Protein 2IW1 (pdb70)

GO terms:
  GO:0008919 lipopolysaccharide glucosyltransferase I activity (F, IDA)
  GO:0008919 lipopolysaccharide glucosyltransferase I activity (F, EXP)
  GO:0008919 lipopolysaccharide glucosyltransferase I activity (F, IMP)
  GO:0009244 lipopolysaccharide core region biosynthetic process (P, IMP)

Organism: Escherichia coli (strain K12) (NCBI:txid83333)

B-factor: mean 14.18, std 9.03, range [2.0, 113.69]

CATH classification: 3.40.50.2000 (+1 more: 3.40.50.2000)

Foldseek 3Di:
DEEEEDAEADDAAPLNVLVQLLQVVLVVVPDQYEYEYCYHYDDDPPSYNYDHQDADDPDPLRRVVSSLVRVVVVCVVVPDPAYEYAAQAADHQEYEPQDADLVVVCVPPHDDVVCVDPSNVRNNVSNCNQFAPPDNYQYEAAFPNRVVSSCVVHVGDPVSYDYFFAAADLCLAQVNDDPPLQVVLCVVVVHDPQAAEEEEGHAPCQQQPVLLVLLLLLLAPDVNSVRYAYEYEEQYDCVVVCVSNVVSVNNVRYHYYYHDPVVSSVLLHHLAYEGAGPAASACSVCLSNLSSLHAYEYEPRHRNLVVNVVLVQYDYAYPPGDSVVSNVRVNCSSVCVVSNNVSSVSSNVCNVPDPNRCRSVVSSCVRPPD

Radius of gyration: 21.14 Å; Cα contacts (8 Å, |Δi|>4): 705; chains: 1; bounding box: 58×55×54 Å

Solvent-accessible surface area: 16350 Å² total; per-residue (Å²): 72,8,0,0,1,0,24,89,15,34,35,47,14,31,30,18,60,8,0,29,36,0,0,43,21,0,20,92,95,71,71,79,1,13,0,0,0,24,34,45,81,50,136,45,45,215,63,16,63,70,27,76,3,87,46,177,30,173,58,81,35,16,62,9,39,58,0,60,51,82,3,58,96,36,20,160,118,91,95,27,116,48,14,0,0,0,20,27,4,32,48,10,53,0,0,0,0,24,61,35,2,25,22,17,45,2,57,121,104,74,38,148,134,51,88,92,60,63,116,45,127,21,56,4,44,23,0,105,15,1,0,58,109,70,76,94,8,79,0,0,0,15,12,104,126,5,28,52,13,0,65,120,52,21,104,2,45,91,136,18,20,76,89,8,30,4,8,2,52,83,64,17,42,73,65,114,31,82,111,107,19,117,126,69,24,8,145,122,27,60,10,123,164,120,29,17,0,0,0,3,14,13,26,49,1,31,76,22,0,1,34,22,0,0,60,0,0,19,53,3,69,136,97,31,65,159,32,0,22,0,5,0,2,3,75,49,161,44,113,132,11,52,57,32,0,114,169,55,60,0,80,98,17,3,68,32,65,83,20,42,130,25,8,15,38,0,3,16,0,10,15,0,0,0,0,1,0,107,42,17,13,5,8,40,17,0,0,6,0,0,0,13,10,3,7,0,0,0,0,49,56,4,17,6,2,94,36,0,67,78,5,88,0,13,33,42,0,57,96,125,43,42,41,128,72,0,30,83,26,0,81,28,0,9,74,82,50,109,67,30,132,48,22,10,108,42,0,79,116,28,3,84,81,83,70,2,51,26,4,17,92,87,0,0,79,22,2,37,34,122

Nearest PDB structures (foldseek):
  2iw1-assembly1_A  TM=1.003E+00  e=9.186E-72  Escherichia coli str. K-12 substr. W3110
  8b62-assembly2_B  TM=9.787E-01  e=4.728E-47  Pseudomonas aeruginosa
  8b5s-assembly1_A  TM=9.704E-01  e=6.557E-47  Pseudomonas aeruginosa
  8b63-assembly1_A  TM=9.755E-01  e=1.314E-45  Pseudomonas aeruginosa
  3c48-assembly1_B  TM=5.109E-01  e=2.906E-19  Corynebacterium glutamicum

Secondary structure (DSSP, 8-state):
-EEEE-SEE-TT-HHHHHHHHHHHHHHHTTPPEEEEESEE-S---TT-EEEEPP---SSHHHHHHHHHHHHHHHHHHS--SEEEESS--TT-SEEE--S--HHHHHHHH--HHHHTSHHHHHHHHHHHHHHSTT---EEEES-HHHHHHHHHHH---GGGEEEPPP---GGGSGGGSPTTHHHHHHHHTT--TT-EEEEEE-S-TTTTTHHHHHHHHHTS-HHHHHTEEEEEESSS--HHHHHHHHHHT-GGGEEEES--S-HHHHHHH-SEEEE--S--SS-HHHHHHHHHT--EEEETTSTTTHHHHHHT-EEEEPSSP-HHHHHHHHHHHHH-HHHHHHHHHHHHHHHHHS--S-HHHHHHHHHH--

Sequence (370 aa):
IVAFCLYKYFPFGGLQRDFMRIASTVAARGHHVRVYTQSWEGDCPKAFELIQVPVKSHTNHGRNAEYYAWVQNHLKEHPADRVVGFNKMPGLDVYFAADVCYAEKVAQEKGFLYRLTSRYRHYAAFERATFEQGKSTKLMMLTDKQIADFQKHYQTEPERFQILPPGIYPDRKYSEQIPNSREIYRQKNGIKEQQNLLLQVGSDFGRKGVDRSIEALASLPESLRHNTLLFVVGQDKPRKFEALAEKLGVRSNVHFFSGRNDVSELMAAADLLLHPAYQEAAGIVLLEAITAGLPVLTTAVCGYAHYIADANCGTVIAEPFSQEQLNEVLRKALTQSPLRMAWAENARHYADTQDLYSLPEKAADIITGG

InterPro domains:
  IPR001296 Glycosyl transferase, family 1 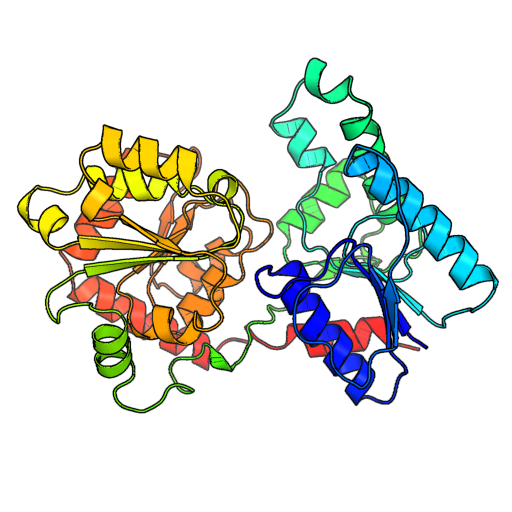[PF00534] (183-350)
  IPR028098 Glycosyltransferase subfamily 4-like, N-terminal domain [PF13439] (13-173)

Structure (mmCIF, N/CA/C/O backbone):
data_2IW1
#
_entry.id   2IW1
#
_cell.length_a   50.718
_cell.length_b   88.352
_cell.length_c   89.342
_cell.angle_alpha   90.00
_cell.angle_beta   90.00
_cell.angle_gamma   90.00
#
_symmetry.space_group_name_H-M   'P 21 21 21'
#
loop_
_entity.id
_entity.type
_entity.pdbx_description
1 polymer 'LIPOPOLYSACCHARIDE CORE BIOSYNTHESIS PROTEIN RFAG'
2 non-polymer "URIDINE-5'-DIPHOSPHATE-2-DEOXY-2-FLUORO-ALPHA-D-GLUCOSE"
3 water water
#
loop_
_atom_site.group_PDB
_atom_site.id
_atom_site.type_symbol
_atom_site.label_atom_id
_atom_site.label_alt_id
_atom_site.label_comp_id
_atom_site.label_asym_id
_atom_site.label_entity_id
_atom_site.label_seq_id
_atom_site.pdbx_PDB_ins_code
_atom_site.Cartn_x
_atom_site.Cartn_y
_atom_site.Cartn_z
_atom_site.occupancy
_atom_site.B_iso_or_equiv
_atom_site.auth_seq_id
_atom_site.auth_comp_id
_atom_site.auth_asym_id
_atom_site.auth_atom_id
_atom_site.pdbx_PDB_model_num
ATOM 1 N N . ILE A 1 2 ? 14.343 9.684 -39.326 1.00 11.41 2 ILE A N 1
ATOM 2 C CA . ILE A 1 2 ? 14.415 9.923 -37.857 1.00 11.59 2 ILE A CA 1
ATOM 3 C C . ILE A 1 2 ? 13.319 10.892 -37.438 1.00 10.78 2 ILE A C 1
ATOM 4 O O . ILE A 1 2 ? 13.265 12.039 -37.906 1.00 10.57 2 ILE A O 1
ATOM 9 N N . VAL A 1 3 ? 12.429 10.412 -36.572 1.00 10.37 3 VAL A N 1
ATOM 10 C CA . VAL A 1 3 ? 11.362 11.236 -36.032 1.00 10.06 3 VAL A CA 1
ATOM 11 C C . VAL A 1 3 ? 11.625 11.453 -34.549 1.00 9.48 3 VAL A C 1
ATOM 12 O O . VAL A 1 3 ? 11.645 10.505 -33.772 1.00 9.40 3 VAL A O 1
ATOM 16 N N . ALA A 1 4 ? 11.832 12.711 -34.177 1.00 9.04 4 ALA A N 1
ATOM 17 C CA . ALA A 1 4 ? 12.096 13.068 -32.791 1.00 8.86 4 ALA A CA 1
ATOM 18 C C . ALA A 1 4 ? 10.811 13.519 -32.144 1.00 8.69 4 ALA A C 1
ATOM 19 O O . ALA A 1 4 ? 10.064 14.299 -32.723 1.00 9.80 4 ALA A O 1
ATOM 21 N N . PHE A 1 5 ? 10.569 13.008 -30.942 1.00 7.94 5 PHE A N 1
ATOM 22 C CA . PHE A 1 5 ? 9.408 13.362 -30.150 1.00 7.49 5 PHE A CA 1
ATOM 23 C C . PHE A 1 5 ? 9.861 14.143 -28.928 1.00 7.36 5 PHE A C 1
ATOM 24 O O . PHE A 1 5 ? 10.828 13.750 -28.269 1.00 7.96 5 PHE A O 1
ATOM 32 N N . CYS A 1 6 ? 9.160 15.237 -28.630 1.00 7.07 6 CYS A N 1
ATOM 33 C CA . CYS A 1 6 ? 9.471 16.033 -27.456 1.00 7.14 6 CYS A CA 1
ATOM 34 C C . CYS A 1 6 ? 8.277 16.090 -26.531 1.00 7.37 6 CYS A C 1
ATOM 35 O O . CYS A 1 6 ? 7.213 16.540 -26.924 1.00 7.05 6 CYS A O 1
ATOM 38 N N . LEU A 1 7 ? 8.467 15.635 -25.298 1.00 7.32 7 LEU A N 1
ATOM 39 C CA . LEU A 1 7 ? 7.491 15.838 -24.231 1.00 7.16 7 LEU A CA 1
ATOM 40 C C . LEU A 1 7 ? 8.289 16.022 -22.961 1.00 6.95 7 LEU A C 1
ATOM 41 O O . LEU A 1 7 ? 9.312 15.369 -22.777 1.00 7.56 7 LEU A O 1
ATOM 46 N N . TYR A 1 8 ? 7.833 16.909 -22.089 1.00 6.46 8 TYR A N 1
ATOM 47 C CA . TYR A 1 8 ? 8.614 17.228 -20.898 1.00 7.00 8 TYR A CA 1
ATOM 48 C C . TYR A 1 8 ? 8.779 16.049 -19.965 1.00 7.62 8 TYR A C 1
ATOM 49 O O . TYR A 1 8 ? 9.859 15.838 -19.429 1.00 7.87 8 TYR A O 1
ATOM 58 N N . LYS A 1 9 ? 7.696 15.302 -19.757 1.00 7.62 9 LYS A N 1
ATOM 59 C CA . LYS A 1 9 ? 7.708 14.185 -18.809 1.00 9.05 9 LYS A CA 1
ATOM 60 C C . LYS A 1 9 ? 6.922 12.997 -19.324 1.00 8.10 9 LYS A C 1
ATOM 61 O O . LYS A 1 9 ? 5.765 13.132 -19.735 1.00 8.53 9 LYS A O 1
ATOM 67 N N . TYR A 1 10 ? 7.553 11.823 -19.295 1.00 7.63 10 TYR A N 1
ATOM 68 C CA . TYR A 1 10 ? 6.817 10.594 -19.551 1.00 7.64 10 TYR A CA 1
ATOM 69 C C . TYR A 1 10 ? 6.544 9.861 -18.252 1.00 7.49 10 TYR A C 1
ATOM 70 O O . TYR A 1 10 ? 7.440 9.685 -17.433 1.00 7.67 10 TYR A O 1
ATOM 79 N N . PHE A 1 11 ? 5.291 9.444 -18.082 1.00 7.56 11 PHE A N 1
ATOM 80 C CA . PHE A 1 11 ? 4.898 8.504 -17.027 1.00 7.55 11 PHE A CA 1
ATOM 81 C C . PHE A 1 11 ? 3.621 7.816 -17.521 1.00 7.11 11 PHE A C 1
ATOM 82 O O . PHE A 1 11 ? 2.972 8.318 -18.443 1.00 7.09 11 PHE A O 1
ATOM 90 N N . PRO A 1 12 ? 3.278 6.637 -16.965 1.00 7.80 12 PRO A N 1
ATOM 91 C CA . PRO A 1 12 ? 2.165 5.890 -17.557 1.00 7.91 12 PRO A CA 1
ATOM 92 C C . PRO A 1 12 ? 0.743 6.387 -17.319 1.00 7.94 12 PRO A C 1
ATOM 93 O O . PRO A 1 12 ? -0.191 5.857 -17.932 1.00 9.59 12 PRO A O 1
ATOM 97 N N . PHE A 1 13 ? 0.564 7.382 -16.456 1.00 7.77 13 PHE A N 1
ATOM 98 C CA . PHE A 1 13 ? -0.782 7.675 -15.931 1.00 7.26 13 PHE A CA 1
ATOM 99 C C . PHE A 1 13 ? -1.330 9.036 -16.346 1.00 7.50 13 PHE A C 1
ATOM 100 O O . PHE A 1 13 ? -2.081 9.681 -15.604 1.00 7.89 13 PHE A O 1
ATOM 108 N N . GLY A 1 14 ? -0.955 9.452 -17.552 1.00 7.22 14 GLY A N 1
ATOM 109 C CA . GLY A 1 14 ? -1.434 10.705 -18.146 1.00 6.91 14 GLY A CA 1
ATOM 110 C C . GLY A 1 14 ? -1.861 10.463 -19.575 1.00 6.34 14 GLY A C 1
ATOM 111 O O . GLY A 1 14 ? -1.253 9.630 -20.272 1.00 6.59 14 GLY A O 1
ATOM 112 N N . GLY A 1 15 ? -2.897 11.183 -20.013 1.00 6.27 15 GLY A N 1
ATOM 113 C CA . GLY A 1 15 ? -3.379 11.077 -21.393 1.00 6.41 15 GLY A CA 1
ATOM 114 C C . GLY A 1 15 ? -2.348 11.540 -22.411 1.00 6.73 15 GLY A C 1
ATOM 115 O O . GLY A 1 15 ? -2.131 10.887 -23.438 1.00 6.26 15 GLY A O 1
ATOM 116 N N . LEU A 1 16 ? -1.708 12.671 -22.134 1.00 6.46 16 LEU A N 1
ATOM 117 C CA . LEU A 1 16 ? -0.688 13.207 -23.051 1.00 6.42 16 LEU A CA 1
ATOM 118 C C . LEU A 1 16 ? 0.382 12.143 -23.322 1.00 6.85 16 LEU A C 1
ATOM 119 O O . LEU A 1 16 ? 0.788 11.900 -24.470 1.00 7.02 16 LEU A O 1
ATOM 124 N N . GLN A 1 17 ? 0.810 11.496 -22.241 1.00 7.04 17 GLN A N 1
ATOM 125 C CA . GLN A 1 17 ? 1.845 10.478 -22.275 1.00 7.09 17 GLN A CA 1
ATOM 126 C C . GLN A 1 17 ? 1.368 9.209 -22.980 1.00 6.86 17 GLN A C 1
ATOM 127 O O . GLN A 1 17 ? 2.129 8.597 -23.739 1.00 7.70 17 GLN A O 1
ATOM 133 N N . ARG A 1 18 ? 0.122 8.808 -22.723 1.00 6.90 18 ARG A N 1
ATOM 134 C CA . ARG A 1 18 ? -0.427 7.612 -23.371 1.00 7.10 18 ARG A CA 1
ATOM 135 C C . ARG A 1 18 ? -0.695 7.812 -24.860 1.00 7.50 18 ARG A C 1
ATOM 136 O O . ARG A 1 18 ? -0.515 6.891 -25.672 1.00 8.55 18 ARG A O 1
ATOM 143 N N . ASP A 1 19 ? -1.135 9.017 -25.208 1.00 7.09 19 ASP A N 1
ATOM 144 C CA . ASP A 1 19 ? -1.285 9.364 -26.621 1.00 6.93 19 ASP A CA 1
ATOM 145 C C . ASP A 1 19 ? 0.074 9.389 -27.312 1.00 6.92 19 ASP A C 1
ATOM 146 O O . ASP A 1 19 ? 0.227 8.816 -28.393 1.00 6.98 19 ASP A O 1
ATOM 151 N N . PHE A 1 20 ? 1.062 10.050 -26.706 1.00 6.36 20 PHE A N 1
ATOM 152 C CA . PHE A 1 20 ? 2.430 9.984 -27.222 1.00 6.67 20 PHE A CA 1
ATOM 153 C C . PHE A 1 20 ? 2.897 8.539 -27.421 1.00 6.48 20 PHE A C 1
ATOM 154 O O . PHE A 1 20 ? 3.426 8.201 -28.480 1.00 7.01 20 PHE A O 1
ATOM 162 N N . MET A 1 21 ? 2.700 7.680 -26.422 1.00 7.18 21 MET A N 1
ATOM 163 C CA . MET A 1 21 ? 3.225 6.322 -26.531 1.00 7.67 21 MET A CA 1
ATOM 164 C C . MET A 1 21 ? 2.602 5.608 -27.732 1.00 7.53 21 MET A C 1
ATOM 165 O O . MET A 1 21 ? 3.300 4.948 -28.515 1.00 7.23 21 MET A O 1
ATOM 170 N N . ARG A 1 22 ? 1.296 5.757 -27.889 1.00 7.67 22 ARG A N 1
ATOM 171 C CA . ARG A 1 22 ? 0.611 5.070 -28.981 1.00 7.55 22 ARG A CA 1
ATOM 172 C C . ARG A 1 22 ? 0.991 5.650 -30.342 1.00 7.44 22 ARG A C 1
ATOM 173 O O . ARG A 1 22 ? 1.205 4.908 -31.306 1.00 8.03 22 ARG A O 1
ATOM 176 N N . ILE A 1 23 ? 1.104 6.974 -30.420 1.00 6.89 23 ILE A N 1
ATOM 177 C CA . ILE A 1 23 ? 1.491 7.604 -31.685 1.00 6.58 23 ILE A CA 1
ATOM 178 C C . ILE A 1 23 ? 2.941 7.273 -32.072 1.00 6.67 23 ILE A C 1
ATOM 179 O O . ILE A 1 23 ? 3.218 6.902 -33.217 1.00 7.82 23 ILE A O 1
ATOM 184 N N . ALA A 1 24 ? 3.865 7.407 -31.124 1.00 6.89 24 ALA A N 1
ATOM 185 C CA . ALA A 1 24 ? 5.256 7.087 -31.391 1.00 7.11 24 ALA A CA 1
ATOM 186 C C . ALA A 1 24 ? 5.448 5.605 -31.721 1.00 6.99 24 ALA A C 1
ATOM 187 O O . ALA A 1 24 ? 6.257 5.263 -32.587 1.00 7.96 24 ALA A O 1
ATOM 189 N N . SER A 1 25 ? 4.715 4.728 -31.042 1.00 7.30 25 SER A N 1
ATOM 190 C CA . SER A 1 25 ? 4.804 3.296 -31.359 1.00 7.67 25 SER A CA 1
ATOM 191 C C . SER A 1 25 ? 4.293 3.002 -32.762 1.00 7.51 25 SER A C 1
ATOM 192 O O . SER A 1 25 ? 4.846 2.147 -33.468 1.00 7.74 25 SER A O 1
ATOM 195 N N . THR A 1 26 ? 3.240 3.701 -33.170 1.00 7.21 26 THR A N 1
ATOM 196 C CA . THR A 1 26 ? 2.698 3.548 -34.526 1.00 7.85 26 THR A CA 1
ATOM 197 C C . THR A 1 26 ? 3.731 3.994 -35.563 1.00 8.32 26 THR A C 1
ATOM 198 O O . THR A 1 26 ? 3.952 3.307 -36.561 1.00 9.73 26 THR A O 1
ATOM 202 N N . VAL A 1 27 ? 4.369 5.142 -35.319 1.00 8.00 27 VAL A N 1
ATOM 203 C CA . VAL A 1 27 ? 5.417 5.662 -36.197 1.00 8.54 27 VAL A CA 1
ATOM 204 C C . VAL A 1 27 ? 6.602 4.699 -36.294 1.00 9.32 27 VAL A C 1
ATOM 205 O O . VAL A 1 27 ? 7.047 4.374 -37.396 1.00 9.83 27 VAL A O 1
ATOM 209 N N . ALA A 1 28 ? 7.090 4.219 -35.154 1.00 9.38 28 ALA A N 1
ATOM 210 C CA . ALA A 1 28 ? 8.189 3.253 -35.147 1.00 9.93 28 ALA A CA 1
ATOM 211 C C . ALA A 1 28 ? 7.835 1.989 -35.930 1.00 10.90 28 ALA A C 1
ATOM 212 O O . ALA A 1 28 ? 8.671 1.465 -36.671 1.00 11.57 28 ALA A O 1
ATOM 214 N N . ALA A 1 29 ? 6.593 1.526 -35.777 1.00 11.25 29 ALA A N 1
ATOM 215 C CA . ALA A 1 29 ? 6.147 0.272 -36.405 1.00 11.72 29 ALA A CA 1
ATOM 216 C C . ALA A 1 29 ? 6.052 0.390 -37.928 1.00 12.23 29 ALA A C 1
ATOM 217 O O . ALA A 1 29 ? 5.997 -0.632 -38.632 1.00 13.51 29 ALA A O 1
ATOM 219 N N . ARG A 1 30 ? 6.036 1.628 -38.429 1.00 12.08 30 ARG A N 1
ATOM 220 C CA . ARG A 1 30 ? 6.064 1.902 -39.865 1.00 12.67 30 ARG A CA 1
ATOM 221 C C . ARG A 1 30 ? 7.487 1.920 -40.412 1.00 13.39 30 ARG A C 1
ATOM 222 O O . ARG A 1 30 ? 7.690 2.152 -41.607 1.00 14.19 30 ARG A O 1
ATOM 230 N N . GLY A 1 31 ? 8.466 1.708 -39.535 1.00 13.71 31 GLY A N 1
ATOM 231 C CA . GLY A 1 31 ? 9.864 1.571 -39.952 1.00 14.26 31 GLY A CA 1
ATOM 232 C C . GLY A 1 31 ? 10.751 2.779 -39.712 1.00 14.26 31 GLY A C 1
ATOM 233 O O . GLY A 1 31 ? 11.923 2.777 -40.098 1.00 15.63 31 GLY A O 1
ATOM 234 N N . HIS A 1 32 ? 10.202 3.815 -39.083 1.00 13.75 32 HIS A N 1
ATOM 235 C CA . HIS A 1 32 ? 10.976 5.016 -38.786 1.00 13.23 32 HIS A CA 1
ATOM 236 C C . HIS A 1 32 ? 11.698 4.881 -37.462 1.00 12.81 32 HIS A C 1
ATOM 237 O O . HIS A 1 32 ? 11.255 4.150 -36.576 1.00 12.92 32 HIS A O 1
ATOM 244 N N . HIS A 1 33 ? 12.817 5.590 -37.328 1.00 12.41 33 HIS A N 1
ATOM 245 C CA . HIS A 1 33 ? 13.556 5.574 -36.080 1.00 12.28 33 HIS A CA 1
ATOM 246 C C . HIS A 1 33 ? 13.001 6.649 -35.162 1.00 11.24 33 HIS A C 1
ATOM 247 O O . HIS A 1 33 ? 13.014 7.829 -35.501 1.00 11.63 33 HIS A O 1
ATOM 254 N N . VAL A 1 34 ? 12.519 6.223 -33.999 1.00 9.83 34 VAL A N 1
ATOM 255 C CA . VAL A 1 34 ? 11.906 7.130 -33.044 1.00 9.20 34 VAL A CA 1
ATOM 256 C C . VAL A 1 34 ? 12.913 7.519 -31.970 1.00 8.54 34 VAL A C 1
ATOM 257 O O . VAL A 1 34 ? 13.481 6.655 -31.309 1.00 8.77 34 VAL A O 1
ATOM 261 N N . ARG A 1 35 ? 13.117 8.828 -31.831 1.00 8.07 35 ARG A N 1
ATOM 262 C CA . ARG A 1 35 ? 13.962 9.404 -30.793 1.00 8.11 35 ARG A CA 1
ATOM 263 C C . ARG A 1 35 ? 13.058 10.201 -29.866 1.00 7.73 35 ARG A C 1
ATOM 264 O O . ARG A 1 35 ? 12.201 10.944 -30.342 1.00 8.54 35 ARG A O 1
ATOM 272 N N . VAL A 1 36 ? 13.240 10.035 -28.557 1.00 7.47 36 VAL A N 1
ATOM 273 C CA . VAL A 1 36 ? 12.431 10.748 -27.566 1.00 7.28 36 VAL A CA 1
ATOM 274 C C . VAL A 1 36 ? 13.330 11.584 -26.666 1.00 6.77 36 VAL A C 1
ATOM 275 O O . VAL A 1 36 ? 14.283 11.068 -26.101 1.00 7.58 36 VAL A O 1
ATOM 279 N N . TYR A 1 37 ? 13.031 12.874 -26.555 1.00 6.80 37 TYR A N 1
ATOM 280 C CA . TYR A 1 37 ? 13.684 13.739 -25.572 1.00 7.15 37 TYR A CA 1
ATOM 281 C C . TYR A 1 37 ? 12.709 14.027 -24.446 1.00 6.78 37 TYR A C 1
ATOM 282 O O . TYR A 1 37 ? 11.602 14.508 -24.692 1.00 7.78 37 TYR A O 1
ATOM 291 N N . THR A 1 38 ? 13.114 13.723 -23.216 1.00 7.30 38 THR A N 1
ATOM 292 C CA . THR A 1 38 ? 12.267 14.057 -22.076 1.00 8.35 38 THR A CA 1
ATOM 293 C C . THR A 1 38 ? 13.110 14.504 -20.886 1.00 7.58 38 THR A C 1
ATOM 294 O O . THR A 1 38 ? 14.296 14.160 -20.789 1.00 7.61 38 THR A O 1
ATOM 298 N N . GLN A 1 39 ? 12.500 15.262 -19.975 1.00 7.49 39 GLN A N 1
ATOM 299 C CA . GLN A 1 39 ? 13.203 15.607 -18.735 1.00 8.00 39 GLN A CA 1
ATOM 300 C C . GLN A 1 39 ? 13.250 14.408 -17.786 1.00 8.45 39 GLN A C 1
ATOM 301 O O . GLN A 1 39 ? 14.222 14.236 -17.026 1.00 9.22 39 GLN A O 1
ATOM 307 N N . SER A 1 40 ? 12.210 13.578 -17.841 1.00 9.27 40 SER A N 1
ATOM 308 C CA . SER A 1 40 ? 12.143 12.403 -16.984 1.00 9.65 40 SER A CA 1
ATOM 309 C C . SER A 1 40 ? 11.232 11.360 -17.610 1.00 9.84 40 SER A C 1
ATOM 310 O O . SER A 1 40 ? 10.284 11.704 -18.320 1.00 9.77 40 SER A O 1
ATOM 313 N N . TRP A 1 41 ? 11.543 10.095 -17.336 1.00 9.75 41 TRP A N 1
ATOM 314 C CA . TRP A 1 41 ? 10.799 8.959 -17.864 1.00 10.28 41 TRP A CA 1
ATOM 315 C C . TRP A 1 41 ? 10.555 7.935 -16.755 1.00 11.14 41 TRP A C 1
ATOM 316 O O . TRP A 1 41 ? 11.505 7.354 -16.224 1.00 11.50 41 TRP A O 1
ATOM 327 N N . GLU A 1 42 ? 9.283 7.727 -16.419 1.00 12.14 42 GLU A N 1
ATOM 328 C CA . GLU A 1 42 ? 8.878 6.721 -15.437 1.00 14.18 42 GLU A CA 1
ATOM 329 C C . GLU A 1 42 ? 8.149 5.597 -16.153 1.00 14.47 42 GLU A C 1
ATOM 330 O O . GLU A 1 42 ? 7.282 5.842 -16.989 1.00 13.76 42 GLU A O 1
ATOM 336 N N . GLY A 1 43 ? 8.513 4.358 -15.832 1.00 15.95 43 GLY A N 1
ATOM 337 C CA . GLY A 1 43 ? 7.876 3.194 -16.431 1.00 17.39 43 GLY A CA 1
ATOM 338 C C . GLY A 1 43 ? 8.633 2.587 -17.591 1.00 18.62 43 GLY A C 1
ATOM 339 O O . GLY A 1 43 ? 9.715 3.058 -17.961 1.00 18.62 43 GLY A O 1
ATOM 340 N N . ASP A 1 44 ? 8.049 1.540 -18.171 1.00 19.91 44 ASP A N 1
ATOM 341 C CA . ASP A 1 44 ? 8.665 0.808 -19.272 1.00 21.00 44 ASP A CA 1
ATOM 342 C C . ASP A 1 44 ? 8.857 1.703 -20.494 1.00 21.39 44 ASP A C 1
ATOM 343 O O . ASP A 1 44 ? 8.111 2.662 -20.692 1.00 21.25 44 ASP A O 1
ATOM 348 N N . CYS A 1 45 ? 9.875 1.392 -21.291 1.00 22.19 45 CYS A N 1
ATOM 349 C CA . CYS A 1 45 ? 10.107 2.072 -22.565 1.00 22.62 45 CYS A CA 1
ATOM 350 C C . CYS A 1 45 ? 10.307 1.022 -23.648 1.00 22.61 45 CYS A C 1
ATOM 351 O O . CYS A 1 45 ? 11.104 0.096 -23.460 1.00 22.95 45 CYS A O 1
ATOM 354 N N . PRO A 1 46 ? 9.570 1.145 -24.772 1.00 22.56 46 PRO A N 1
ATOM 355 C CA . PRO A 1 46 ? 9.745 0.252 -25.917 1.00 22.39 46 PRO A CA 1
ATOM 356 C C . PRO A 1 46 ? 11.206 0.180 -26.340 1.00 22.14 46 PRO A C 1
ATOM 357 O O . PRO A 1 46 ? 11.897 1.205 -26.375 1.00 21.85 46 PRO A O 1
ATOM 361 N N . LYS A 1 47 ? 11.678 -1.028 -26.636 1.00 22.23 47 LYS A N 1
ATOM 362 C CA . LYS A 1 47 ? 13.087 -1.214 -26.964 1.00 22.29 47 LYS A CA 1
ATOM 363 C C . LYS A 1 47 ? 13.467 -0.514 -28.268 1.00 21.37 47 LYS A C 1
ATOM 364 O O . LYS A 1 47 ? 14.632 -0.193 -28.482 1.00 21.65 47 LYS A O 1
ATOM 370 N N . ALA A 1 48 ? 12.465 -0.256 -29.106 1.00 20.31 48 ALA A N 1
ATOM 371 C CA . ALA A 1 48 ? 12.647 0.438 -30.379 1.00 18.98 48 ALA A CA 1
ATOM 372 C C . ALA A 1 48 ? 13.092 1.892 -30.211 1.00 17.77 48 ALA A C 1
ATOM 373 O O . ALA A 1 48 ? 13.791 2.426 -31.071 1.00 18.29 48 ALA A O 1
ATOM 375 N N . PHE A 1 49 ? 12.695 2.523 -29.108 1.00 15.55 49 PHE A N 1
ATOM 376 C CA . PHE A 1 49 ? 12.911 3.966 -28.923 1.00 13.86 49 PHE A CA 1
ATOM 377 C C . PHE A 1 49 ? 14.335 4.311 -28.504 1.00 13.01 49 PHE A C 1
ATOM 378 O O . PHE A 1 49 ? 14.911 3.645 -27.644 1.00 13.04 49 PHE A O 1
ATOM 386 N N . GLU A 1 50 ? 14.887 5.359 -29.113 1.00 11.76 50 GLU A N 1
ATOM 387 C CA . GLU A 1 50 ? 16.107 5.994 -28.628 1.00 11.65 50 GLU A CA 1
ATOM 388 C C . GLU A 1 50 ? 15.673 7.047 -27.609 1.00 11.14 50 GLU A C 1
ATOM 389 O O . GLU A 1 50 ? 15.131 8.084 -27.989 1.00 11.69 50 GLU A O 1
ATOM 395 N N . LEU A 1 51 ? 15.927 6.784 -26.330 1.00 10.49 51 LEU A N 1
ATOM 396 C CA . LEU A 1 51 ? 15.462 7.635 -25.233 1.00 10.37 51 LEU A CA 1
ATOM 397 C C . LEU A 1 51 ? 16.612 8.476 -24.700 1.00 9.42 51 LEU A C 1
ATOM 398 O O . LEU A 1 51 ? 17.636 7.938 -24.261 1.00 8.95 51 LEU A O 1
ATOM 403 N N . ILE A 1 52 ? 16.439 9.800 -24.777 1.00 9.08 52 ILE A N 1
ATOM 404 C CA . ILE A 1 52 ? 17.438 10.757 -24.335 1.00 9.10 52 ILE A CA 1
ATOM 405 C C . ILE A 1 52 ? 16.873 11.583 -23.187 1.00 9.12 52 ILE A C 1
ATOM 406 O O . ILE A 1 52 ? 15.854 12.268 -23.355 1.00 8.36 52 ILE A O 1
ATOM 411 N N . GLN A 1 53 ? 17.521 11.477 -22.027 1.00 9.76 53 GLN A N 1
ATOM 412 C CA . GLN A 1 53 ? 17.164 12.250 -20.845 1.00 10.85 53 GLN A CA 1
ATOM 413 C C . GLN A 1 53 ? 17.839 13.607 -20.938 1.00 10.61 53 GLN A C 1
ATOM 414 O O . GLN A 1 53 ? 19.055 13.700 -21.124 1.00 12.04 53 GLN A O 1
ATOM 416 N N . VAL A 1 54 ? 17.048 14.669 -20.824 1.00 9.17 54 VAL A N 1
ATOM 417 C CA . VAL A 1 54 ? 17.563 16.019 -20.974 1.00 8.92 54 VAL A CA 1
ATOM 418 C C . VAL A 1 54 ? 17.840 16.618 -19.587 1.00 9.11 54 VAL A C 1
ATOM 419 O O . VAL A 1 54 ? 16.908 16.774 -18.793 1.00 9.47 54 VAL A O 1
ATOM 423 N N . PRO A 1 55 ? 19.114 16.963 -19.300 1.00 9.87 55 PRO A N 1
ATOM 424 C CA . PRO A 1 55 ? 19.457 17.503 -17.981 1.00 10.04 55 PRO A CA 1
ATOM 425 C C . PRO A 1 55 ? 18.976 18.939 -17.831 1.00 10.20 55 PRO A C 1
ATOM 426 O O . PRO A 1 55 ? 19.141 19.756 -18.734 1.00 11.18 55 PRO A O 1
ATOM 430 N N . VAL A 1 56 ? 18.348 19.215 -16.694 1.00 10.08 56 VAL A N 1
ATOM 431 C CA . VAL A 1 56 ? 17.893 20.553 -16.350 1.00 10.09 56 VAL A CA 1
ATOM 432 C C . VAL A 1 56 ? 18.243 20.813 -14.885 1.00 10.75 56 VAL A C 1
ATOM 433 O O . VAL A 1 56 ? 18.449 19.863 -14.104 1.00 12.52 56 VAL A O 1
ATOM 437 N N . LYS A 1 57 ? 18.305 22.088 -14.508 1.00 11.32 57 LYS A N 1
ATOM 438 C CA . LYS A 1 57 ? 18.657 22.429 -13.135 1.00 11.94 57 LYS A CA 1
ATOM 439 C C . LYS A 1 57 ? 17.862 23.586 -12.534 1.00 11.80 57 LYS A C 1
ATOM 440 O O . LYS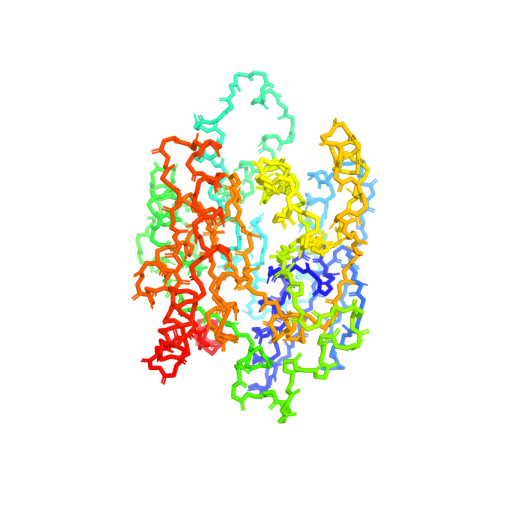 A 1 57 ? 18.042 23.894 -11.357 1.00 11.42 57 LYS A O 1
ATOM 446 N N . SER A 1 58 ? 16.994 24.217 -13.326 1.00 11.29 58 SER A N 1
ATOM 447 C CA . SER A 1 58 ? 16.153 25.307 -12.819 1.00 11.19 58 SER A CA 1
ATOM 448 C C . SER A 1 58 ? 15.236 24.820 -11.691 1.00 10.82 58 SER A C 1
ATOM 449 O O . SER A 1 58 ? 14.908 23.634 -11.601 1.00 10.02 58 SER A O 1
ATOM 452 N N . HIS A 1 59 ? 14.809 25.757 -10.850 1.00 11.67 59 HIS A N 1
ATOM 453 C CA . HIS A 1 59 ? 13.976 25.435 -9.701 1.00 12.55 59 HIS A CA 1
ATOM 454 C C . HIS A 1 59 ? 12.470 25.536 -9.963 1.00 12.76 59 HIS A C 1
ATOM 455 O O . HIS A 1 59 ? 11.670 25.249 -9.077 1.00 12.52 59 HIS A O 1
ATOM 462 N N . THR A 1 60 ? 12.090 25.935 -11.180 1.00 12.47 60 THR A N 1
ATOM 463 C CA . THR A 1 60 ? 10.680 26.030 -11.562 1.00 11.96 60 THR A CA 1
ATOM 464 C C . THR A 1 60 ? 10.401 25.135 -12.767 1.00 11.32 60 THR A C 1
ATOM 465 O O . THR A 1 60 ? 11.323 24.824 -13.521 1.00 11.10 60 THR A O 1
ATOM 469 N N . ASN A 1 61 ? 9.151 24.710 -12.933 1.00 11.15 61 ASN A N 1
ATOM 470 C CA . ASN A 1 61 ? 8.745 24.009 -14.152 1.00 11.32 61 ASN A CA 1
ATOM 471 C C . ASN A 1 61 ? 9.061 24.865 -15.373 1.00 10.68 61 ASN A C 1
ATOM 472 O O . ASN A 1 61 ? 9.673 24.384 -16.323 1.00 9.83 61 ASN A O 1
ATOM 477 N N . HIS A 1 62 ? 8.673 26.141 -15.343 1.00 9.62 62 HIS A N 1
ATOM 478 C CA . HIS A 1 62 ? 8.845 26.991 -16.528 1.00 9.30 62 HIS A CA 1
ATOM 479 C C . HIS A 1 62 ? 10.327 27.159 -16.881 1.00 9.10 62 HIS A C 1
ATOM 480 O O . HIS A 1 62 ? 10.700 27.136 -18.057 1.00 9.48 62 HIS A O 1
ATOM 487 N N . GLY A 1 63 ? 11.169 27.308 -15.863 1.00 8.13 63 GLY A N 1
ATOM 488 C CA . GLY A 1 63 ? 12.602 27.451 -16.078 1.00 8.08 63 GLY A CA 1
ATOM 489 C C . GLY A 1 63 ? 13.202 26.185 -16.676 1.00 7.73 63 GLY A C 1
ATOM 490 O O . GLY A 1 63 ? 14.032 26.247 -17.586 1.00 8.50 63 GLY A O 1
ATOM 491 N N . ARG A 1 64 ? 12.774 25.034 -16.155 1.00 7.92 64 ARG A N 1
ATOM 492 C CA . ARG A 1 64 ? 13.265 23.742 -16.641 1.00 7.47 64 ARG A CA 1
ATOM 493 C C . ARG A 1 64 ? 12.831 23.501 -18.083 1.00 7.20 64 ARG A C 1
ATOM 494 O O . ARG A 1 64 ? 13.582 22.940 -18.894 1.00 6.93 64 ARG A O 1
ATOM 502 N N . ASN A 1 65 ? 11.608 23.916 -18.395 1.00 6.51 65 ASN A N 1
ATOM 503 C CA . ASN A 1 65 ? 11.078 23.772 -19.751 1.00 6.07 65 ASN A CA 1
ATOM 504 C C . ASN A 1 65 ? 11.911 24.577 -20.744 1.00 6.78 65 ASN A C 1
ATOM 505 O O . ASN A 1 65 ? 12.231 24.109 -21.833 1.00 7.18 65 ASN A O 1
ATOM 510 N N . ALA A 1 66 ? 12.270 25.798 -20.356 1.00 6.88 66 ALA A N 1
ATOM 511 C CA . ALA A 1 66 ? 13.135 26.610 -21.198 1.00 7.57 66 ALA A CA 1
ATOM 512 C C . ALA A 1 66 ? 14.500 25.955 -21.400 1.00 7.78 66 ALA A C 1
ATOM 513 O O . ALA A 1 66 ? 15.023 25.938 -22.507 1.00 7.95 66 ALA A O 1
ATOM 515 N N . GLU A 1 67 ? 15.087 25.427 -20.326 1.00 7.99 67 GLU A N 1
ATOM 516 C CA . GLU A 1 67 ? 16.373 24.737 -20.424 1.00 8.66 67 GLU A CA 1
ATOM 517 C C . GLU A 1 67 ? 16.283 23.510 -21.330 1.00 7.82 67 GLU A C 1
ATOM 518 O O . GLU A 1 67 ? 17.198 23.218 -22.110 1.00 7.88 67 GLU A O 1
ATOM 524 N N . TYR A 1 68 ? 15.173 22.796 -21.201 1.00 7.23 68 TYR A N 1
ATOM 525 C CA . TYR A 1 68 ? 14.932 21.604 -21.999 1.00 6.75 68 TYR A CA 1
ATOM 526 C C . TYR A 1 68 ? 14.912 21.962 -23.477 1.00 7.02 68 TYR A C 1
ATOM 527 O O . TYR A 1 68 ? 15.583 21.305 -24.289 1.00 7.12 68 TYR A O 1
ATOM 536 N N . TYR A 1 69 ? 14.156 23.007 -23.818 1.00 7.57 69 TYR A N 1
ATOM 537 C CA . TYR A 1 69 ? 14.043 23.430 -25.202 1.00 8.02 69 TYR A CA 1
ATOM 538 C C . TYR A 1 69 ? 15.432 23.781 -25.769 1.00 8.21 69 TYR A C 1
ATOM 539 O O . TYR A 1 69 ? 15.779 23.379 -26.883 1.00 8.11 69 TYR A O 1
ATOM 548 N N . ALA A 1 70 ? 16.227 24.525 -24.994 1.00 8.01 70 ALA A N 1
ATOM 549 C CA . ALA A 1 70 ? 17.554 24.935 -25.451 1.00 8.12 70 ALA A CA 1
ATOM 550 C C . ALA A 1 70 ? 18.482 23.742 -25.639 1.00 8.26 70 ALA A C 1
ATOM 551 O O . ALA A 1 70 ? 19.246 23.686 -26.613 1.00 9.12 70 ALA A O 1
ATOM 553 N N . TRP A 1 71 ? 18.404 22.780 -24.716 1.00 8.33 71 TRP A N 1
ATOM 554 C CA . TRP A 1 71 ? 19.279 21.615 -24.769 1.00 8.01 71 TRP A CA 1
ATOM 555 C C . TRP A 1 71 ? 18.922 20.753 -25.970 1.00 8.24 71 TRP A C 1
ATOM 556 O O . TRP A 1 71 ? 19.808 20.275 -26.686 1.00 7.97 71 TRP A O 1
ATOM 567 N N . VAL A 1 72 ? 17.619 20.545 -26.164 1.00 8.00 72 VAL A N 1
ATOM 568 C CA . VAL A 1 72 ? 17.135 19.757 -27.301 1.00 8.35 72 VAL A CA 1
ATOM 569 C C . VAL A 1 72 ? 17.531 20.398 -28.631 1.00 9.12 72 VAL A C 1
ATOM 570 O O . VAL A 1 72 ? 17.992 19.707 -29.544 1.00 9.04 72 VAL A O 1
ATOM 574 N N . GLN A 1 73 ? 17.395 21.720 -28.722 1.00 9.43 73 GLN A N 1
ATOM 575 C CA . GLN A 1 73 ? 17.793 22.414 -29.949 1.00 10.89 73 GLN A CA 1
ATOM 576 C C . GLN A 1 73 ? 19.255 22.208 -30.277 1.00 11.00 73 GLN A C 1
ATOM 577 O O . GLN A 1 73 ? 19.618 21.992 -31.439 1.00 11.59 73 GLN A O 1
ATOM 583 N N . ASN A 1 74 ? 20.108 22.297 -29.262 1.00 10.93 74 ASN A N 1
ATOM 584 C CA . ASN A 1 74 ? 21.540 22.076 -29.465 1.00 12.01 74 ASN A CA 1
ATOM 585 C C . ASN A 1 74 ? 21.834 20.631 -29.866 1.00 11.45 74 ASN A C 1
ATOM 586 O O . ASN A 1 74 ? 22.668 20.372 -30.739 1.00 11.67 74 ASN A O 1
ATOM 591 N N . HIS A 1 75 ? 21.129 19.687 -29.247 1.00 10.75 75 HIS A N 1
ATOM 592 C CA . HIS A 1 75 ? 21.318 18.283 -29.589 1.00 10.43 75 HIS A CA 1
ATOM 593 C C . HIS A 1 75 ? 20.899 18.035 -31.034 1.00 10.75 75 HIS A C 1
ATOM 594 O O . HIS A 1 75 ? 21.613 17.370 -31.775 1.00 10.29 75 HIS A O 1
ATOM 601 N N . LEU A 1 76 ? 19.758 18.590 -31.430 1.00 10.84 76 LEU A N 1
ATOM 602 C CA . LEU A 1 76 ? 19.288 18.482 -32.820 1.00 11.50 76 LEU A CA 1
ATOM 603 C C . LEU A 1 76 ? 20.244 19.114 -33.822 1.00 12.48 76 LEU A C 1
ATOM 604 O O . LEU A 1 76 ? 20.362 18.631 -34.943 1.00 12.62 76 LEU A O 1
ATOM 609 N N . LYS A 1 77 ? 20.922 20.187 -33.419 1.00 13.69 77 LYS A N 1
ATOM 610 C CA . LYS A 1 77 ? 21.918 20.821 -34.293 1.00 15.58 77 LYS A CA 1
ATOM 611 C C . LYS A 1 77 ? 23.029 19.828 -34.663 1.00 15.33 77 LYS A C 1
ATOM 612 O O . LYS A 1 77 ? 23.472 19.777 -35.821 1.00 15.60 77 LYS A O 1
ATOM 618 N N . GLU A 1 78 ? 23.466 19.036 -33.682 1.00 15.58 78 GLU A N 1
ATOM 619 C CA . GLU A 1 78 ? 24.543 18.066 -33.884 1.00 15.85 78 GLU A CA 1
ATOM 620 C C . GLU A 1 78 ? 24.044 16.722 -34.400 1.00 15.33 78 GLU A C 1
ATOM 621 O O . GLU A 1 78 ? 24.803 15.961 -34.997 1.00 15.57 78 GLU A O 1
ATOM 627 N N . HIS A 1 79 ? 22.774 16.425 -34.132 1.00 14.34 79 HIS A N 1
ATOM 628 C CA . HIS A 1 79 ? 22.182 15.142 -34.495 1.00 13.38 79 HIS A CA 1
ATOM 629 C C . HIS A 1 79 ? 20.818 15.378 -35.130 1.00 13.22 79 HIS A C 1
ATOM 630 O O . HIS A 1 79 ? 19.789 15.178 -34.492 1.00 12.00 79 HIS A O 1
ATOM 637 N N . PRO A 1 80 ? 20.803 15.810 -36.401 1.00 13.13 80 PRO A N 1
ATOM 638 C CA . PRO A 1 80 ? 19.539 16.222 -37.017 1.00 13.30 80 PRO A CA 1
ATOM 639 C C . PRO A 1 80 ? 18.468 15.130 -37.097 1.00 13.08 80 PRO A C 1
ATOM 640 O O . PRO A 1 80 ? 18.783 13.939 -37.211 1.00 12.86 80 PRO A O 1
ATOM 644 N N . ALA A 1 81 ? 17.213 15.560 -37.015 1.00 13.22 81 ALA A N 1
ATOM 645 C CA . ALA A 1 81 ? 16.071 14.680 -37.190 1.00 13.47 81 ALA A CA 1
ATOM 646 C C . ALA A 1 81 ? 15.334 15.137 -38.437 1.00 13.75 81 ALA A C 1
ATOM 647 O O . ALA A 1 81 ? 15.444 16.296 -38.842 1.00 14.51 81 ALA A O 1
ATOM 649 N N . ASP A 1 82 ? 14.585 14.223 -39.042 1.00 13.46 82 ASP A N 1
ATOM 650 C CA . ASP A 1 82 ? 13.794 14.555 -40.209 1.00 13.54 82 ASP A CA 1
ATOM 651 C C . ASP A 1 82 ? 12.508 15.295 -39.855 1.00 13.31 82 ASP A C 1
ATOM 652 O O . ASP A 1 82 ? 12.038 16.132 -40.623 1.00 13.82 82 ASP A O 1
ATOM 657 N N . ARG A 1 83 ? 11.941 14.976 -38.694 1.00 12.38 83 ARG A N 1
ATOM 658 C CA . ARG A 1 83 ? 10.763 15.673 -38.198 1.00 12.24 83 ARG A CA 1
ATOM 659 C C . ARG A 1 83 ? 10.839 15.774 -36.686 1.00 10.76 83 ARG A C 1
ATOM 660 O O . ARG A 1 83 ? 11.343 14.860 -36.030 1.00 10.90 83 ARG A O 1
ATOM 668 N N . VAL A 1 84 ? 10.346 16.893 -36.154 1.00 9.56 84 VAL A N 1
ATOM 669 C CA . VAL A 1 84 ? 10.276 17.101 -34.710 1.00 8.80 84 VAL A CA 1
ATOM 670 C C . VAL A 1 84 ? 8.810 17.273 -34.299 1.00 8.46 84 VAL A C 1
ATOM 671 O O . VAL A 1 84 ? 8.117 18.166 -34.782 1.00 8.41 84 VAL A O 1
ATOM 675 N N . VAL A 1 85 ? 8.349 16.383 -33.424 1.00 8.51 85 VAL A N 1
ATOM 676 C CA . VAL A 1 85 ? 6.954 16.320 -33.009 1.00 7.80 85 VAL A CA 1
ATOM 677 C C . VAL A 1 85 ? 6.894 16.596 -31.521 1.00 7.60 85 VAL A C 1
ATOM 678 O O . VAL A 1 85 ? 7.542 15.904 -30.742 1.00 8.31 85 VAL A O 1
ATOM 682 N N . GLY A 1 86 ? 6.130 17.612 -31.141 1.00 6.59 86 GLY A N 1
ATOM 683 C CA . GLY A 1 86 ? 6.003 17.961 -29.738 1.00 6.25 86 GLY A CA 1
ATOM 684 C C . GLY A 1 86 ? 4.646 17.691 -29.144 1.00 6.59 86 GLY A C 1
ATOM 685 O O . GLY A 1 86 ? 3.620 17.857 -29.799 1.00 5.53 86 GLY A O 1
ATOM 686 N N . PHE A 1 87 ? 4.658 17.270 -27.882 1.00 6.45 87 PHE A N 1
ATOM 687 C CA . PHE A 1 87 ? 3.436 17.055 -27.114 1.00 6.67 87 PHE A CA 1
ATOM 688 C C . PHE A 1 87 ? 3.262 18.108 -26.046 1.00 6.66 87 PHE A C 1
ATOM 689 O O . PHE A 1 87 ? 2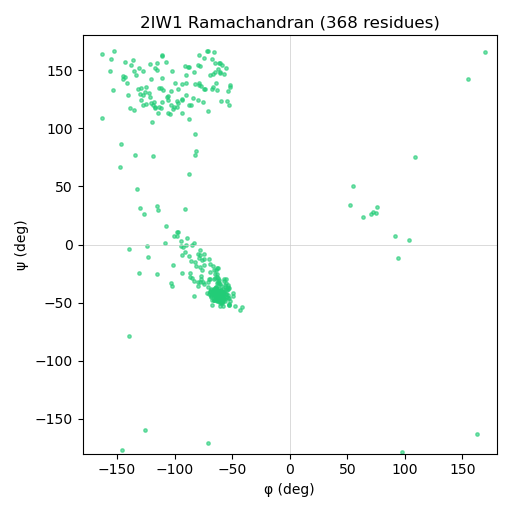.279 18.094 -25.304 1.00 6.79 87 PHE A O 1
ATOM 697 N N . ASN A 1 88 ? 4.219 19.035 -26.017 1.00 6.57 88 ASN A N 1
ATOM 698 C CA . ASN A 1 88 ? 4.104 20.252 -25.231 1.00 7.02 88 ASN A CA 1
ATOM 699 C C . ASN A 1 88 ? 4.451 21.407 -26.140 1.00 6.82 88 ASN A C 1
ATOM 700 O O . ASN A 1 88 ? 5.232 21.248 -27.089 1.00 6.39 88 ASN A O 1
ATOM 705 N N . LYS A 1 89 ? 3.882 22.566 -25.837 1.00 7.24 89 LYS A N 1
ATOM 706 C CA . LYS A 1 89 ? 4.082 23.758 -26.644 1.00 7.53 89 LYS A CA 1
ATOM 707 C C . LYS A 1 89 ? 5.458 24.365 -26.404 1.00 8.02 89 LYS A C 1
ATOM 708 O O . LYS A 1 89 ? 5.832 24.688 -25.276 1.00 8.08 89 LYS A O 1
ATOM 714 N N . MET A 1 90 ? 6.211 24.489 -27.486 1.00 8.08 90 MET A N 1
ATOM 715 C CA . MET A 1 90 ? 7.555 25.061 -27.437 1.00 8.45 90 MET A CA 1
ATOM 716 C C . MET A 1 90 ? 7.958 25.453 -28.860 1.00 8.81 90 MET A C 1
ATOM 717 O O . MET A 1 90 ? 7.319 25.009 -29.826 1.00 8.91 90 MET A O 1
ATOM 722 N N . PRO A 1 91 ? 8.996 26.291 -29.008 1.00 8.93 91 PRO A N 1
ATOM 723 C CA . PRO A 1 91 ? 9.481 26.566 -30.367 1.00 8.82 91 PRO A CA 1
ATOM 724 C C . PRO A 1 91 ? 10.113 25.340 -31.024 1.00 9.21 91 PRO A C 1
ATOM 725 O O . PRO A 1 91 ? 10.521 24.397 -30.330 1.00 8.81 91 PRO A O 1
ATOM 729 N N . GLY A 1 92 ? 10.200 25.367 -32.354 1.00 9.60 92 GLY A N 1
ATOM 730 C CA . GLY A 1 92 ? 11.011 24.400 -33.091 1.00 9.98 92 GLY A CA 1
ATOM 731 C C . GLY A 1 92 ? 10.316 23.131 -33.546 1.00 9.56 92 GLY A C 1
ATOM 732 O O . GLY A 1 92 ? 10.966 22.213 -34.067 1.00 10.74 92 GLY A O 1
ATOM 733 N N . LEU A 1 93 ? 9.000 23.079 -33.373 1.00 8.80 93 LEU A N 1
ATOM 734 C CA . LEU A 1 93 ? 8.249 21.878 -33.730 1.00 8.33 93 LEU A CA 1
ATOM 735 C C . LEU A 1 93 ? 7.770 21.909 -35.168 1.00 8.40 93 LEU A C 1
ATOM 736 O O . LEU A 1 93 ? 7.291 22.932 -35.649 1.00 9.27 93 LEU A O 1
ATOM 741 N N . ASP A 1 94 ? 7.873 20.765 -35.833 1.00 8.24 94 ASP A N 1
ATOM 742 C CA . ASP A 1 94 ? 7.237 20.583 -37.130 1.00 8.45 94 ASP A CA 1
ATOM 743 C C . ASP A 1 94 ? 5.767 20.200 -36.970 1.00 8.45 94 ASP A C 1
ATOM 744 O O . ASP A 1 94 ? 4.935 20.530 -37.813 1.00 8.52 94 ASP A O 1
ATOM 749 N N . VAL A 1 95 ? 5.456 19.485 -35.887 1.00 7.93 95 VAL A N 1
ATOM 750 C CA . VAL A 1 95 ? 4.104 19.014 -35.608 1.00 7.50 95 VAL A CA 1
ATOM 751 C C . VAL A 1 95 ? 3.892 19.143 -34.104 1.00 7.00 95 VAL A C 1
ATOM 752 O O . VAL A 1 95 ? 4.813 18.836 -33.338 1.00 7.05 95 VAL A O 1
ATOM 756 N N . TYR A 1 96 ? 2.704 19.601 -33.697 1.00 6.42 96 TYR A N 1
ATOM 757 C CA . TYR A 1 96 ? 2.353 19.700 -32.281 1.00 6.09 96 TYR A CA 1
ATOM 758 C C . TYR A 1 96 ? 1.043 18.919 -32.060 1.00 6.38 96 TYR A C 1
ATOM 759 O O . TYR A 1 96 ? 0.121 19.022 -32.860 1.00 7.72 96 TYR A O 1
ATOM 768 N N . PHE A 1 97 ? 0.980 18.122 -30.985 1.00 6.16 97 PHE A N 1
ATOM 769 C CA . PHE A 1 97 ? -0.254 17.447 -30.554 1.00 6.52 97 PHE A CA 1
ATOM 770 C C . PHE A 1 97 ? -0.875 18.217 -29.387 1.00 6.49 97 PHE A C 1
ATOM 771 O O . PHE A 1 97 ? -0.248 18.344 -28.335 1.00 6.17 97 PHE A O 1
ATOM 779 N N . ALA A 1 98 ? -2.096 18.716 -29.579 1.00 6.46 98 ALA A N 1
ATOM 780 C CA . ALA A 1 98 ? -2.747 19.576 -28.593 1.00 6.69 98 ALA A CA 1
ATOM 781 C C . ALA A 1 98 ? -3.417 18.830 -27.438 1.00 6.74 98 ALA A C 1
ATOM 782 O O . ALA A 1 98 ? -4.651 18.675 -27.398 1.00 7.23 98 ALA A O 1
ATOM 784 N N . ALA A 1 99 ? -2.589 18.429 -26.473 1.00 7.41 99 ALA A N 1
ATOM 785 C CA . ALA A 1 99 ? -3.102 17.761 -25.284 1.00 8.16 99 ALA A CA 1
ATOM 786 C C . ALA A 1 99 ? -3.628 18.746 -24.254 1.00 9.15 99 ALA A C 1
ATOM 787 O O . ALA A 1 99 ? -4.315 18.357 -23.318 1.00 10.52 99 ALA A O 1
ATOM 789 N N . ASP A 1 100 ? -3.283 20.017 -24.409 1.00 8.60 100 ASP A N 1
ATOM 790 C CA . ASP A 1 100 ? -3.598 21.043 -23.416 1.00 9.38 100 ASP A CA 1
ATOM 791 C C . ASP A 1 100 ? -4.644 22.000 -23.947 1.00 8.90 100 ASP A C 1
ATOM 792 O O . ASP A 1 100 ? -4.848 22.077 -25.159 1.00 8.53 100 ASP A O 1
ATOM 797 N N . VAL A 1 101 ? -5.288 22.742 -23.048 1.00 8.72 101 VAL A N 1
ATOM 798 C CA . VAL A 1 101 ? -6.171 23.842 -23.450 1.00 8.49 101 VAL A CA 1
ATOM 799 C C . VAL A 1 101 ? -5.356 25.020 -23.970 1.00 8.95 101 VAL A C 1
ATOM 800 O O . VAL A 1 101 ? -4.135 25.081 -23.781 1.00 9.19 101 VAL A O 1
ATOM 804 N N . CYS A 1 102 ? -6.040 25.963 -24.612 1.00 8.98 102 CYS A N 1
ATOM 805 C CA . CYS A 1 102 ? -5.417 27.230 -24.984 1.00 9.69 102 CYS A CA 1
ATOM 806 C C . CYS A 1 102 ? -5.167 28.076 -23.737 1.00 9.64 102 CYS A C 1
ATOM 807 O O . CYS A 1 102 ? -6.108 28.499 -23.052 1.00 9.83 102 CYS A O 1
ATOM 810 N N . TYR A 1 103 ? -3.883 28.293 -23.455 1.00 10.19 103 TYR A N 1
ATOM 811 C CA . TYR A 1 103 ? -3.433 28.996 -22.254 1.00 10.97 103 TYR A CA 1
ATOM 812 C C . TYR A 1 103 ? -3.863 30.460 -22.272 1.00 11.19 103 TYR A C 1
ATOM 813 O O . TYR A 1 103 ? -4.307 30.983 -21.254 1.00 12.01 103 TYR A O 1
ATOM 822 N N . ALA A 1 104 ? -3.743 31.108 -23.427 1.00 11.31 104 ALA A N 1
ATOM 823 C CA . ALA A 1 104 ? -4.133 32.516 -23.530 1.00 11.60 104 ALA A CA 1
ATOM 824 C C . ALA A 1 104 ? -5.614 32.692 -23.180 1.00 12.18 104 ALA A C 1
ATOM 825 O O . ALA A 1 104 ? -5.986 33.639 -22.487 1.00 11.93 104 ALA A O 1
ATOM 827 N N . GLU A 1 105 ? -6.456 31.769 -23.643 1.00 12.22 105 GLU A N 1
ATOM 828 C CA . GLU A 1 105 ? -7.887 31.813 -23.327 1.00 12.62 105 GLU A CA 1
ATOM 829 C C . GLU A 1 105 ? -8.156 31.534 -21.846 1.00 13.30 105 GLU A C 1
ATOM 830 O O . GLU A 1 105 ? -8.939 32.246 -21.213 1.00 13.58 105 GLU A O 1
ATOM 836 N N . LYS A 1 106 ? -7.501 30.516 -21.289 1.00 13.30 106 LYS A N 1
ATOM 837 C CA . LYS A 1 106 ? -7.616 30.225 -19.860 1.00 14.07 106 LYS A CA 1
ATOM 838 C C . LYS A 1 106 ? -7.320 31.475 -19.025 1.00 13.98 106 LYS A C 1
ATOM 839 O O . LYS A 1 106 ? -8.105 31.843 -18.154 1.00 14.17 106 LYS A O 1
ATOM 845 N N . VAL A 1 107 ? -6.183 32.109 -19.308 1.00 14.03 107 VAL A N 1
ATOM 846 C CA . VAL A 1 107 ? -5.760 33.317 -18.590 1.00 14.33 107 VAL A CA 1
ATOM 847 C C . VAL A 1 107 ? -6.748 34.473 -18.793 1.00 14.98 107 VAL A C 1
ATOM 848 O O . VAL A 1 107 ? -7.141 35.139 -17.820 1.00 14.55 107 VAL A O 1
ATOM 852 N N . ALA A 1 108 ? -7.167 34.688 -20.040 1.00 15.69 108 ALA A N 1
ATOM 853 C CA . ALA A 1 108 ? -8.136 35.745 -20.361 1.00 17.08 108 ALA A CA 1
ATOM 854 C C . ALA A 1 108 ? -9.446 35.561 -19.593 1.00 18.11 108 ALA A C 1
ATOM 855 O O . ALA A 1 108 ? -10.029 36.533 -19.099 1.00 18.51 108 ALA A O 1
ATOM 857 N N . GLN A 1 109 ? -9.897 34.315 -19.483 1.00 19.01 109 GLN A N 1
ATOM 858 C CA . GLN A 1 109 ? -11.177 34.017 -18.844 1.00 20.16 109 GLN A CA 1
ATOM 859 C C . GLN A 1 109 ? -11.133 34.009 -17.325 1.00 20.43 109 GLN A C 1
ATOM 860 O O . GLN A 1 109 ? -12.095 34.430 -16.679 1.00 20.96 109 GLN A O 1
ATOM 866 N N . GLU A 1 110 ? -10.025 33.539 -16.756 1.00 20.31 110 GLU A N 1
ATOM 867 C CA . GLU A 1 110 ? -9.999 33.187 -15.335 1.00 20.52 110 GLU A CA 1
ATOM 868 C C . GLU A 1 110 ? -9.072 34.044 -14.496 1.00 20.16 110 GLU A C 1
ATOM 869 O O . GLU A 1 110 ? -9.275 34.183 -13.289 1.00 20.36 110 GLU A O 1
ATOM 875 N N . LYS A 1 111 ? -8.053 34.606 -15.133 1.00 19.72 111 LYS A N 1
ATOM 876 C CA . LYS A 1 111 ? -6.970 35.245 -14.396 1.00 19.29 111 LYS A CA 1
ATOM 877 C C . LYS A 1 111 ? -6.954 36.756 -14.573 1.00 18.84 111 LYS A C 1
ATOM 878 O O . LYS A 1 111 ? -7.578 37.306 -15.491 1.00 18.79 111 LYS A O 1
ATOM 884 N N . GLY A 1 112 ? -6.239 37.428 -13.677 1.00 18.36 112 GLY A N 1
ATOM 885 C CA . GLY A 1 112 ? -6.178 38.875 -13.693 1.00 17.58 112 GLY A CA 1
ATOM 886 C C . GLY A 1 112 ? -4.758 39.387 -13.731 1.00 17.27 112 GLY A C 1
ATOM 887 O O . GLY A 1 112 ? -3.823 38.670 -14.110 1.00 17.00 112 GLY A O 1
ATOM 888 N N . PHE A 1 113 ? -4.604 40.639 -13.328 1.00 16.34 113 PHE A N 1
ATOM 889 C CA . PHE A 1 113 ? -3.346 41.350 -13.461 1.00 15.86 113 PHE A CA 1
ATOM 890 C C . PHE A 1 113 ? -2.202 40.690 -12.671 1.00 15.46 113 PHE A C 1
ATOM 891 O O . PHE A 1 113 ? -1.108 40.469 -13.216 1.00 15.32 113 PHE A O 1
ATOM 899 N N . LEU A 1 114 ? -2.455 40.344 -11.410 1.00 15.43 114 LEU A N 1
ATOM 900 C CA . LEU A 1 114 ? -1.398 39.760 -10.572 1.00 15.19 114 LEU A CA 1
ATOM 901 C C . LEU A 1 114 ? -0.895 38.421 -11.089 1.00 15.36 114 LEU A C 1
ATOM 902 O O . LEU A 1 114 ? 0.282 38.103 -10.938 1.00 14.86 114 LEU A O 1
ATOM 907 N N . TYR A 1 115 ? -1.788 37.641 -11.694 1.00 15.76 115 TYR A N 1
ATOM 908 C CA . TYR A 1 115 ? -1.391 36.373 -12.299 1.00 16.24 115 TYR A CA 1
ATOM 909 C C . TYR A 1 115 ? -0.441 36.608 -13.478 1.00 16.01 115 TYR A C 1
ATOM 910 O O . TYR A 1 115 ? 0.536 35.871 -13.656 1.00 16.05 115 TYR A O 1
ATOM 919 N N . ARG A 1 116 ? -0.733 37.636 -14.275 1.00 15.57 116 ARG A N 1
ATOM 920 C CA . ARG A 1 116 ? 0.057 37.941 -15.469 1.00 15.57 116 ARG A CA 1
ATOM 921 C C . ARG A 1 116 ? 1.376 38.652 -15.165 1.00 15.79 116 ARG A C 1
ATOM 922 O O . ARG A 1 116 ? 2.174 38.890 -16.073 1.00 16.37 116 ARG A O 1
ATOM 930 N N . LEU A 1 117 ? 1.604 38.987 -13.895 1.00 15.73 117 LEU A N 1
ATOM 931 C CA . LEU A 1 117 ? 2.865 39.620 -13.477 1.00 16.05 117 LEU A CA 1
ATOM 932 C C . LEU A 1 117 ? 4.037 38.647 -13.444 1.00 15.35 117 LEU A C 1
ATOM 933 O O . LEU A 1 117 ? 5.197 39.061 -13.424 1.00 15.77 117 LEU A O 1
ATOM 938 N N . THR A 1 118 ? 3.728 37.353 -13.435 1.00 14.40 118 THR A N 1
ATOM 939 C CA . THR A 1 118 ? 4.719 36.320 -13.150 1.00 13.64 118 THR A CA 1
ATOM 940 C C . THR A 1 118 ? 5.559 35.930 -14.368 1.00 12.98 118 THR A C 1
ATOM 941 O O . THR A 1 118 ? 5.096 35.977 -15.514 1.00 12.37 118 THR A O 1
ATOM 945 N N . SER A 1 119 ? 6.804 35.544 -14.097 1.00 12.60 119 SER A N 1
ATOM 946 C CA . SER A 1 119 ? 7.663 34.945 -15.108 1.00 12.10 119 SER A CA 1
ATOM 947 C C . SER A 1 119 ? 7.058 33.646 -15.635 1.00 11.68 119 SER A C 1
ATOM 948 O O . SER A 1 119 ? 7.251 33.301 -16.796 1.00 10.82 119 SER A O 1
ATOM 951 N N . ARG A 1 120 ? 6.318 32.947 -14.778 1.00 11.80 120 ARG A N 1
ATOM 952 C CA . ARG A 1 120 ? 5.634 31.719 -15.175 1.00 12.39 120 ARG A CA 1
ATOM 953 C C . ARG A 1 120 ? 4.661 31.996 -16.322 1.00 11.41 120 ARG A C 1
ATOM 954 O O . ARG A 1 120 ? 4.681 31.306 -17.353 1.00 10.97 120 ARG A O 1
ATOM 962 N N . TYR A 1 121 ? 3.823 33.016 -16.153 1.00 10.57 121 TYR A N 1
ATOM 963 C CA . TYR A 1 121 ? 2.877 33.378 -17.204 1.00 10.69 121 TYR A CA 1
ATOM 964 C C . TYR A 1 121 ? 3.612 33.740 -18.500 1.00 10.27 121 TYR A C 1
ATOM 965 O O . TYR A 1 121 ? 3.267 33.254 -19.584 1.00 10.63 121 TYR A O 1
ATOM 974 N N . ARG A 1 122 ? 4.618 34.608 -18.400 1.00 9.80 122 ARG A N 1
ATOM 975 C CA . ARG A 1 122 ? 5.320 35.059 -19.599 1.00 10.25 122 ARG A CA 1
ATOM 976 C C . ARG A 1 122 ? 5.916 33.892 -20.387 1.00 9.10 122 ARG A C 1
ATOM 977 O O . ARG A 1 122 ? 5.868 33.881 -21.618 1.00 9.68 122 ARG A O 1
ATOM 985 N N . HIS A 1 123 ? 6.443 32.898 -19.669 1.00 8.83 123 HIS A N 1
ATOM 986 C CA . HIS A 1 123 ? 7.026 31.737 -20.314 1.00 8.24 123 HIS A CA 1
ATOM 987 C C . HIS A 1 123 ? 5.981 30.896 -21.033 1.00 7.98 123 HIS A C 1
ATOM 988 O O . HIS A 1 123 ? 6.158 30.567 -22.202 1.00 8.08 123 HIS A O 1
ATOM 995 N N . TYR A 1 124 ? 4.915 30.524 -20.331 1.00 7.98 124 TYR A N 1
ATOM 996 C CA . TYR A 1 124 ? 3.917 29.654 -20.959 1.00 8.68 124 TYR A CA 1
ATOM 997 C C . TYR A 1 124 ? 3.255 30.351 -22.136 1.00 9.06 124 TYR A C 1
ATOM 998 O O . TYR A 1 124 ? 3.006 29.723 -23.169 1.00 10.12 124 TYR A O 1
ATOM 1007 N N . ALA A 1 125 ? 3.030 31.659 -22.007 1.00 9.07 125 ALA A N 1
ATOM 1008 C CA . ALA A 1 125 ? 2.437 32.427 -23.109 1.00 9.37 125 ALA A CA 1
ATOM 1009 C C . ALA A 1 125 ? 3.381 32.477 -24.313 1.00 9.52 125 ALA A C 1
ATOM 1010 O O . ALA A 1 125 ? 2.949 32.316 -25.461 1.00 9.63 125 ALA A O 1
ATOM 1012 N N . ALA A 1 126 ? 4.676 32.680 -24.048 1.00 9.31 126 ALA A N 1
ATOM 1013 C CA . ALA A 1 126 ? 5.685 32.750 -25.100 1.00 8.94 126 ALA A CA 1
ATOM 1014 C C . ALA A 1 126 ? 5.854 31.418 -25.834 1.00 9.06 126 ALA A C 1
ATOM 1015 O O . ALA A 1 126 ? 6.034 31.392 -27.052 1.00 9.65 126 ALA A O 1
ATOM 1017 N N . PHE A 1 127 ? 5.811 30.312 -25.092 1.00 8.42 127 PHE A N 1
ATOM 1018 C CA . PHE A 1 127 ? 5.976 29.005 -25.720 1.00 8.05 127 PHE A CA 1
ATOM 1019 C C . PHE A 1 127 ? 4.717 28.596 -26.499 1.00 8.22 127 PHE A C 1
ATOM 1020 O O . PHE A 1 127 ? 4.824 27.960 -27.544 1.00 8.57 127 PHE A O 1
ATOM 1028 N N . GLU A 1 128 ? 3.538 28.984 -26.014 1.00 8.60 128 GLU A N 1
ATOM 1029 C CA . GLU A 1 128 ? 2.307 28.790 -26.789 1.00 9.23 128 GLU A CA 1
ATOM 1030 C C . GLU A 1 128 ? 2.305 29.638 -28.056 1.00 10.09 128 GLU A C 1
ATOM 1031 O O . GLU A 1 128 ? 1.989 29.139 -29.148 1.00 10.51 128 GLU A O 1
ATOM 1037 N N . ARG A 1 129 ? 2.638 30.921 -27.901 1.00 10.57 129 ARG A N 1
ATOM 1038 C CA . ARG A 1 129 ? 2.766 31.841 -29.039 1.00 11.65 129 ARG A CA 1
ATOM 1039 C C . ARG A 1 129 ? 3.710 31.291 -30.115 1.00 10.96 129 ARG A C 1
ATOM 1040 O O . ARG A 1 129 ? 3.378 31.307 -31.300 1.00 11.22 129 ARG A O 1
ATOM 1048 N N . ALA A 1 130 ? 4.870 30.789 -29.690 1.00 10.68 130 ALA A N 1
ATOM 1049 C CA . ALA A 1 130 ? 5.867 30.232 -30.598 1.00 10.30 130 ALA A CA 1
ATOM 1050 C C . ALA A 1 130 ? 5.305 29.095 -31.445 1.00 10.34 130 ALA A C 1
ATOM 1051 O O . ALA A 1 130 ? 5.752 28.882 -32.572 1.00 11.42 130 ALA A O 1
ATOM 1053 N N . THR A 1 131 ? 4.352 28.362 -30.875 1.00 9.34 131 THR A N 1
ATOM 1054 C CA . THR A 1 131 ? 3.783 27.195 -31.538 1.00 9.91 131 THR A CA 1
ATOM 1055 C C . THR A 1 131 ? 2.683 27.599 -32.522 1.00 9.84 131 THR A C 1
ATOM 1056 O O . THR A 1 131 ? 2.647 27.093 -33.650 1.00 10.34 131 THR A O 1
ATOM 1060 N N . PHE A 1 132 ? 1.805 28.509 -32.090 1.00 10.23 132 PHE A N 1
ATOM 1061 C CA . PHE A 1 132 ? 0.556 28.824 -32.804 1.00 10.26 132 PHE A CA 1
ATOM 1062 C C . PHE A 1 132 ? 0.552 30.098 -33.654 1.00 11.42 132 PHE A C 1
ATOM 1063 O O . PHE A 1 132 ? -0.310 30.245 -34.526 1.00 10.88 132 PHE A O 1
ATOM 1071 N N . GLU A 1 133 ? 1.494 31.007 -33.419 1.00 12.29 133 GLU A N 1
ATOM 1072 C CA . GLU A 1 133 ? 1.463 32.301 -34.117 1.00 13.78 133 GLU A CA 1
ATOM 1073 C C . GLU A 1 133 ? 1.551 32.172 -35.642 1.00 14.02 133 GLU A C 1
ATOM 1074 O O . GLU A 1 133 ? 2.065 31.186 -36.179 1.00 13.26 133 GLU A O 1
ATOM 1080 N N . GLN A 1 134 ? 1.044 33.190 -36.329 1.00 14.78 134 GLN A N 1
ATOM 1081 C CA . GLN A 1 134 ? 1.138 33.266 -37.783 1.00 15.76 134 GLN A CA 1
ATOM 1082 C C . GLN A 1 134 ? 2.578 33.213 -38.259 1.00 15.98 134 GLN A C 1
ATOM 1083 O O . GLN A 1 134 ? 3.485 33.712 -37.585 1.00 15.74 134 GLN A O 1
ATOM 1089 N N . GLY A 1 135 ? 2.777 32.605 -39.421 1.00 16.15 135 GLY A N 1
ATOM 1090 C CA . GLY A 1 135 ? 4.088 32.537 -40.040 1.00 16.70 135 GLY A CA 1
ATOM 1091 C C . GLY A 1 135 ? 4.869 31.280 -39.717 1.00 16.94 135 GLY A C 1
ATOM 1092 O O . GLY A 1 135 ? 5.896 31.009 -40.338 1.00 17.51 135 GLY A O 1
ATOM 1093 N N . LYS A 1 136 ? 4.391 30.511 -38.743 1.00 16.74 136 LYS A N 1
ATOM 1094 C CA . LYS A 1 136 ? 5.051 29.256 -38.392 1.00 16.83 136 LYS A CA 1
ATOM 1095 C C . LYS A 1 136 ? 4.500 28.126 -39.253 1.00 16.29 136 LYS A C 1
ATOM 1096 O O . LYS A 1 136 ? 3.353 28.182 -39.702 1.00 16.06 136 LYS A O 1
ATOM 1102 N N . SER A 1 137 ? 5.323 27.105 -39.478 1.00 16.16 137 SER A N 1
ATOM 1103 C CA . SER A 1 137 ? 4.941 25.982 -40.334 1.00 16.01 137 SER A CA 1
ATOM 1104 C C . SER A 1 137 ? 4.327 24.817 -39.555 1.00 14.87 137 SER A C 1
ATOM 1105 O O . SER A 1 137 ? 3.803 23.874 -40.151 1.00 15.28 137 SER A O 1
ATOM 1108 N N . THR A 1 138 ? 4.398 24.897 -38.231 1.00 13.06 138 THR A N 1
ATOM 1109 C CA . THR A 1 138 ? 4.012 23.794 -37.354 1.00 11.53 138 THR A CA 1
ATOM 1110 C C . THR A 1 138 ? 2.595 23.322 -37.645 1.00 10.77 138 THR A C 1
ATOM 1111 O O . THR A 1 138 ? 1.653 24.108 -37.607 1.00 10.12 138 THR A O 1
ATOM 1115 N N . LYS A 1 139 ? 2.461 22.032 -37.941 1.00 9.91 139 LYS A N 1
ATOM 1116 C CA . LYS A 1 139 ? 1.160 21.408 -38.130 1.00 10.35 139 LYS A CA 1
ATOM 1117 C C . LYS A 1 139 ? 0.554 21.137 -36.757 1.00 9.17 139 LYS A C 1
ATOM 1118 O O . LYS A 1 139 ? 1.271 20.709 -35.834 1.00 10.17 139 LYS A O 1
ATOM 1124 N N . LEU A 1 140 ? -0.745 21.391 -36.618 1.00 8.47 140 LEU A N 1
ATOM 1125 C CA . LEU A 1 140 ? -1.378 21.457 -35.310 1.00 8.24 140 LEU A CA 1
ATOM 1126 C C . LEU A 1 140 ? -2.460 20.391 -35.227 1.00 8.38 140 LEU A C 1
ATOM 1127 O O . LEU A 1 140 ? -3.518 20.519 -35.841 1.00 8.03 140 LEU A O 1
ATOM 1132 N N . MET A 1 141 ? -2.169 19.325 -34.486 1.00 8.01 141 MET A N 1
ATOM 1133 C CA . MET A 1 141 ? -3.082 18.197 -34.398 1.00 7.74 141 MET A CA 1
ATOM 1134 C C . MET A 1 141 ? -3.972 18.385 -33.187 1.00 7.76 141 MET A C 1
ATOM 1135 O O . MET A 1 141 ? -3.504 18.355 -32.034 1.00 7.95 141 MET A O 1
ATOM 1140 N N . MET A 1 142 ? -5.254 18.599 -33.460 1.00 7.47 142 MET A N 1
ATOM 1141 C CA . MET A 1 142 ? -6.190 19.071 -32.447 1.00 7.24 142 MET A CA 1
ATOM 1142 C C . MET A 1 142 ? -7.168 18.005 -31.978 1.00 7.55 142 MET A C 1
ATOM 1143 O O . MET A 1 142 ? -7.451 17.042 -32.704 1.00 7.44 142 MET A O 1
ATOM 1148 N N . LEU A 1 143 ? -7.711 18.194 -30.777 1.00 6.97 143 LEU A N 1
ATOM 1149 C CA . LEU A 1 143 ? -8.671 17.235 -30.236 1.00 7.57 143 LEU A CA 1
ATOM 1150 C C . LEU A 1 143 ? -10.097 17.736 -30.339 1.00 8.06 143 LEU A C 1
ATOM 1151 O O . LEU A 1 143 ? -11.008 16.936 -30.520 1.00 7.67 143 LEU A O 1
ATOM 1156 N N . THR A 1 144 ? -10.291 19.055 -30.220 1.00 8.35 144 THR A N 1
ATOM 1157 C CA . THR A 1 144 ? -11.646 19.607 -30.264 1.00 8.81 144 THR A CA 1
ATOM 1158 C C . THR A 1 144 ? -11.771 20.886 -31.081 1.00 9.78 144 THR A C 1
ATOM 1159 O O . THR A 1 144 ? -10.813 21.647 -31.228 1.00 10.00 144 THR A O 1
ATOM 1163 N N . ASP A 1 145 ? -12.984 21.115 -31.584 1.00 10.67 145 ASP A N 1
ATOM 1164 C CA . ASP A 1 145 ? -13.296 22.368 -32.261 1.00 11.46 145 ASP A CA 1
ATOM 1165 C C . ASP A 1 145 ? -13.163 23.577 -31.348 1.00 11.44 145 ASP A C 1
ATOM 1166 O O . ASP A 1 145 ? -12.790 24.654 -31.815 1.00 11.17 145 ASP A O 1
ATOM 1171 N N . LYS A 1 146 ? -13.462 23.390 -30.062 1.00 11.33 146 LYS A N 1
ATOM 1172 C CA . LYS A 1 146 ? -13.311 24.442 -29.055 1.00 11.96 146 LYS A CA 1
ATOM 1173 C C . LYS A 1 146 ? -11.850 24.881 -28.934 1.00 11.43 146 LYS A C 1
ATOM 1174 O O . LYS A 1 146 ? -11.549 26.076 -28.901 1.00 11.48 146 LYS A O 1
ATOM 1180 N N . GLN A 1 147 ? -10.931 23.916 -28.901 1.00 10.82 147 GLN A N 1
ATOM 1181 C CA . GLN A 1 147 ? -9.516 24.245 -28.942 1.00 11.00 147 GLN A CA 1
ATOM 1182 C C . GLN A 1 147 ? -9.199 25.147 -30.134 1.00 10.79 147 GLN A C 1
ATOM 1183 O O . GLN A 1 147 ? -8.594 26.200 -29.970 1.00 10.84 147 GLN A O 1
ATOM 1189 N N . ILE A 1 148 ? -9.616 24.742 -31.337 1.00 11.13 148 ILE A N 1
ATOM 1190 C CA . ILE A 1 148 ? -9.330 25.512 -32.548 1.00 11.50 148 ILE A CA 1
ATOM 1191 C C . ILE A 1 148 ? -9.869 26.944 -32.449 1.00 11.38 148 ILE A C 1
ATOM 1192 O O . ILE A 1 148 ? -9.154 27.899 -32.765 1.00 11.91 148 ILE A O 1
ATOM 1197 N N . ALA A 1 149 ? -11.113 27.080 -31.987 1.00 11.29 149 ALA A N 1
ATOM 1198 C CA . ALA A 1 149 ? -11.748 28.394 -31.837 1.00 11.52 149 ALA A CA 1
ATOM 1199 C C . ALA A 1 149 ? -10.915 29.275 -30.915 1.00 11.88 149 ALA A C 1
ATOM 1200 O O . ALA A 1 149 ? -10.644 30.445 -31.238 1.00 12.21 149 ALA A O 1
ATOM 1202 N N . ASP A 1 150 ? -10.490 28.711 -29.782 1.00 11.95 150 ASP A N 1
ATOM 1203 C CA . ASP A 1 150 ? -9.671 29.442 -28.815 1.00 12.40 150 ASP A CA 1
ATOM 1204 C C . ASP A 1 150 ? -8.349 29.933 -29.402 1.00 12.58 150 ASP A C 1
ATOM 1205 O O . ASP A 1 150 ? -7.984 31.101 -29.242 1.00 12.52 150 ASP A O 1
ATOM 1210 N N . PHE A 1 151 ? -7.621 29.042 -30.069 1.00 12.35 151 PHE A N 1
ATOM 1211 C CA . PHE A 1 151 ? -6.342 29.392 -30.674 1.00 12.83 151 PHE A CA 1
ATOM 1212 C C . PHE A 1 151 ? -6.491 30.426 -31.790 1.00 13.69 151 PHE A C 1
ATOM 1213 O O . PHE A 1 151 ? -5.662 31.327 -31.911 1.00 14.16 151 PHE A O 1
ATOM 1221 N N . GLN A 1 152 ? -7.551 30.303 -32.588 1.00 14.45 152 GLN A N 1
ATOM 1222 C CA . GLN A 1 152 ? -7.818 31.294 -33.635 1.00 15.87 152 GLN A CA 1
ATOM 1223 C C . GLN A 1 152 ? -8.095 32.667 -33.037 1.00 16.18 152 GLN A C 1
ATOM 1224 O O . GLN A 1 152 ? -7.629 33.684 -33.569 1.00 16.54 152 GLN A O 1
ATOM 1230 N N . LYS A 1 153 ? -8.824 32.686 -31.925 1.00 16.46 153 LYS A N 1
ATOM 1231 C CA . LYS A 1 153 ? -9.177 33.930 -31.230 1.00 17.19 153 LYS A CA 1
ATOM 1232 C C . LYS A 1 153 ? -7.933 34.698 -30.795 1.00 17.04 153 LYS A C 1
ATOM 1233 O O . LYS A 1 153 ? -7.844 35.919 -30.977 1.00 17.71 153 LYS A O 1
ATOM 1239 N N . HIS A 1 154 ? -6.958 33.981 -30.246 1.00 16.43 154 HIS A N 1
ATOM 1240 C CA . HIS A 1 154 ? -5.788 34.621 -29.656 1.00 15.79 154 HIS A CA 1
ATOM 1241 C C . HIS A 1 154 ? -4.588 34.767 -30.584 1.00 15.73 154 HIS A C 1
ATOM 1242 O O . HIS A 1 154 ? -3.756 35.661 -30.373 1.00 15.56 154 HIS A O 1
ATOM 1249 N N . TYR A 1 155 ? -4.495 33.913 -31.606 1.00 15.76 155 TYR A N 1
ATOM 1250 C CA . TYR A 1 155 ? -3.316 33.902 -32.473 1.00 15.53 155 TYR A CA 1
ATOM 1251 C C . TYR A 1 155 ? -3.571 34.105 -33.959 1.00 16.37 155 TYR A C 1
ATOM 1252 O O . TYR A 1 155 ? -2.622 34.284 -34.723 1.00 16.44 155 TYR A O 1
ATOM 1261 N N . GLN A 1 156 ? -4.839 34.059 -34.363 1.00 16.83 156 GLN A N 1
ATOM 1262 C CA . GLN A 1 156 ? -5.213 34.191 -35.781 1.00 17.68 156 GLN A CA 1
ATOM 1263 C C . GLN A 1 156 ? -4.434 33.195 -36.652 1.00 17.27 156 GLN A C 1
ATOM 1264 O O . GLN A 1 156 ? -4.064 33.474 -37.800 1.00 17.43 156 GLN A O 1
ATOM 1270 N N . THR A 1 157 ? -4.175 32.026 -36.072 1.00 16.28 157 THR A N 1
ATOM 1271 C CA . THR A 1 157 ? -3.472 30.943 -36.738 1.00 15.79 157 THR A CA 1
ATOM 1272 C C . THR A 1 157 ? -4.099 30.614 -38.094 1.00 15.98 157 THR A C 1
ATOM 1273 O O . THR A 1 157 ? -5.326 30.518 -38.208 1.00 16.17 157 THR A O 1
ATOM 1277 N N . GLU A 1 158 ? -3.247 30.440 -39.105 1.00 15.76 158 GLU A N 1
ATOM 1278 C CA . GLU A 1 158 ? -3.695 30.030 -40.440 1.00 16.01 158 GLU A CA 1
ATOM 1279 C C . GLU A 1 158 ? -4.542 28.765 -40.316 1.00 16.22 158 GLU A C 1
ATOM 1280 O O . GLU A 1 158 ? -4.066 27.757 -39.793 1.00 16.15 158 GLU A O 1
ATOM 1286 N N . PRO A 1 159 ? -5.817 28.831 -40.748 1.00 16.25 159 PRO A N 1
ATOM 1287 C CA . PRO A 1 159 ? -6.756 27.713 -40.588 1.00 16.12 159 PRO A CA 1
ATOM 1288 C C . PRO A 1 159 ? -6.260 26.371 -41.141 1.00 15.69 159 PRO A C 1
ATOM 1289 O O . PRO A 1 159 ? -6.565 25.327 -40.557 1.00 15.92 159 PRO A O 1
ATOM 1293 N N . GLU A 1 160 ? -5.501 26.399 -42.237 1.00 15.42 160 GLU A N 1
ATOM 1294 C CA . GLU A 1 160 ? -5.010 25.173 -42.877 1.00 15.18 160 GLU A CA 1
ATOM 1295 C C . GLU A 1 160 ? -4.058 24.355 -41.991 1.00 14.37 160 GLU A C 1
ATOM 1296 O O . GLU A 1 160 ? -3.865 23.155 -42.211 1.00 14.51 160 GLU A O 1
ATOM 1302 N N . ARG A 1 161 ? -3.470 25.006 -40.992 1.00 12.80 161 ARG A N 1
ATOM 1303 C CA . ARG A 1 161 ? -2.497 24.346 -40.125 1.00 12.06 161 ARG A CA 1
ATOM 1304 C C . ARG A 1 161 ? -3.158 23.419 -39.114 1.00 11.81 161 ARG A C 1
ATOM 1305 O O . ARG A 1 161 ? -2.506 22.522 -38.601 1.00 11.25 161 ARG A O 1
ATOM 1313 N N . PHE A 1 162 ? -4.438 23.640 -38.835 1.00 11.25 162 PHE A N 1
ATOM 1314 C CA . PHE A 1 162 ? -5.184 22.777 -37.912 1.00 11.47 162 PHE A CA 1
ATOM 1315 C C . PHE A 1 162 ? -5.686 21.519 -38.587 1.00 11.95 162 PHE A C 1
ATOM 1316 O O . PHE A 1 162 ? -6.188 21.562 -39.716 1.00 12.06 162 PHE A O 1
ATOM 1324 N N . GLN A 1 163 ? -5.577 20.399 -37.879 1.00 11.89 163 GLN A N 1
ATOM 1325 C CA . GLN A 1 163 ? -6.239 19.168 -38.288 1.00 12.33 163 GLN A CA 1
ATOM 1326 C C . GLN A 1 163 ? -6.807 18.502 -37.052 1.00 11.74 163 GLN A C 1
ATOM 1327 O O . GLN A 1 163 ? -6.060 18.131 -36.148 1.00 12.26 163 GLN A O 1
ATOM 1333 N N . ILE A 1 164 ? -8.125 18.359 -37.011 1.00 12.19 164 ILE A N 1
ATOM 1334 C CA . ILE A 1 164 ? -8.774 17.679 -35.895 1.00 12.35 164 ILE A CA 1
ATOM 1335 C C . ILE A 1 164 ? -8.605 16.174 -36.045 1.00 12.06 164 ILE A C 1
ATOM 1336 O O . ILE A 1 164 ? -8.716 15.636 -37.150 1.00 12.61 164 ILE A O 1
ATOM 1341 N N . LEU A 1 165 ? -8.276 15.518 -34.936 1.00 11.07 165 LEU A N 1
ATOM 1342 C CA . LEU A 1 165 ? -8.100 14.068 -34.926 1.00 11.00 165 LEU A CA 1
ATOM 1343 C C . LEU A 1 165 ? -9.329 13.391 -34.319 1.00 10.69 165 LEU A C 1
ATOM 1344 O O . LEU A 1 165 ? -9.974 13.962 -33.438 1.00 10.54 165 LEU A O 1
ATOM 1349 N N . PRO A 1 166 ? -9.644 12.158 -34.763 1.00 10.13 166 PRO A N 1
ATOM 1350 C CA . PRO A 1 166 ? -10.642 11.380 -34.019 1.00 9.81 166 PRO A CA 1
ATOM 1351 C C . PRO A 1 166 ? -10.022 10.942 -32.694 1.00 8.72 166 PRO A C 1
ATOM 1352 O O . PRO A 1 166 ? -8.813 11.076 -32.525 1.00 9.40 166 PRO A O 1
ATOM 1356 N N . PRO A 1 167 ? -10.845 10.459 -31.749 1.00 8.04 167 PRO A N 1
ATOM 1357 C CA . PRO A 1 167 ? -10.258 10.011 -30.484 1.00 7.60 167 PRO A CA 1
ATOM 1358 C C . PRO A 1 167 ? -9.355 8.787 -30.625 1.00 7.35 167 PRO A C 1
ATOM 1359 O O . PRO A 1 167 ? -9.369 8.109 -31.662 1.00 7.35 167 PRO A O 1
ATOM 1363 N N . GLY A 1 168 ? -8.567 8.516 -29.591 1.00 7.28 168 GLY A N 1
ATOM 1364 C CA . GLY A 1 168 ? -7.569 7.446 -29.648 1.00 7.19 168 GLY A CA 1
ATOM 1365 C C . GLY A 1 168 ? -7.606 6.544 -28.431 1.00 7.45 168 GLY A C 1
ATOM 1366 O O . GLY A 1 168 ? -6.573 6.222 -27.857 1.00 7.34 168 GLY A O 1
ATOM 1367 N N . ILE A 1 169 ? -8.806 6.105 -28.068 1.00 7.06 169 ILE A N 1
ATOM 1368 C CA . ILE A 1 169 ? -8.978 5.260 -26.888 1.00 7.74 169 ILE A CA 1
ATOM 1369 C C . ILE A 1 169 ? -8.324 3.886 -27.152 1.00 7.42 169 ILE A C 1
ATOM 1370 O O . ILE A 1 169 ? -8.473 3.316 -28.247 1.00 8.85 169 ILE A O 1
ATOM 1375 N N . TYR A 1 170 ? -7.557 3.386 -26.185 1.00 7.75 170 TYR A N 1
ATOM 1376 C CA . TYR A 1 170 ? -6.930 2.060 -26.292 1.00 7.95 170 TYR A CA 1
ATOM 1377 C C . TYR A 1 170 ? -8.010 0.969 -26.285 1.00 8.81 170 TYR A C 1
ATOM 1378 O O . TYR A 1 170 ? -8.938 0.994 -25.460 1.00 8.64 170 TYR A O 1
ATOM 1387 N N . PRO A 1 171 ? -7.880 -0.019 -27.186 1.00 9.83 171 PRO A N 1
ATOM 1388 C CA . PRO A 1 171 ? -8.896 -1.061 -27.320 1.00 10.15 171 PRO A CA 1
ATOM 1389 C C . PRO A 1 171 ? -9.095 -1.933 -26.079 1.00 10.18 171 PRO A C 1
ATOM 1390 O O . PRO A 1 171 ? -10.159 -2.544 -25.940 1.00 9.67 171 PRO A O 1
ATOM 1394 N N . ASP A 1 172 ? -8.112 -1.972 -25.180 1.00 10.16 172 ASP A N 1
ATOM 1395 C CA . ASP A 1 172 ? -8.214 -2.842 -24.001 1.00 10.98 172 ASP A CA 1
ATOM 1396 C C . ASP A 1 172 ? -9.263 -2.390 -22.977 1.00 10.57 172 ASP A C 1
ATOM 1397 O O . ASP A 1 172 ? -9.584 -3.140 -22.063 1.00 11.20 172 ASP A O 1
ATOM 1402 N N . ARG A 1 173 ? -9.778 -1.165 -23.117 1.00 9.62 173 ARG A N 1
ATOM 1403 C CA . ARG A 1 173 ? -10.843 -0.689 -22.233 1.00 9.21 173 ARG A CA 1
ATOM 1404 C C . ARG A 1 173 ? -12.224 -1.176 -22.654 1.00 9.15 173 ARG A C 1
ATOM 1405 O O . ARG A 1 173 ? -13.155 -1.163 -21.849 1.00 9.69 173 ARG A O 1
ATOM 1413 N N . LYS A 1 174 ? -12.349 -1.608 -23.913 1.00 9.19 174 LYS A N 1
ATOM 1414 C CA . LYS A 1 174 ? -13.653 -1.942 -24.483 1.00 9.32 174 LYS A CA 1
ATOM 1415 C C . LYS A 1 174 ? -14.311 -3.116 -23.782 1.00 9.40 174 LYS A C 1
ATOM 1416 O O . LYS A 1 174 ? -13.646 -4.108 -23.481 1.00 8.81 174 LYS A O 1
ATOM 1422 N N . TYR A 1 175 ? -15.622 -3.024 -23.548 1.00 8.68 175 TYR A N 1
ATOM 1423 C CA . TYR A 1 175 ? -16.347 -4.091 -22.846 1.00 9.26 175 TYR A CA 1
ATOM 1424 C C . TYR A 1 175 ? -16.142 -5.465 -23.491 1.00 9.68 175 TYR A C 1
ATOM 1425 O O . TYR A 1 175 ? -16.047 -6.480 -22.795 1.00 10.28 175 TYR A O 1
ATOM 1434 N N . SER A 1 176 ? -16.056 -5.475 -24.819 1.00 10.10 176 SER A N 1
ATOM 1435 C CA . SER A 1 176 ? -16.001 -6.720 -25.589 1.00 10.75 176 SER A CA 1
ATOM 1436 C C . SER A 1 176 ? -14.598 -7.334 -25.581 1.00 10.76 176 SER A C 1
ATOM 1437 O O . SER A 1 176 ? -14.402 -8.462 -26.053 1.00 11.71 176 SER A O 1
ATOM 1440 N N . GLU A 1 177 ? -13.632 -6.589 -25.036 1.00 9.67 177 GLU A N 1
ATOM 1441 C CA . GLU A 1 177 ? -12.260 -7.055 -24.891 1.00 9.71 177 GLU A CA 1
ATOM 1442 C C . GLU A 1 177 ? -11.960 -7.533 -23.469 1.00 9.38 177 GLU A C 1
ATOM 1443 O O . GLU A 1 177 ? -10.819 -7.845 -23.137 1.00 10.15 177 GLU A O 1
ATOM 1449 N N . GLN A 1 178 ? -12.998 -7.604 -22.642 1.00 9.26 178 GLN A N 1
ATOM 1450 C CA . GLN A 1 178 ? -12.845 -8.095 -21.281 1.00 9.64 178 GLN A CA 1
ATOM 1451 C C . GLN A 1 178 ? -13.080 -9.600 -21.214 1.00 9.78 178 GLN A C 1
ATOM 1452 O O . GLN A 1 178 ? -13.820 -10.172 -22.025 1.00 10.67 178 GLN A O 1
ATOM 1458 N N . ILE A 1 179 ? -12.463 -10.230 -20.220 1.00 9.68 179 ILE A N 1
ATOM 1459 C CA . ILE A 1 179 ? -12.729 -11.640 -19.937 1.00 9.79 179 ILE A CA 1
ATOM 1460 C C . ILE A 1 179 ? -14.216 -11.868 -19.623 1.00 10.02 179 ILE A C 1
ATOM 1461 O O . ILE A 1 179 ? -14.915 -10.950 -19.202 1.00 9.72 179 ILE A O 1
ATOM 1466 N N . PRO A 1 180 ? -14.729 -13.090 -19.848 1.00 9.66 180 PRO A N 1
ATOM 1467 C CA . PRO A 1 180 ? -16.105 -13.337 -19.411 1.00 9.81 180 PRO A CA 1
ATOM 1468 C C . PRO A 1 180 ? -16.244 -13.144 -17.904 1.00 10.56 180 PRO A C 1
ATOM 1469 O O . PRO A 1 180 ? -15.292 -13.377 -17.165 1.00 10.89 180 PRO A O 1
ATOM 1473 N N . ASN A 1 181 ? -17.416 -12.681 -17.476 1.00 12.00 181 ASN A N 1
ATOM 1474 C CA . ASN A 1 181 ? -17.697 -12.438 -16.058 1.00 13.49 181 ASN A CA 1
ATOM 1475 C C . ASN A 1 181 ? -16.812 -11.344 -15.465 1.00 13.59 181 ASN A C 1
ATOM 1476 O O . ASN A 1 181 ? -16.579 -11.318 -14.248 1.00 14.35 181 ASN A O 1
ATOM 1481 N N . SER A 1 182 ? -16.306 -10.450 -16.317 1.00 13.70 182 SER A N 1
ATOM 1482 C CA . SER A 1 182 ? -15.409 -9.375 -15.869 1.00 13.15 182 SER A CA 1
ATOM 1483 C C . SER A 1 182 ? -15.978 -8.530 -14.721 1.00 12.87 182 SER A C 1
ATOM 1484 O O . SER A 1 182 ? -15.253 -8.202 -13.776 1.00 12.95 182 SER A O 1
ATOM 1487 N N . ARG A 1 183 ? -17.258 -8.178 -14.813 1.00 13.40 183 ARG A N 1
ATOM 1488 C CA . ARG A 1 183 ? -17.887 -7.358 -13.774 1.00 14.12 183 ARG A CA 1
ATOM 1489 C C . ARG A 1 183 ? -17.778 -8.029 -12.407 1.00 14.15 183 ARG A C 1
ATOM 1490 O O . ARG A 1 183 ? -17.280 -7.436 -11.460 1.00 14.01 183 ARG A O 1
ATOM 1498 N N . GLU A 1 184 ? -18.209 -9.286 -12.321 1.00 14.64 184 GLU A N 1
ATOM 1499 C CA . GLU A 1 184 ? -18.138 -10.036 -11.070 1.00 15.27 184 GLU A CA 1
ATOM 1500 C C . GLU A 1 184 ? -16.701 -10.257 -10.602 1.00 14.70 184 GLU A C 1
ATOM 1501 O O . GLU A 1 184 ? -16.375 -10.060 -9.430 1.00 14.47 184 GLU A O 1
ATOM 1507 N N . ILE A 1 185 ? -15.836 -10.679 -11.519 1.00 13.66 185 ILE A N 1
ATOM 1508 C CA . ILE A 1 185 ? -14.463 -10.988 -11.168 1.00 13.74 185 ILE A CA 1
ATOM 1509 C C . ILE A 1 185 ? -13.737 -9.749 -10.634 1.00 12.97 185 ILE A C 1
ATOM 1510 O O . ILE A 1 185 ? -13.086 -9.792 -9.586 1.00 13.27 185 ILE A O 1
ATOM 1515 N N . TYR A 1 186 ? -13.856 -8.644 -11.357 1.00 12.89 186 TYR A N 1
ATOM 1516 C CA . TYR A 1 186 ? -13.116 -7.450 -10.987 1.00 12.08 186 TYR A CA 1
ATOM 1517 C C . TYR A 1 186 ? -13.720 -6.698 -9.802 1.00 12.46 186 TYR A C 1
ATOM 1518 O O . TYR A 1 186 ? -12.988 -6.022 -9.072 1.00 11.99 186 TYR A O 1
ATOM 1527 N N . ARG A 1 187 ? -15.033 -6.825 -9.602 1.00 12.41 187 ARG A N 1
ATOM 1528 C CA . ARG A 1 187 ? -15.647 -6.350 -8.360 1.00 13.38 187 ARG A CA 1
ATOM 1529 C C . ARG A 1 187 ? -15.101 -7.118 -7.157 1.00 14.16 187 ARG A C 1
ATOM 1530 O O . ARG A 1 187 ? -14.683 -6.512 -6.170 1.00 14.44 187 ARG A O 1
ATOM 1538 N N . GLN A 1 188 ? -15.064 -8.447 -7.264 1.00 14.89 188 GLN A N 1
ATOM 1539 C CA . GLN A 1 188 ? -14.529 -9.281 -6.192 1.00 16.48 188 GLN A CA 1
ATOM 1540 C C . GLN A 1 188 ? -13.057 -8.958 -5.907 1.00 15.81 188 GLN A C 1
ATOM 1541 O O . GLN A 1 188 ? -12.659 -8.822 -4.755 1.00 16.30 188 GLN A O 1
ATOM 1547 N N . LYS A 1 189 ? -12.260 -8.803 -6.965 1.00 15.48 189 LYS A N 1
ATOM 1548 C CA . LYS A 1 189 ? -10.843 -8.450 -6.845 1.00 15.12 189 LYS A CA 1
ATOM 1549 C C . LYS A 1 189 ? -10.634 -7.152 -6.056 1.00 14.96 189 LYS A C 1
ATOM 1550 O O . LYS A 1 189 ? -9.678 -7.019 -5.286 1.00 15.53 189 LYS A O 1
ATOM 1556 N N . ASN A 1 190 ? -11.549 -6.210 -6.249 1.00 14.99 190 ASN A N 1
ATOM 1557 C CA . ASN A 1 190 ? -11.452 -4.892 -5.632 1.00 14.92 190 ASN A CA 1
ATOM 1558 C C . ASN A 1 190 ? -12.282 -4.715 -4.359 1.00 15.41 190 ASN A C 1
ATOM 1559 O O . ASN A 1 190 ? -12.444 -3.595 -3.861 1.00 15.55 190 ASN A O 1
ATOM 1564 N N . GLY A 1 191 ? -12.799 -5.827 -3.845 1.00 15.92 191 GLY A N 1
ATOM 1565 C CA . GLY A 1 191 ? -13.536 -5.835 -2.577 1.00 16.30 191 GLY A CA 1
ATOM 1566 C C . GLY A 1 191 ? -14.894 -5.162 -2.639 1.00 16.90 191 GLY A C 1
ATOM 1567 O O . GLY A 1 191 ? -15.403 -4.675 -1.619 1.00 17.62 191 GLY A O 1
ATOM 1568 N N . ILE A 1 192 ? -15.489 -5.132 -3.830 1.00 16.43 192 ILE A N 1
ATOM 1569 C CA . ILE A 1 192 ? -16.806 -4.535 -4.017 1.00 16.76 192 ILE A CA 1
ATOM 1570 C C . ILE A 1 192 ? -17.871 -5.611 -3.890 1.00 17.17 192 ILE A C 1
ATOM 1571 O O . ILE A 1 192 ? -17.829 -6.624 -4.602 1.00 17.25 192 ILE A O 1
ATOM 1576 N N . LYS A 1 193 ? -18.820 -5.389 -2.987 1.00 17.37 193 LYS A N 1
ATOM 1577 C CA . LYS A 1 193 ? -19.896 -6.347 -2.774 1.00 18.02 193 LYS A CA 1
ATOM 1578 C C . LYS A 1 193 ? -20.966 -6.213 -3.837 1.00 18.34 193 LYS A C 1
ATOM 1579 O O . LYS A 1 193 ? -21.167 -5.142 -4.414 1.00 17.89 193 LYS A O 1
ATOM 1585 N N . GLU A 1 194 ? -21.685 -7.307 -4.059 1.00 19.22 194 GLU A N 1
ATOM 1586 C CA . GLU A 1 194 ? -22.693 -7.378 -5.106 1.00 20.22 194 GLU A CA 1
ATOM 1587 C C . GLU A 1 194 ? -23.678 -6.201 -5.101 1.00 19.61 194 GLU A C 1
ATOM 1588 O O . GLU A 1 194 ? -24.019 -5.671 -6.161 1.00 19.88 194 GLU A O 1
ATOM 1594 N N . GLN A 1 195 ? -24.118 -5.787 -3.916 1.00 19.06 195 GLN A N 1
ATOM 1595 C CA . GLN A 1 195 ? -25.158 -4.770 -3.796 1.00 18.84 195 GLN A CA 1
ATOM 1596 C C . GLN A 1 195 ? -24.640 -3.323 -3.702 1.00 17.70 195 GLN A C 1
ATOM 1597 O O . GLN A 1 195 ? -25.435 -2.386 -3.726 1.00 18.41 195 GLN A O 1
ATOM 1603 N N . GLN A 1 196 ? -23.321 -3.146 -3.602 1.00 16.03 196 GLN A N 1
ATOM 1604 C CA . GLN A 1 196 ? -22.742 -1.813 -3.428 1.00 15.01 196 GLN A CA 1
ATOM 1605 C C . GLN A 1 196 ? -22.692 -1.038 -4.737 1.00 14.01 196 GLN A C 1
ATOM 1606 O O . GLN A 1 196 ? -22.640 -1.626 -5.815 1.00 13.94 196 GLN A O 1
ATOM 1612 N N . ASN A 1 197 ? -22.720 0.285 -4.625 1.00 12.51 197 ASN A N 1
ATOM 1613 C CA . ASN A 1 197 ? -22.544 1.174 -5.766 1.00 11.76 197 ASN A CA 1
ATOM 1614 C C . ASN A 1 197 ? -21.092 1.617 -5.789 1.00 10.96 197 ASN A C 1
ATOM 1615 O O . ASN A 1 197 ? -20.601 2.178 -4.795 1.00 11.95 197 ASN A O 1
ATOM 1620 N N . LEU A 1 198 ? -20.402 1.348 -6.897 1.00 9.85 198 LEU A N 1
ATOM 1621 C CA . LEU A 1 198 ? -19.023 1.796 -7.069 1.00 8.85 198 LEU A CA 1
ATOM 1622 C C . LEU A 1 198 ? -18.988 2.976 -8.018 1.00 8.31 198 LEU A C 1
ATOM 1623 O O . LEU A 1 198 ? -19.288 2.837 -9.205 1.00 8.32 198 LEU A O 1
ATOM 1628 N N . LEU A 1 199 ? -18.634 4.141 -7.470 1.00 7.56 199 LEU A N 1
ATOM 1629 C CA . LEU A 1 199 ? -18.389 5.344 -8.269 1.00 7.04 199 LEU A CA 1
ATOM 1630 C C . LEU A 1 199 ? -16.893 5.404 -8.564 1.00 6.77 199 LEU A C 1
ATOM 1631 O O . LEU A 1 199 ? -16.086 5.118 -7.687 1.00 6.75 199 LEU A O 1
ATOM 1636 N N . LEU A 1 200 ? -16.529 5.762 -9.797 1.00 6.96 200 LEU A N 1
ATOM 1637 C CA . LEU A 1 200 ? -15.129 5.717 -10.211 1.00 6.78 200 LEU A CA 1
ATOM 1638 C C . LEU A 1 200 ? -14.694 7.046 -10.808 1.00 6.50 200 LEU A C 1
ATOM 1639 O O . LEU A 1 200 ? -15.346 7.552 -11.727 1.00 6.36 200 LEU A O 1
ATOM 1644 N N . GLN A 1 201 ? -13.583 7.580 -10.305 1.00 6.27 201 GLN A N 1
ATOM 1645 C CA . GLN A 1 201 ? -13.008 8.795 -10.884 1.00 6.68 201 GLN A CA 1
ATOM 1646 C C . GLN A 1 201 ? -11.538 8.546 -11.159 1.00 6.40 201 GLN A C 1
ATOM 1647 O O . GLN A 1 201 ? -10.801 8.153 -10.259 1.00 7.41 201 GLN A O 1
ATOM 1653 N N . VAL A 1 202 ? -11.140 8.746 -12.416 1.00 6.30 202 VAL A N 1
ATOM 1654 C CA . VAL A 1 202 ? -9.791 8.392 -12.861 1.00 6.41 202 VAL A CA 1
ATOM 1655 C C . VAL A 1 202 ? -9.154 9.623 -13.490 1.00 6.41 202 VAL A C 1
ATOM 1656 O O . VAL A 1 202 ? -9.767 10.283 -14.325 1.00 6.89 202 VAL A O 1
ATOM 1660 N N . GLY A 1 203 ? -7.931 9.916 -13.070 1.00 6.59 203 GLY A N 1
ATOM 1661 C CA . GLY A 1 203 ? -7.167 11.038 -13.632 1.00 6.24 203 GLY A CA 1
ATOM 1662 C C . GLY A 1 203 ? -6.136 11.573 -12.657 1.00 6.62 203 GLY A C 1
ATOM 1663 O O . GLY A 1 203 ? -6.388 11.641 -11.450 1.00 6.98 203 GLY A O 1
ATOM 1664 N N . SER A 1 204 ? -4.974 11.957 -13.185 1.00 7.16 204 SER A N 1
ATOM 1665 C CA . SER A 1 204 ? -3.837 12.351 -12.344 1.00 7.70 204 SER A CA 1
ATOM 1666 C C . SER A 1 204 ? -3.762 13.853 -12.014 1.00 8.32 204 SER A C 1
ATOM 1667 O O . SER A 1 204 ? -2.673 14.388 -11.810 1.00 10.33 204 SER A O 1
ATOM 1670 N N . ASP A 1 205 ? -4.909 14.514 -11.935 1.00 8.63 205 ASP A N 1
ATOM 1671 C CA . ASP A 1 205 ? -4.982 15.895 -11.456 1.00 8.66 205 ASP A CA 1
ATOM 1672 C C . ASP A 1 205 ? -6.312 16.029 -10.727 1.00 8.20 205 ASP A C 1
ATOM 1673 O O . ASP A 1 205 ? -7.329 16.406 -11.314 1.00 8.47 205 ASP A O 1
ATOM 1678 N N . PHE A 1 206 ? -6.305 15.679 -9.442 1.00 8.10 206 PHE A N 1
ATOM 1679 C CA . PHE A 1 206 ? -7.539 15.604 -8.659 1.00 8.00 206 PHE A CA 1
ATOM 1680 C C . PHE A 1 206 ? -8.285 16.941 -8.585 1.00 8.20 206 PHE A C 1
ATOM 1681 O O . PHE A 1 206 ? -9.505 16.992 -8.778 1.00 8.35 206 PHE A O 1
ATOM 1689 N N . GLY A 1 207 ? -7.540 18.012 -8.308 1.00 8.11 207 GLY A N 1
ATOM 1690 C CA . GLY A 1 207 ? -8.121 19.352 -8.187 1.00 8.20 207 GLY A CA 1
ATOM 1691 C C . GLY A 1 207 ? -8.790 19.815 -9.472 1.00 8.17 207 GLY A C 1
ATOM 1692 O O . GLY A 1 207 ? -9.969 20.180 -9.477 1.00 9.02 207 GLY A O 1
ATOM 1693 N N . ARG A 1 208 ? -8.042 19.761 -10.574 1.00 7.66 208 ARG A N 1
ATOM 1694 C CA . ARG A 1 208 ? -8.568 20.185 -11.867 1.00 7.66 208 ARG A CA 1
ATOM 1695 C C . ARG A 1 208 ? -9.795 19.369 -12.298 1.00 7.07 208 ARG A C 1
ATOM 1696 O O . ARG A 1 208 ? -10.711 19.893 -12.917 1.00 8.31 208 ARG A O 1
ATOM 1704 N N . LYS A 1 209 ? -9.790 18.082 -11.966 1.00 6.55 209 LYS A N 1
ATOM 1705 C CA . LYS A 1 209 ? -10.832 17.177 -12.419 1.00 6.15 209 LYS A CA 1
ATOM 1706 C C . LYS A 1 209 ? -12.043 17.096 -11.486 1.00 6.43 209 LYS A C 1
ATOM 1707 O O . LYS A 1 209 ? -12.963 16.316 -11.723 1.00 6.72 209 LYS A O 1
ATOM 1713 N N . GLY A 1 210 ? -12.069 17.934 -10.450 1.00 6.85 210 GLY A N 1
ATOM 1714 C CA . GLY A 1 210 ? -13.280 18.059 -9.632 1.00 6.59 210 GLY A CA 1
ATOM 1715 C C . GLY A 1 210 ? -13.533 16.912 -8.674 1.00 6.88 210 GLY A C 1
ATOM 1716 O O . GLY A 1 210 ? -14.690 16.604 -8.377 1.00 6.56 210 GLY A O 1
ATOM 1717 N N . VAL A 1 211 ? -12.462 16.296 -8.167 1.00 7.35 211 VAL A N 1
ATOM 1718 C CA . VAL A 1 211 ? -12.615 15.236 -7.167 1.00 7.36 211 VAL A CA 1
ATOM 1719 C C . VAL A 1 211 ? -13.409 15.776 -5.966 1.00 7.30 211 VAL A C 1
ATOM 1720 O O . VAL A 1 211 ? -14.224 15.061 -5.388 1.00 7.85 211 VAL A O 1
ATOM 1724 N N . ASP A 1 212 ? -13.207 17.053 -5.631 1.00 7.88 212 ASP A N 1
ATOM 1725 C CA . ASP A 1 212 ? -13.988 17.682 -4.558 1.00 7.80 212 ASP A CA 1
ATOM 1726 C C . ASP A 1 212 ? -15.492 17.641 -4.828 1.00 7.53 212 ASP A C 1
ATOM 1727 O O . ASP A 1 212 ? -16.293 17.374 -3.925 1.00 8.09 212 ASP A O 1
ATOM 1732 N N . ARG A 1 213 ? -15.865 17.921 -6.076 1.00 7.28 213 ARG A N 1
ATOM 1733 C CA . ARG A 1 213 ? -17.266 17.897 -6.504 1.00 6.69 213 ARG A CA 1
ATOM 1734 C C . ARG A 1 213 ? -17.855 16.491 -6.379 1.00 6.50 213 ARG A C 1
ATOM 1735 O O . ARG A 1 213 ? -19.003 16.323 -5.962 1.00 6.81 213 ARG A O 1
ATOM 1743 N N . SER A 1 214 ? -17.053 15.486 -6.726 1.00 6.64 214 SER A N 1
ATOM 1744 C CA . SER A 1 214 ? -17.490 14.095 -6.599 1.00 7.01 214 SER A CA 1
ATOM 1745 C C . SER A 1 214 ? -17.697 13.694 -5.145 1.00 6.95 214 SER A C 1
ATOM 1746 O O . SER A 1 214 ? -18.689 13.046 -4.803 1.00 7.98 214 SER A O 1
ATOM 1749 N N . ILE A 1 215 ? -16.766 14.095 -4.285 1.00 6.78 215 ILE A N 1
ATOM 1750 C CA . ILE A 1 215 ? -16.900 13.838 -2.853 1.00 7.11 215 ILE A CA 1
ATOM 1751 C C . ILE A 1 215 ? -18.107 14.552 -2.249 1.00 7.61 215 ILE A C 1
ATOM 1752 O O . ILE A 1 215 ? -18.835 13.954 -1.457 1.00 8.04 215 ILE A O 1
ATOM 1757 N N . GLU A 1 216 ? -18.321 15.812 -2.635 1.00 8.09 216 GLU A N 1
ATOM 1758 C CA . GLU A 1 216 ? -19.513 16.545 -2.194 1.00 9.08 216 GLU A CA 1
ATOM 1759 C C . GLU A 1 216 ? -20.786 15.821 -2.632 1.00 9.13 216 GLU A C 1
ATOM 1760 O O . GLU A 1 216 ? -21.736 15.704 -1.858 1.00 9.27 216 GLU A O 1
ATOM 1766 N N . ALA A 1 217 ? -20.798 15.315 -3.863 1.00 8.94 217 ALA A N 1
ATOM 1767 C CA . ALA A 1 217 ? -21.977 14.627 -4.380 1.00 8.77 217 ALA A CA 1
ATOM 1768 C C . ALA A 1 217 ? -22.246 13.337 -3.609 1.00 9.10 217 ALA A C 1
ATOM 1769 O O . ALA A 1 217 ? -23.380 13.055 -3.246 1.00 8.92 217 ALA A O 1
ATOM 1771 N N . LEU A 1 218 ? -21.190 12.568 -3.354 1.00 9.27 218 LEU A N 1
ATOM 1772 C CA . LEU A 1 218 ? -21.309 11.368 -2.531 1.00 9.75 218 LEU A CA 1
ATOM 1773 C C . LEU A 1 218 ? -21.904 11.704 -1.160 1.00 9.57 218 LEU A C 1
ATOM 1774 O O . LEU A 1 218 ? -22.834 11.032 -0.689 1.00 9.45 218 LEU A O 1
ATOM 1779 N N . ALA A 1 219 ? -21.375 12.756 -0.538 1.00 9.38 219 ALA A N 1
ATOM 1780 C CA . ALA A 1 219 ? -21.781 13.125 0.815 1.00 9.29 219 ALA A CA 1
ATOM 1781 C C . ALA A 1 219 ? -23.245 13.569 0.890 1.00 9.81 219 ALA A C 1
ATOM 1782 O O . ALA A 1 219 ? -23.891 13.463 1.946 1.00 10.08 219 ALA A O 1
ATOM 1784 N N . SER A 1 220 ? -23.770 14.059 -0.230 1.00 9.96 220 SER A N 1
ATOM 1785 C CA . SER A 1 220 ? -25.135 14.575 -0.274 1.00 10.59 220 SER A CA 1
ATOM 1786 C C . SER A 1 220 ? -26.195 13.480 -0.352 1.00 10.82 220 SER A C 1
ATOM 1787 O O . SER A 1 220 ? -27.389 13.764 -0.229 1.00 11.50 220 SER A O 1
ATOM 1790 N N . LEU A 1 221 ? -25.768 12.246 -0.606 1.00 11.20 221 LEU A N 1
ATOM 1791 C CA . LEU A 1 221 ? -26.709 11.148 -0.801 1.00 11.24 221 LEU A CA 1
ATOM 1792 C C . LEU A 1 221 ? -27.439 10.856 0.500 1.00 11.86 221 LEU A C 1
ATOM 1793 O O . LEU A 1 221 ? -26.854 11.021 1.578 1.00 11.71 221 LEU A O 1
ATOM 1798 N N . PRO A 1 222 ? -28.718 10.441 0.407 1.00 12.94 222 PRO A N 1
ATOM 1799 C CA . PRO A 1 222 ? -29.437 10.015 1.611 1.00 13.65 222 PRO A CA 1
ATOM 1800 C C . PRO A 1 222 ? -28.679 8.911 2.342 1.00 14.01 222 PRO A C 1
ATOM 1801 O O . PRO A 1 222 ? -27.938 8.149 1.721 1.00 13.87 222 PRO A O 1
ATOM 1805 N N . GLU A 1 223 ? -28.879 8.846 3.653 1.00 14.40 223 GLU A N 1
ATOM 1806 C CA . GLU A 1 223 ? -28.101 8.006 4.567 1.00 14.98 223 GLU A CA 1
ATOM 1807 C C . GLU A 1 223 ? -27.896 6.547 4.133 1.00 14.70 223 GLU A C 1
ATOM 1808 O O . GLU A 1 223 ? -26.759 6.059 4.108 1.00 14.60 223 GLU A O 1
ATOM 1814 N N . SER A 1 224 ? -28.988 5.849 3.823 1.00 14.40 224 SER A N 1
ATOM 1815 C CA . SER A 1 224 ? -28.914 4.423 3.512 1.00 14.53 224 SER A CA 1
ATOM 1816 C C . SER A 1 224 ? -28.189 4.210 2.191 1.00 13.65 224 SER A C 1
ATOM 1817 O O . SER A 1 224 ? -27.327 3.324 2.077 1.00 13.53 224 SER A O 1
ATOM 1820 N N . LEU A 1 225 ? -28.531 5.040 1.202 1.00 13.04 225 LEU A N 1
ATOM 1821 C CA . LEU A 1 225 ? -27.887 4.980 -0.111 1.00 11.91 225 LEU A CA 1
ATOM 1822 C C . LEU A 1 225 ? -26.396 5.274 -0.006 1.00 11.46 225 LEU A C 1
ATOM 1823 O O . LEU A 1 225 ? -25.574 4.554 -0.570 1.00 10.73 225 LEU A O 1
ATOM 1828 N N . ARG A 1 226 ? -26.058 6.327 0.734 1.00 10.54 226 ARG A N 1
ATOM 1829 C CA . ARG A 1 226 ? -24.679 6.706 0.992 1.00 10.74 226 ARG A CA 1
ATOM 1830 C C . ARG A 1 226 ? -23.870 5.556 1.620 1.00 10.52 226 ARG A C 1
ATOM 1831 O O . ARG A 1 226 ? -22.721 5.312 1.232 1.00 10.38 226 ARG A O 1
ATOM 1839 N N . HIS A 1 227 ? -24.471 4.848 2.578 1.00 10.82 227 HIS A N 1
ATOM 1840 C CA . HIS A 1 227 ? -23.811 3.741 3.268 1.00 10.53 227 HIS A CA 1
ATOM 1841 C C . HIS A 1 227 ? -23.466 2.598 2.307 1.00 10.40 227 HIS A C 1
ATOM 1842 O O . HIS A 1 227 ? -22.522 1.846 2.555 1.00 11.74 227 HIS A O 1
ATOM 1849 N N . ASN A 1 228 ? -24.216 2.503 1.204 1.00 10.53 228 ASN A N 1
ATOM 1850 C CA . ASN A 1 228 ? -23.990 1.476 0.188 1.00 10.38 228 ASN A CA 1
ATOM 1851 C C . ASN A 1 228 ? -23.156 1.971 -0.991 1.00 10.18 228 ASN A C 1
ATOM 1852 O O . ASN A 1 228 ? -23.028 1.278 -2.001 1.00 10.68 228 ASN A O 1
ATOM 1855 N N . THR A 1 229 ? -22.573 3.156 -0.858 1.00 9.71 229 THR A N 1
ATOM 1856 C CA . THR A 1 229 ? -21.878 3.766 -1.992 1.00 9.41 229 THR A CA 1
ATOM 1857 C C . THR A 1 229 ? -20.416 4.063 -1.685 1.00 9.64 229 THR A C 1
ATOM 1858 O O . THR A 1 229 ? -20.087 4.657 -0.645 1.00 10.10 229 THR A O 1
ATOM 1862 N N . LEU A 1 230 ? -19.546 3.628 -2.599 1.00 9.70 230 LEU A N 1
ATOM 1863 C CA . LEU A 1 230 ? -18.108 3.872 -2.502 1.00 9.77 230 LEU A CA 1
ATOM 1864 C C . LEU A 1 230 ? -17.649 4.725 -3.676 1.00 8.87 230 LEU A C 1
ATOM 1865 O O . LEU A 1 230 ? -18.231 4.665 -4.772 1.00 9.02 230 LEU A O 1
ATOM 1870 N N . LEU A 1 231 ? -16.584 5.488 -3.448 1.00 8.16 231 LEU A N 1
ATOM 1871 C CA . LEU A 1 231 ? -15.941 6.238 -4.528 1.00 7.73 231 LEU A CA 1
ATOM 1872 C C . LEU A 1 231 ? -14.470 5.864 -4.583 1.00 7.92 231 LEU A C 1
ATOM 1873 O O . LEU A 1 231 ? -13.751 6.036 -3.609 1.00 7.56 231 LEU A O 1
ATOM 1878 N N . PHE A 1 232 ? -14.029 5.338 -5.723 1.00 6.94 232 PHE A N 1
ATOM 1879 C CA . PHE A 1 232 ? -12.609 5.143 -5.979 1.00 7.64 232 PHE A CA 1
ATOM 1880 C C . PHE A 1 232 ? -12.058 6.354 -6.727 1.00 7.36 232 PHE A C 1
ATOM 1881 O O . PHE A 1 232 ? -12.584 6.724 -7.793 1.00 7.79 232 PHE A O 1
ATOM 1889 N N . VAL A 1 233 ? -11.010 6.951 -6.176 1.00 7.78 233 VAL A N 1
ATOM 1890 C CA . VAL A 1 233 ? -10.299 8.062 -6.811 1.00 8.21 233 VAL A CA 1
ATOM 1891 C C . VAL A 1 233 ? -8.902 7.567 -7.164 1.00 8.41 233 VAL A C 1
ATOM 1892 O O . VAL A 1 233 ? -8.137 7.186 -6.273 1.00 8.64 233 VAL A O 1
ATOM 1896 N N . VAL A 1 234 ? -8.597 7.568 -8.461 1.00 7.93 234 VAL A N 1
ATOM 1897 C CA . VAL A 1 234 ? -7.422 6.887 -8.994 1.00 8.45 234 VAL A CA 1
ATOM 1898 C C . VAL A 1 234 ? -6.575 7.840 -9.843 1.00 8.19 234 VAL A C 1
ATOM 1899 O O . VAL A 1 234 ? -7.052 8.384 -10.847 1.00 8.58 234 VAL A O 1
ATOM 1903 N N . GLY A 1 235 ? -5.324 8.041 -9.447 1.00 8.04 235 GLY A N 1
ATOM 1904 C CA . GLY A 1 235 ? -4.389 8.806 -10.278 1.00 8.02 235 GLY A CA 1
ATOM 1905 C C . GLY A 1 235 ? -3.107 9.141 -9.556 1.00 8.34 235 GLY A C 1
ATOM 1906 O O . GLY A 1 235 ? -3.031 9.029 -8.335 1.00 7.94 235 GLY A O 1
ATOM 1907 N N . GLN A 1 236 ? -2.098 9.558 -10.318 1.00 7.99 236 GLN A N 1
ATOM 1908 C CA . GLN A 1 236 ? -0.823 9.965 -9.739 1.00 8.85 236 GLN A CA 1
ATOM 1909 C C . GLN A 1 236 ? -0.906 11.405 -9.264 1.00 8.73 236 GLN A C 1
ATOM 1910 O O . GLN A 1 236 ? -0.433 12.329 -9.927 1.00 9.45 236 GLN A O 1
ATOM 1916 N N . ASP A 1 237 ? -1.549 11.588 -8.112 1.00 9.28 237 ASP A N 1
ATOM 1917 C CA . ASP A 1 237 ? -1.667 12.902 -7.487 1.00 10.04 237 ASP A CA 1
ATOM 1918 C C . ASP A 1 237 ? -1.807 12.700 -5.977 1.00 10.41 237 ASP A C 1
ATOM 1919 O O . ASP A 1 237 ? -2.033 11.584 -5.509 1.00 11.08 237 ASP A O 1
ATOM 1924 N N . LYS A 1 238 ? -1.656 13.781 -5.218 1.00 10.98 238 LYS A N 1
ATOM 1925 C CA . LYS A 1 238 ? -1.666 13.705 -3.752 1.00 11.79 238 LYS A CA 1
ATOM 1926 C C . LYS A 1 238 ? -3.090 13.777 -3.191 1.00 11.55 238 LYS A C 1
ATOM 1927 O O . LYS A 1 238 ? -3.798 14.747 -3.423 1.00 11.61 238 LYS A O 1
ATOM 1933 N N . PRO A 1 239 ? -3.520 12.736 -2.456 1.00 11.61 239 PRO A N 1
ATOM 1934 C CA . PRO A 1 239 ? -4.889 12.735 -1.934 1.00 11.76 239 PRO A CA 1
ATOM 1935 C C . PRO A 1 239 ? -5.190 13.656 -0.737 1.00 11.61 239 PRO A C 1
ATOM 1936 O O . PRO A 1 239 ? -6.365 13.865 -0.425 1.00 11.39 239 PRO A O 1
ATOM 1940 N N . ARG A 1 240 ? -4.146 14.198 -0.094 1.00 12.32 240 ARG A N 1
ATOM 1941 C CA . ARG A 1 240 ? -4.273 14.883 1.205 1.00 12.85 240 ARG A CA 1
ATOM 1942 C C . ARG A 1 240 ? -5.480 15.827 1.331 1.00 12.59 240 ARG A C 1
ATOM 1943 O O . ARG A 1 240 ? -6.296 15.689 2.246 1.00 12.74 240 ARG A O 1
ATOM 1947 N N . LYS A 1 241 ? -5.587 16.798 0.430 1.00 12.44 241 LYS A N 1
ATOM 1948 C CA . LYS A 1 241 ? -6.660 17.795 0.504 1.00 13.06 241 LYS A CA 1
ATOM 1949 C C . LYS A 1 241 ? -8.048 17.142 0.417 1.00 11.49 241 LYS A C 1
ATOM 1950 O O . LYS A 1 241 ? -9.011 17.593 1.031 1.00 12.06 241 LYS A O 1
ATOM 1956 N N . PHE A 1 242 ? -8.131 16.070 -0.357 1.00 10.29 242 PHE A N 1
ATOM 1957 C CA . PHE A 1 242 ? -9.409 15.435 -0.645 1.00 9.99 242 PHE A CA 1
ATOM 1958 C C . PHE A 1 242 ? -9.804 14.445 0.438 1.00 9.64 242 PHE A C 1
ATOM 1959 O O . PHE A 1 242 ? -11.001 14.251 0.683 1.00 9.24 242 PHE A O 1
ATOM 1967 N N . GLU A 1 243 ? -8.800 13.855 1.094 1.00 10.07 243 GLU A N 1
ATOM 1968 C CA . GLU A 1 243 ? -9.019 13.092 2.319 1.00 10.81 243 GLU A CA 1
ATOM 1969 C C . GLU A 1 243 ? -9.601 14.001 3.399 1.00 10.72 243 GLU A C 1
ATOM 1970 O O . GLU A 1 243 ? -10.532 13.606 4.106 1.00 10.94 243 GLU A O 1
ATOM 1976 N N . ALA A 1 244 ? -9.044 15.209 3.524 1.00 10.63 244 ALA A N 1
ATOM 1977 C CA . ALA A 1 244 ? -9.522 16.182 4.521 1.00 10.60 244 ALA A CA 1
ATOM 1978 C C . ALA A 1 244 ? -10.974 16.563 4.249 1.00 10.53 244 ALA A C 1
ATOM 1979 O O . ALA A 1 244 ? -11.797 16.625 5.174 1.00 11.15 244 ALA A O 1
ATOM 1981 N N . LEU A 1 245 ? -11.296 16.780 2.972 1.00 10.26 245 LEU A N 1
ATOM 1982 C CA . LEU A 1 245 ? -12.659 17.099 2.567 1.00 10.23 245 LEU A CA 1
ATOM 1983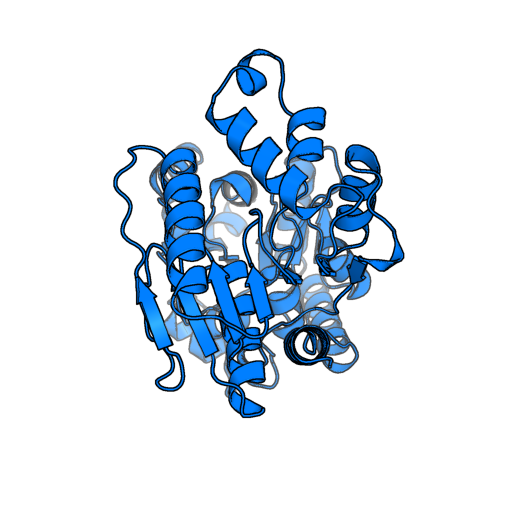 C C . LEU A 1 245 ? -13.619 15.942 2.863 1.00 10.03 245 LEU A C 1
ATOM 1984 O O . LEU A 1 245 ? -14.718 16.174 3.352 1.00 9.92 245 LEU A O 1
ATOM 1989 N N . ALA A 1 246 ? -13.193 14.708 2.576 1.00 10.44 246 ALA A N 1
ATOM 1990 C CA . ALA A 1 246 ? -14.028 13.534 2.852 1.00 10.75 246 ALA A CA 1
ATOM 1991 C C . ALA A 1 246 ? -14.301 13.397 4.357 1.00 11.12 246 ALA A C 1
ATOM 1992 O O . ALA A 1 246 ? -15.441 13.126 4.767 1.00 11.43 246 ALA A O 1
ATOM 1994 N N . GLU A 1 247 ? -13.264 13.619 5.171 1.00 11.89 247 GLU A N 1
ATOM 1995 C CA . GLU A 1 247 ? -13.431 13.638 6.632 1.00 13.38 247 GLU A CA 1
ATOM 1996 C C . GLU A 1 247 ? -14.421 14.727 7.048 1.00 12.85 247 GLU A C 1
ATOM 1997 O O . GLU A 1 247 ? -15.358 14.468 7.819 1.00 12.55 247 GLU A O 1
ATOM 2003 N N . LYS A 1 248 ? -14.224 15.939 6.523 1.00 12.68 248 LYS A N 1
ATOM 2004 C CA . LYS A 1 248 ? -15.132 17.058 6.795 1.00 13.17 248 LYS A CA 1
ATOM 2005 C C . LYS A 1 248 ? -16.600 16.674 6.575 1.00 12.65 248 LYS A C 1
ATOM 2006 O O . LYS A 1 248 ? -17.471 17.002 7.382 1.00 12.79 248 LYS A O 1
ATOM 2012 N N . LEU A 1 249 ? -16.860 15.972 5.473 1.00 12.24 249 LEU A N 1
ATOM 2013 C CA . LEU A 1 249 ? -18.213 15.657 5.054 1.00 12.09 249 LEU A CA 1
ATOM 2014 C C . LEU A 1 249 ? -18.741 14.331 5.608 1.00 11.50 249 LEU A C 1
ATOM 2015 O O . LEU A 1 249 ? -19.886 13.950 5.339 1.00 11.92 249 LEU A O 1
ATOM 2020 N N . GLY A 1 250 ? -17.904 13.643 6.383 1.00 11.07 250 GLY A N 1
ATOM 2021 C CA . GLY A 1 250 ? -18.298 12.395 7.047 1.00 11.15 250 GLY A CA 1
ATOM 2022 C C . GLY A 1 250 ? -18.374 11.192 6.121 1.00 11.39 250 GLY A C 1
ATOM 2023 O O . GLY A 1 250 ? -19.150 10.256 6.374 1.00 12.17 250 GLY A O 1
ATOM 2024 N N . VAL A 1 251 ? -17.582 11.223 5.045 1.00 10.91 251 VAL A N 1
ATOM 2025 C CA . VAL A 1 251 ? -17.544 10.115 4.073 1.00 10.49 251 VAL A CA 1
ATOM 2026 C C . VAL A 1 251 ? -16.129 9.590 3.823 1.00 10.48 251 VAL A C 1
ATOM 2027 O O . VAL A 1 251 ? -15.847 9.009 2.767 1.00 10.20 251 VAL A O 1
ATOM 2031 N N . ARG A 1 252 ? -15.241 9.751 4.804 1.00 10.27 252 ARG A N 1
ATOM 2032 C CA . ARG A 1 252 ? -13.858 9.298 4.633 1.00 10.43 252 ARG A CA 1
ATOM 2033 C C . ARG A 1 252 ? -13.772 7.801 4.328 1.00 10.79 252 ARG A C 1
ATOM 2034 O O . ARG A 1 252 ? -12.997 7.402 3.460 1.00 10.88 252 ARG A O 1
ATOM 2042 N N . SER A 1 253 ? -14.574 6.990 5.021 1.00 10.77 253 SER A N 1
ATOM 2043 C CA . SER A 1 253 ? -14.558 5.534 4.800 1.00 11.55 253 SER A CA 1
ATOM 2044 C C . SER A 1 253 ? -15.126 5.129 3.441 1.00 11.30 253 SER A C 1
ATOM 2045 O O . SER A 1 253 ? -14.791 4.057 2.929 1.00 12.51 253 SER A O 1
ATOM 2048 N N . ASN A 1 254 ? -15.972 5.977 2.859 1.00 10.41 254 ASN A N 1
ATOM 2049 C CA . ASN A 1 254 ? -16.600 5.687 1.556 1.00 9.92 254 ASN A CA 1
ATOM 2050 C C . ASN A 1 254 ? -15.641 5.941 0.409 1.00 9.65 254 ASN A C 1
ATOM 2051 O O . ASN A 1 254 ? -15.860 5.446 -0.707 1.00 9.83 254 ASN A O 1
ATOM 2056 N N . VAL A 1 255 ? -14.601 6.733 0.669 1.00 9.84 255 VAL A N 1
ATOM 2057 C CA . VAL A 1 255 ? -13.703 7.158 -0.404 1.00 9.90 255 VAL A CA 1
ATOM 2058 C C . VAL A 1 255 ? -12.378 6.398 -0.319 1.00 10.23 255 VAL A C 1
ATOM 2059 O O . VAL A 1 255 ? -11.747 6.359 0.734 1.00 10.63 255 VAL A O 1
ATOM 2063 N N . HIS A 1 256 ? -11.979 5.787 -1.438 1.00 10.15 256 HIS A N 1
ATOM 2064 C CA . HIS A 1 256 ? -10.747 5.021 -1.519 1.00 9.91 256 HIS A CA 1
ATOM 2065 C C . HIS A 1 256 ? -9.839 5.698 -2.530 1.00 9.16 256 HIS A C 1
ATOM 2066 O O . HIS A 1 256 ? -10.205 5.796 -3.698 1.00 8.65 256 HIS A O 1
ATOM 2073 N N . PHE A 1 257 ? -8.678 6.168 -2.072 1.00 8.70 257 PHE A N 1
ATOM 2074 C CA . PHE A 1 257 ? -7.682 6.833 -2.921 1.00 8.77 257 PHE A CA 1
ATOM 2075 C C . PHE A 1 257 ? -6.565 5.884 -3.322 1.00 9.24 257 PHE A C 1
ATOM 2076 O O . PHE A 1 257 ? -6.077 5.095 -2.506 1.00 9.54 257 PHE A O 1
ATOM 2084 N N . PHE A 1 258 ? -6.157 5.985 -4.587 1.00 8.96 258 PHE A N 1
ATOM 2085 C CA . PHE A 1 258 ? -5.084 5.170 -5.129 1.00 9.01 258 PHE A CA 1
ATOM 2086 C C . PHE A 1 258 ? -4.171 6.052 -5.950 1.00 8.96 258 PHE A C 1
ATOM 2087 O O . PHE A 1 258 ? -4.628 7.038 -6.539 1.00 8.67 258 PHE A O 1
ATOM 2095 N N . SER A 1 259 ? -2.888 5.692 -5.979 1.00 8.90 259 SER A N 1
ATOM 2096 C CA . SER A 1 259 ? -1.931 6.281 -6.903 1.00 10.26 259 SER A CA 1
ATOM 2097 C C . SER A 1 259 ? -2.230 5.785 -8.318 1.00 9.89 259 SER A C 1
ATOM 2098 O O . SER A 1 259 ? -3.273 5.167 -8.566 1.00 10.70 259 SER A O 1
ATOM 2101 N N . GLY A 1 260 ? -1.342 6.077 -9.265 1.00 9.67 260 GLY A N 1
ATOM 2102 C CA . GLY A 1 260 ? -1.543 5.616 -10.638 1.00 9.14 260 GLY A CA 1
ATOM 2103 C C . GLY A 1 260 ? -1.776 4.116 -10.690 1.00 8.93 260 GLY A C 1
ATOM 2104 O O . GLY A 1 260 ? -1.033 3.346 -10.058 1.00 9.80 260 GLY A O 1
ATOM 2105 N N . ARG A 1 261 ? -2.806 3.696 -11.422 1.00 8.41 261 ARG A N 1
ATOM 2106 C CA . ARG A 1 261 ? -3.119 2.281 -11.591 1.00 8.70 261 ARG A CA 1
ATOM 2107 C C . ARG A 1 261 ? -3.090 1.854 -13.060 1.00 8.50 261 ARG A C 1
ATOM 2108 O O . ARG A 1 261 ? -3.505 2.602 -13.948 1.00 8.43 261 ARG A O 1
ATOM 2116 N N . ASN A 1 262 ? -2.602 0.642 -13.300 1.00 8.30 262 ASN A N 1
ATOM 2117 C CA . ASN A 1 262 ? -2.524 0.082 -14.649 1.00 8.89 262 ASN A CA 1
ATOM 2118 C C . ASN A 1 262 ? -3.732 -0.783 -15.011 1.00 8.82 262 ASN A C 1
ATOM 2119 O O . ASN A 1 262 ? -3.749 -1.401 -16.081 1.00 8.78 262 ASN A O 1
ATOM 2124 N N . ASP A 1 263 ? -4.705 -0.863 -14.099 1.00 7.57 263 ASP A N 1
ATOM 2125 C CA . ASP A 1 263 ? -5.876 -1.729 -14.260 1.00 8.01 263 ASP A CA 1
ATOM 2126 C C . ASP A 1 263 ? -7.187 -0.933 -14.398 1.00 7.50 263 ASP A C 1
ATOM 2127 O O . ASP A 1 263 ? -8.260 -1.403 -14.022 1.00 7.77 263 ASP A O 1
ATOM 2132 N N . VAL A 1 264 ? -7.090 0.275 -14.958 1.00 8.00 264 VAL A N 1
ATOM 2133 C CA . VAL A 1 264 ? -8.289 1.082 -15.200 1.00 8.21 264 VAL A CA 1
ATOM 2134 C C . VAL A 1 264 ? -9.351 0.358 -16.040 1.00 8.39 264 VAL A C 1
ATOM 2135 O O . VAL A 1 264 ? -10.545 0.534 -15.803 1.00 8.19 264 VAL A O 1
ATOM 2139 N N . SER A 1 265 ? -8.929 -0.503 -16.980 1.00 8.31 265 SER A N 1
ATOM 2140 C CA . SER A 1 265 ? -9.914 -1.251 -17.777 1.00 8.77 265 SER A CA 1
ATOM 2141 C C . SER A 1 265 ? -10.771 -2.175 -16.896 1.00 8.26 265 SER A C 1
ATOM 2142 O O . SER A 1 265 ? -11.970 -2.325 -17.126 1.00 9.14 265 SER A O 1
ATOM 2145 N N . GLU A 1 266 ? -10.139 -2.779 -15.884 1.00 8.29 266 GLU A N 1
ATOM 2146 C CA . GLU A 1 266 ? -10.839 -3.651 -14.930 1.00 8.48 266 GLU A CA 1
ATOM 2147 C C . GLU A 1 266 ? -11.764 -2.840 -14.023 1.00 7.83 266 GLU A C 1
ATOM 2148 O O . GLU A 1 266 ? -12.905 -3.243 -13.753 1.00 8.44 266 GLU A O 1
ATOM 2154 N N . LEU A 1 267 ? -11.267 -1.695 -13.558 1.00 7.75 267 LEU A N 1
ATOM 2155 C CA . LEU A 1 267 ? -12.082 -0.814 -12.711 1.00 7.58 267 LEU A CA 1
ATOM 2156 C C . LEU A 1 267 ? -13.329 -0.335 -13.449 1.00 7.35 267 LEU A C 1
ATOM 2157 O O . LEU A 1 267 ? -14.409 -0.248 -12.869 1.00 7.06 267 LEU A O 1
ATOM 2162 N N . MET A 1 268 ? -13.183 -0.019 -14.731 1.00 7.21 268 MET A N 1
ATOM 2163 C CA . MET A 1 268 ? -14.356 0.416 -15.486 1.00 7.49 268 MET A CA 1
ATOM 2164 C C . MET A 1 268 ? -15.355 -0.717 -15.737 1.00 7.43 268 MET A C 1
ATOM 2165 O O . MET A 1 268 ? -16.546 -0.467 -15.844 1.00 7.30 268 MET A O 1
ATOM 2170 N N . ALA A 1 269 ? -14.856 -1.955 -15.829 1.00 7.79 269 ALA A N 1
ATOM 2171 C CA . ALA A 1 269 ? -15.718 -3.136 -15.944 1.00 8.36 269 ALA A CA 1
ATOM 2172 C C . ALA A 1 269 ? -16.478 -3.394 -14.658 1.00 8.68 269 ALA A C 1
ATOM 2173 O O . ALA A 1 269 ? -17.577 -3.941 -14.679 1.00 9.70 269 ALA A O 1
ATOM 2175 N N . ALA A 1 270 ? -15.869 -3.007 -13.541 1.00 8.26 270 ALA A N 1
ATOM 2176 C CA . ALA A 1 270 ? -16.437 -3.233 -12.209 1.00 8.68 270 ALA A CA 1
ATOM 2177 C C . ALA A 1 270 ? -17.395 -2.136 -11.736 1.00 8.83 270 ALA A C 1
ATOM 2178 O O . ALA A 1 270 ? -18.280 -2.390 -10.904 1.00 8.67 270 ALA A O 1
ATOM 2180 N N . ALA A 1 271 ? -17.196 -0.912 -12.229 1.00 8.40 271 ALA A N 1
ATOM 2181 C CA . ALA A 1 271 ? -17.891 0.257 -11.678 1.00 8.33 271 ALA A CA 1
ATOM 2182 C C . ALA A 1 271 ? -19.334 0.426 -12.142 1.00 7.74 271 ALA A C 1
ATOM 2183 O O . ALA A 1 271 ? -19.764 -0.168 -13.137 1.00 8.24 271 ALA A O 1
ATOM 2185 N N . ASP A 1 272 ? -20.077 1.254 -11.410 1.00 7.44 272 ASP A N 1
ATOM 2186 C CA . ASP A 1 272 ? -21.465 1.542 -11.725 1.00 7.11 272 ASP A CA 1
ATOM 2187 C C . ASP A 1 272 ? -21.636 2.891 -12.395 1.00 6.96 272 ASP A C 1
ATOM 2188 O O . ASP A 1 272 ? -22.465 3.022 -13.293 1.00 6.99 272 ASP A O 1
ATOM 2193 N N . LEU A 1 273 ? -20.827 3.874 -11.993 1.00 6.42 273 LEU A N 1
ATOM 2194 C CA . LEU A 1 273 ? -20.775 5.180 -12.683 1.00 6.26 273 LEU A CA 1
ATOM 2195 C C . LEU A 1 273 ? -19.360 5.722 -12.721 1.00 6.13 273 LEU A C 1
ATOM 2196 O O . LEU A 1 273 ? -18.611 5.530 -11.763 1.00 5.93 273 LEU A O 1
ATOM 2201 N N . LEU A 1 274 ? -19.004 6.390 -13.824 1.00 5.99 274 LEU A N 1
ATOM 2202 C CA . LEU A 1 274 ? -17.829 7.251 -13.846 1.00 6.19 274 LEU A CA 1
ATOM 2203 C C . LEU A 1 274 ? -18.257 8.655 -13.434 1.00 6.47 274 LEU A C 1
ATOM 2204 O O . LEU A 1 274 ? -19.215 9.198 -13.995 1.00 7.18 274 LEU A O 1
ATOM 2209 N N . LEU A 1 275 ? -17.543 9.217 -12.453 1.00 6.80 275 LEU A N 1
ATOM 2210 C CA . LEU A 1 275 ? -17.742 10.624 -12.091 1.00 7.38 275 LEU A CA 1
ATOM 2211 C C . LEU A 1 275 ? -16.551 11.423 -12.594 1.00 7.08 275 LEU A C 1
ATOM 2212 O O . LEU A 1 275 ? -15.409 11.083 -12.328 1.00 6.70 275 LEU A O 1
ATOM 2217 N N . HIS A 1 276 ? -16.828 12.478 -13.351 1.00 6.97 276 HIS A N 1
ATOM 2218 C CA . HIS A 1 276 ? -15.759 13.321 -13.864 1.00 7.15 276 HIS A CA 1
ATOM 2219 C C . HIS A 1 276 ? -16.203 14.772 -13.984 1.00 7.27 276 HIS A C 1
ATOM 2220 O O . HIS A 1 276 ? -16.294 15.308 -15.097 1.00 6.77 276 HIS A O 1
ATOM 2227 N N . PRO A 1 277 ? -16.473 15.424 -12.837 1.00 7.66 277 PRO A N 1
ATOM 2228 C CA . PRO A 1 277 ? -16.998 16.790 -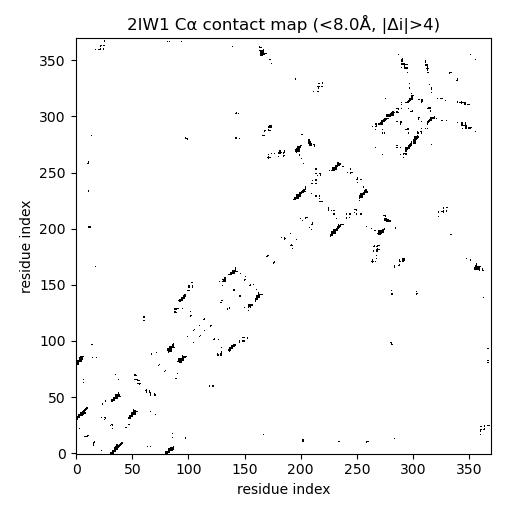12.877 1.00 7.44 277 PRO A CA 1
ATOM 2229 C C . PRO A 1 277 ? -15.881 17.829 -12.927 1.00 7.36 277 PRO A C 1
ATOM 2230 O O . PRO A 1 277 ? -15.759 18.671 -12.027 1.00 8.25 277 PRO A O 1
ATOM 2234 N N . ALA A 1 278 ? -15.075 17.761 -13.983 1.00 6.34 278 ALA A N 1
ATOM 2235 C CA . ALA A 1 278 ? -13.862 18.564 -14.101 1.00 6.98 278 ALA A CA 1
ATOM 2236 C C . ALA A 1 278 ? -14.165 20.053 -14.177 1.00 6.87 278 ALA A C 1
ATOM 2237 O O . ALA A 1 278 ? -15.206 20.456 -14.687 1.00 7.71 278 ALA A O 1
ATOM 2239 N N . TYR A 1 279 ? -13.232 20.847 -13.651 1.00 7.09 279 TYR A N 1
ATOM 2240 C CA . TYR A 1 279 ? -13.220 22.298 -13.821 1.00 7.57 279 TYR A CA 1
ATOM 2241 C C . TYR A 1 279 ? -12.643 22.684 -15.184 1.00 7.93 279 TYR A C 1
ATOM 2242 O O . TYR A 1 279 ? -13.013 23.718 -15.757 1.00 8.70 279 TYR A O 1
ATOM 2251 N N . GLN A 1 280 ? -11.703 21.878 -15.676 1.00 8.11 280 GLN A N 1
ATOM 2252 C CA . GLN A 1 280 ? -11.028 22.150 -16.938 1.00 8.17 280 GLN A CA 1
ATOM 2253 C C . GLN A 1 280 ? -10.549 20.826 -17.528 1.00 7.74 280 GLN A C 1
ATOM 2254 O O . GLN A 1 280 ? -10.004 19.994 -16.815 1.00 8.01 280 GLN A O 1
ATOM 2260 N N . GLU A 1 281 ? -10.801 20.625 -18.819 1.00 7.58 281 GLU A N 1
ATOM 2261 C CA . GLU A 1 281 ? -10.426 19.376 -19.472 1.00 7.57 281 GLU A CA 1
ATOM 2262 C C . GLU A 1 281 ? -10.446 19.595 -20.967 1.00 7.07 281 GLU A C 1
ATOM 2263 O O . GLU A 1 281 ? -11.514 19.768 -21.545 1.00 7.12 281 GLU A O 1
ATOM 2269 N N . ALA A 1 282 ? -9.266 19.618 -21.585 1.00 6.49 282 ALA A N 1
ATOM 2270 C CA . ALA A 1 282 ? -9.180 19.842 -23.029 1.00 7.05 282 ALA A CA 1
ATOM 2271 C C . ALA A 1 282 ? -10.018 18.835 -23.796 1.00 6.98 282 ALA A C 1
ATOM 2272 O O . ALA A 1 282 ? -10.712 19.179 -24.748 1.00 7.11 282 ALA A O 1
ATOM 2274 N N . ALA A 1 283 ? -9.959 17.580 -23.369 1.00 6.80 283 ALA A N 1
ATOM 2275 C CA . ALA A 1 283 ? -10.747 16.540 -24.019 1.00 6.54 283 ALA A CA 1
ATOM 2276 C C . ALA A 1 283 ? -11.328 15.603 -22.961 1.00 6.34 283 ALA A C 1
ATOM 2277 O O . ALA A 1 283 ? -12.487 15.764 -22.584 1.00 6.44 283 ALA A O 1
ATOM 2279 N N . GLY A 1 284 ? -10.508 14.688 -22.447 1.00 6.17 284 GLY A N 1
ATOM 2280 C CA . GLY A 1 284 ? -10.932 13.792 -21.369 1.00 5.84 284 GLY A CA 1
ATOM 2281 C C . GLY A 1 284 ? -11.103 12.370 -21.875 1.00 5.46 284 GLY A C 1
ATOM 2282 O O . GLY A 1 284 ? -12.217 11.878 -22.065 1.00 6.33 284 GLY A O 1
ATOM 2283 N N . ILE A 1 285 ? -9.971 11.708 -22.097 1.00 5.57 285 ILE A N 1
ATOM 2284 C CA . ILE A 1 285 ? -9.966 10.333 -22.599 1.00 5.33 285 ILE A CA 1
ATOM 2285 C C . ILE A 1 285 ? -10.811 9.407 -21.708 1.00 5.56 285 ILE A C 1
ATOM 2286 O O . ILE A 1 285 ? -11.506 8.539 -22.221 1.00 5.61 285 ILE A O 1
ATOM 2291 N N . VAL A 1 286 ? -10.763 9.583 -20.382 1.00 5.50 286 VAL A N 1
ATOM 2292 C CA . VAL A 1 286 ? -11.537 8.693 -19.486 1.00 5.09 286 VAL A CA 1
ATOM 2293 C C . VAL A 1 286 ? -13.031 8.684 -19.799 1.00 5.65 286 VAL A C 1
ATOM 2294 O O . VAL A 1 286 ? -13.704 7.695 -19.560 1.00 6.43 286 VAL A O 1
ATOM 2298 N N . LEU A 1 287 ? -13.549 9.791 -20.324 1.00 5.50 287 LEU A N 1
ATOM 2299 C CA . LEU A 1 287 ? -14.969 9.862 -20.644 1.00 5.94 287 LEU A CA 1
ATOM 2300 C C . LEU A 1 287 ? -15.323 8.848 -21.726 1.00 6.45 287 LEU A C 1
ATOM 2301 O O . LEU A 1 287 ? -16.322 8.131 -21.616 1.00 6.51 287 LEU A O 1
ATOM 2306 N N . LEU A 1 288 ? -14.501 8.786 -22.770 1.00 6.40 288 LEU A N 1
ATOM 2307 C CA . LEU A 1 288 ? -14.713 7.841 -23.862 1.00 6.98 288 LEU A CA 1
ATOM 2308 C C . LEU A 1 288 ? -14.285 6.415 -23.508 1.00 6.64 288 LEU A C 1
ATOM 2309 O O . LEU A 1 288 ? -14.865 5.447 -24.012 1.00 6.73 288 LEU A O 1
AT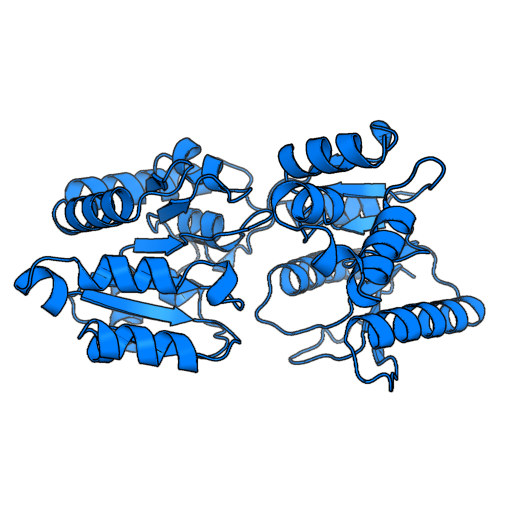OM 2314 N N . GLU A 1 289 ? -13.287 6.273 -22.638 1.00 5.58 289 GLU A N 1
ATOM 2315 C CA . GLU A 1 289 ? -12.988 4.940 -22.122 1.00 5.69 289 GLU A CA 1
ATOM 2316 C C . GLU A 1 289 ? -14.215 4.351 -21.442 1.00 6.12 289 GLU A C 1
ATOM 2317 O O . GLU A 1 289 ? -14.565 3.187 -21.647 1.00 6.42 289 GLU A O 1
ATOM 2323 N N . ALA A 1 290 ? -14.880 5.157 -20.626 1.00 5.78 290 ALA A N 1
ATOM 2324 C CA . ALA A 1 290 ? -16.080 4.707 -19.948 1.00 6.51 290 ALA A CA 1
ATOM 2325 C C . ALA A 1 290 ? -17.149 4.290 -20.963 1.00 6.69 290 ALA A C 1
ATOM 2326 O O . ALA A 1 290 ? -17.774 3.228 -20.806 1.00 7.05 290 ALA A O 1
ATOM 2328 N N . ILE A 1 291 ? -17.346 5.087 -22.011 1.00 6.36 291 ILE A N 1
ATOM 2329 C CA . ILE A 1 291 ? -18.267 4.702 -23.088 1.00 6.37 291 ILE A CA 1
ATOM 2330 C C . ILE A 1 291 ? -17.904 3.307 -23.608 1.00 6.30 291 ILE A C 1
ATOM 2331 O O . ILE A 1 291 ? -18.758 2.418 -23.652 1.00 6.36 291 ILE A O 1
ATOM 2336 N N . THR A 1 292 ? -16.636 3.108 -23.958 1.00 6.04 292 THR A N 1
ATOM 2337 C CA . THR A 1 292 ? -16.251 1.809 -24.542 1.00 6.30 292 THR A CA 1
ATOM 2338 C C . THR A 1 292 ? -16.410 0.656 -23.552 1.00 6.68 292 THR A C 1
ATOM 2339 O O . THR A 1 292 ? -16.654 -0.498 -23.959 1.00 7.19 292 THR A O 1
ATOM 2343 N N . ALA A 1 293 ? -16.276 0.967 -22.259 1.00 6.62 293 ALA A N 1
ATOM 2344 C CA . ALA A 1 293 ? -16.448 -0.026 -21.182 1.00 6.84 293 ALA A CA 1
ATOM 2345 C C . ALA A 1 293 ? -17.915 -0.341 -20.868 1.00 6.82 293 ALA A C 1
ATOM 2346 O O . ALA A 1 293 ? -18.205 -1.259 -20.091 1.00 7.45 293 ALA A O 1
ATOM 2348 N N . GLY A 1 294 ? -18.848 0.421 -21.444 1.00 6.36 294 GLY A N 1
ATOM 2349 C CA . GLY A 1 294 ? -20.257 0.312 -21.064 1.00 7.03 294 GLY A CA 1
ATOM 2350 C C . GLY A 1 294 ? -20.561 0.901 -19.695 1.00 7.14 294 GLY A C 1
ATOM 2351 O O . GLY A 1 294 ? -21.531 0.493 -19.027 1.00 7.99 294 GLY A O 1
ATOM 2352 N N . LEU A 1 295 ? -19.761 1.892 -19.304 1.00 7.34 295 LEU A N 1
ATOM 2353 C CA . LEU A 1 295 ? -19.867 2.527 -17.997 1.00 6.84 295 LEU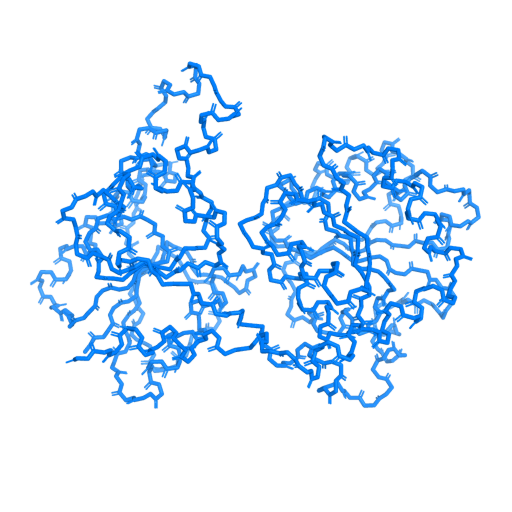 A CA 1
ATOM 2354 C C . LEU A 1 295 ? -20.499 3.918 -18.130 1.00 6.77 295 LEU A C 1
ATOM 2355 O O . LEU A 1 295 ? -19.901 4.793 -18.743 1.00 7.24 295 LEU A O 1
ATOM 2360 N N . PRO A 1 296 ? -21.719 4.107 -17.581 1.00 6.28 296 PRO A N 1
ATOM 2361 C CA . PRO A 1 296 ? -22.360 5.431 -17.692 1.00 6.40 296 PRO A CA 1
ATOM 2362 C C . PRO A 1 296 ? -21.579 6.507 -16.936 1.00 6.20 296 PRO A C 1
ATOM 2363 O O . PRO A 1 296 ? -20.838 6.199 -15.988 1.00 6.36 296 PRO A O 1
ATOM 2367 N N . VAL A 1 297 ? -21.764 7.757 -17.369 1.00 6.64 297 VAL A N 1
ATOM 2368 C CA . VAL A 1 297 ? -20.871 8.859 -17.009 1.00 6.41 297 VAL A CA 1
ATOM 2369 C C . VAL A 1 297 ? -21.642 10.089 -16.528 1.00 6.57 297 VAL A C 1
ATOM 2370 O O . VAL A 1 297 ? -22.609 10.494 -17.155 1.00 7.36 297 VAL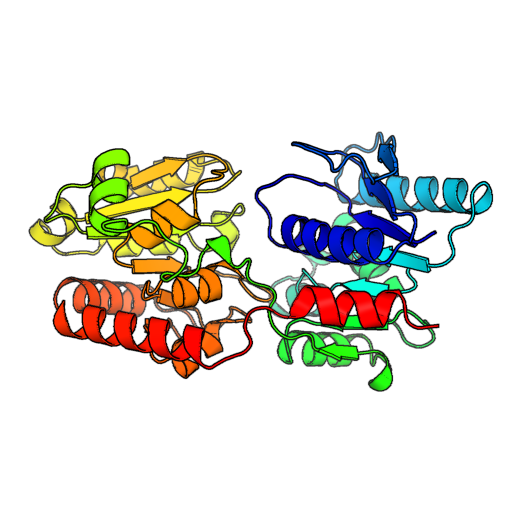 A O 1
ATOM 2374 N N . LEU A 1 298 ? -21.189 10.670 -15.418 1.00 6.15 298 LEU A N 1
ATOM 2375 C CA . LEU A 1 298 ? -21.632 12.014 -15.025 1.00 6.23 298 LEU A CA 1
ATOM 2376 C C . LEU A 1 298 ? -20.430 12.938 -15.192 1.00 6.65 298 LEU A C 1
ATOM 2377 O O . LEU A 1 298 ? -19.391 12.717 -14.574 1.00 5.84 298 LEU A O 1
ATOM 2382 N N . THR A 1 299 ? -20.577 13.985 -16.000 1.00 6.90 299 THR A N 1
ATOM 2383 C CA . THR A 1 299 ? -19.465 14.894 -16.259 1.00 7.40 299 THR A CA 1
ATOM 2384 C C . THR A 1 299 ? -19.966 16.331 -16.446 1.00 7.53 299 THR A C 1
ATOM 2385 O O . THR A 1 299 ? -21.165 16.599 -16.288 1.00 8.24 299 THR A O 1
ATOM 2389 N N . THR A 1 300 ? -19.038 17.237 -16.756 1.00 7.52 300 THR A N 1
ATOM 2390 C CA . THR A 1 300 ? -19.346 18.658 -16.863 1.00 7.79 300 THR A CA 1
ATOM 2391 C C . THR A 1 300 ? -19.160 19.155 -18.287 1.00 8.11 300 THR A C 1
ATOM 2392 O O . THR A 1 300 ? -18.304 18.664 -19.036 1.00 8.43 300 THR A O 1
ATOM 2396 N N . ALA A 1 301 ? -19.942 20.173 -18.649 1.00 8.70 301 ALA A N 1
ATOM 2397 C CA . ALA A 1 301 ? -19.967 20.679 -20.024 1.00 9.29 301 ALA A CA 1
ATOM 2398 C C . ALA A 1 301 ? -18.639 21.287 -20.467 1.00 9.04 301 ALA A C 1
ATOM 2399 O O . ALA A 1 301 ? -18.358 21.367 -21.662 1.00 10.50 301 ALA A O 1
ATOM 2401 N N . VAL A 1 302 ? -17.818 21.702 -19.508 1.00 8.78 302 VAL A N 1
ATOM 2402 C CA . VAL A 1 302 ? -16.518 22.286 -19.852 1.00 9.06 302 VAL A CA 1
ATOM 2403 C C . VAL A 1 302 ? -15.534 21.297 -20.487 1.00 8.73 302 VAL A C 1
ATOM 2404 O O . VAL A 1 302 ? -14.546 21.717 -21.103 1.00 9.90 302 VAL A O 1
ATOM 2408 N N . CYS A 1 303 ? -15.775 19.994 -20.321 1.00 8.35 303 CYS A N 1
ATOM 2409 C CA . CYS A 1 303 ? -14.843 18.999 -20.874 1.00 7.06 303 CYS A CA 1
ATOM 2410 C C . CYS A 1 303 ? -14.997 18.921 -22.373 1.00 6.67 303 CYS A C 1
ATOM 2411 O O . CYS A 1 303 ? -16.109 18.834 -22.865 1.00 7.03 303 CYS A O 1
ATOM 2414 N N . GLY A 1 304 ? -13.872 18.927 -23.081 1.00 6.33 304 GLY A N 1
ATOM 2415 C CA . GLY A 1 304 ? -13.879 18.857 -24.539 1.00 6.77 304 GLY A CA 1
ATOM 2416 C C . GLY A 1 304 ? -14.682 17.690 -25.077 1.00 6.89 304 GLY A C 1
ATOM 2417 O O . GLY A 1 304 ? -15.366 17.821 -26.101 1.00 7.92 304 GLY A O 1
ATOM 2418 N N . TYR A 1 305 ? -14.607 16.552 -24.388 1.00 7.34 305 TYR A N 1
ATOM 2419 C CA . TYR A 1 305 ? -15.294 15.347 -24.834 1.00 6.22 305 TYR A CA 1
ATOM 2420 C C . TYR A 1 305 ? -16.646 15.103 -24.146 1.00 7.10 305 TYR A C 1
ATOM 2421 O O . TYR A 1 305 ? -17.275 14.056 -24.359 1.00 7.32 305 TYR A O 1
ATOM 2430 N N . ALA A 1 306 ? -17.114 16.057 -23.344 1.00 6.66 306 ALA A N 1
ATOM 2431 C CA . ALA A 1 306 ? -18.405 15.885 -22.680 1.00 7.21 306 ALA A CA 1
ATOM 2432 C C . ALA A 1 306 ? -19.526 15.607 -23.679 1.00 7.67 306 ALA A C 1
ATOM 2433 O O . ALA A 1 306 ? -20.392 14.789 -23.411 1.00 8.34 306 ALA A O 1
ATOM 2435 N N . HIS A 1 307 ? -19.502 16.267 -24.835 1.00 8.14 307 HIS A N 1
ATOM 2436 C CA . HIS A 1 307 ? -20.585 16.099 -25.811 1.00 7.97 307 HIS A CA 1
ATOM 2437 C C . HIS A 1 307 ? -20.793 14.638 -26.198 1.00 8.56 307 HIS A C 1
ATOM 2438 O O . HIS A 1 307 ? -21.909 14.246 -26.527 1.00 9.08 307 HIS A O 1
ATOM 2445 N N . TYR A 1 308 ? -19.725 13.835 -26.153 1.00 8.39 308 TYR A N 1
ATOM 2446 C CA . TYR A 1 308 ? -19.834 12.411 -26.493 1.00 8.04 308 TYR A CA 1
ATOM 2447 C C . TYR A 1 308 ? -20.756 11.627 -25.565 1.00 8.04 308 TYR A C 1
ATOM 2448 O O . TYR A 1 308 ? -21.347 10.610 -25.967 1.00 8.13 308 TYR A O 1
ATOM 2457 N N . ILE A 1 309 ? -20.859 12.069 -24.314 1.00 8.04 309 ILE A N 1
ATOM 2458 C CA . ILE A 1 309 ? -21.768 11.438 -23.357 1.00 7.92 309 ILE A CA 1
ATOM 2459 C C . ILE A 1 309 ? -23.222 11.689 -23.777 1.00 8.56 309 ILE A C 1
ATOM 2460 O O . ILE A 1 309 ? -24.066 10.795 -23.708 1.00 7.93 309 ILE A O 1
ATOM 2465 N N . ALA A 1 310 ? -23.501 12.914 -24.212 1.00 9.41 310 ALA A N 1
ATOM 2466 C CA . ALA A 1 310 ? -24.811 13.239 -24.759 1.00 9.67 310 ALA A CA 1
ATOM 2467 C C . ALA A 1 310 ? -25.052 12.544 -26.104 1.00 9.71 310 ALA A C 1
ATOM 2468 O O . ALA A 1 310 ? -26.173 12.100 -26.382 1.00 10.56 310 ALA A O 1
ATOM 2470 N N . ASP A 1 311 ? -24.014 12.455 -26.940 1.00 9.91 311 ASP A N 1
ATOM 2471 C CA . ASP A 1 311 ? -24.125 11.792 -28.242 1.00 10.48 311 ASP A CA 1
ATOM 2472 C C . ASP A 1 311 ? -24.440 10.313 -28.077 1.00 10.34 311 ASP A C 1
ATOM 2473 O O . ASP A 1 311 ? -25.311 9.777 -28.769 1.00 10.90 311 ASP A O 1
ATOM 2478 N N . ALA A 1 312 ? -23.703 9.662 -27.174 1.00 9.59 312 ALA A N 1
ATOM 2479 C CA . ALA A 1 312 ? -23.875 8.234 -26.873 1.00 8.85 312 ALA A CA 1
ATOM 2480 C C . ALA A 1 312 ? -25.095 7.996 -26.008 1.00 9.39 312 ALA A C 1
ATOM 2481 O O . ALA A 1 312 ? -25.533 6.845 -25.846 1.00 9.88 312 ALA A O 1
ATOM 2483 N N . ASN A 1 313 ? -25.634 9.071 -25.434 1.00 9.20 313 ASN A N 1
ATOM 2484 C CA . ASN A 1 313 ? -26.803 8.980 -24.561 1.00 8.76 313 ASN A CA 1
ATOM 2485 C C . ASN A 1 313 ? -26.572 7.999 -23.411 1.00 8.70 313 ASN A C 1
ATOM 2486 O O . ASN A 1 313 ? -27.395 7.114 -23.159 1.00 8.91 313 ASN A O 1
ATOM 2491 N N . CYS A 1 314 ? -25.442 8.165 -22.724 1.00 7.99 314 CYS A N 1
ATOM 2492 C CA . CYS A 1 314 ? -25.016 7.202 -21.712 1.00 7.83 314 CYS A CA 1
ATOM 2493 C C . CYS A 1 314 ? -24.642 7.876 -20.390 1.00 7.99 314 CYS A C 1
ATOM 2494 O O . CYS A 1 314 ? -23.794 7.382 -19.640 1.00 8.24 314 CYS A O 1
ATOM 2497 N N . GLY A 1 315 ? -25.309 8.994 -20.096 1.00 7.58 315 GLY A N 1
ATOM 2498 C CA . GLY A 1 315 ? -25.052 9.721 -18.861 1.00 8.41 315 GLY A CA 1
ATOM 2499 C C . GLY A 1 315 ? -25.591 11.121 -18.941 1.00 8.71 315 GLY A C 1
ATOM 2500 O O . GLY A 1 315 ? -26.439 11.427 -19.788 1.00 8.90 315 GLY A O 1
ATOM 2501 N N . THR A 1 316 ? -25.109 11.970 -18.038 1.00 8.51 316 THR A N 1
ATOM 2502 C CA . THR A 1 316 ? -25.565 13.342 -17.963 1.00 9.17 316 THR A CA 1
ATOM 2503 C C . THR A 1 316 ? -24.381 14.284 -17.955 1.00 8.67 316 THR A C 1
ATOM 2504 O O . THR A 1 316 ? -23.388 14.062 -17.232 1.00 8.01 316 THR A O 1
ATOM 2508 N N . VAL A 1 317 ? -24.507 15.336 -18.764 1.00 8.80 317 VAL A N 1
ATOM 2509 C CA . VAL A 1 317 ? -23.561 16.441 -18.806 1.00 9.00 317 VAL A CA 1
ATOM 2510 C C . VAL A 1 317 ? -24.134 17.636 -18.023 1.00 9.34 317 VAL A C 1
ATOM 2511 O O . VAL A 1 317 ? -25.202 18.177 -18.349 1.00 9.19 317 VAL A O 1
ATOM 2515 N N . ILE A 1 318 ? -23.427 17.997 -16.956 1.00 9.64 318 ILE A N 1
ATOM 2516 C CA . ILE A 1 318 ? -23.817 19.085 -16.061 1.00 10.56 318 ILE A CA 1
ATOM 2517 C C . ILE A 1 318 ? -23.422 20.421 -16.688 1.00 10.91 318 ILE A C 1
ATOM 2518 O O . ILE A 1 318 ? -22.263 20.645 -17.024 1.00 11.15 318 ILE A O 1
ATOM 2523 N N . ALA A 1 319 ? -24.401 21.311 -16.840 1.00 11.89 319 ALA A N 1
ATOM 2524 C CA . ALA A 1 319 ? -24.193 22.569 -17.560 1.00 12.62 319 ALA A CA 1
ATOM 2525 C C . ALA A 1 319 ? -23.390 23.598 -16.764 1.00 12.31 319 ALA A C 1
ATOM 2526 O O . ALA A 1 319 ? -23.288 23.510 -15.542 1.00 12.43 319 ALA A O 1
ATOM 2528 N N . GLU A 1 320 ? -22.827 24.570 -17.478 1.00 12.57 320 GLU A N 1
ATOM 2529 C CA . GLU A 1 320 ? -22.248 25.768 -16.858 1.00 13.18 320 GLU A CA 1
ATOM 2530 C C . GLU A 1 320 ? -23.316 26.840 -16.755 1.00 13.02 320 GLU A C 1
ATOM 2531 O O . GLU A 1 320 ? -24.177 26.921 -17.630 1.00 13.27 320 GLU A O 1
ATOM 2537 N N . PRO A 1 321 ? -23.267 27.659 -15.687 1.00 12.69 321 PRO A N 1
ATOM 2538 C CA . PRO A 1 321 ? -22.334 27.547 -14.565 1.00 12.81 321 PRO A CA 1
ATOM 2539 C C . PRO A 1 321 ? -22.647 26.318 -13.717 1.00 12.26 321 PRO A C 1
ATOM 2540 O O . PRO A 1 321 ? -23.808 25.964 -13.557 1.00 12.32 321 PRO A O 1
ATOM 2544 N N . PHE A 1 322 ? -21.608 25.697 -13.169 1.00 12.05 322 PHE A N 1
ATOM 2545 C CA . PHE A 1 322 ? -21.763 24.433 -12.463 1.00 11.80 322 PHE A CA 1
ATOM 2546 C C . PHE A 1 322 ? -22.640 24.590 -11.234 1.00 11.60 322 PHE A C 1
ATOM 2547 O O . PHE A 1 322 ? -22.456 25.525 -10.453 1.00 11.44 322 PHE A O 1
ATOM 2555 N N . SER A 1 323 ? -23.596 23.676 -11.084 1.00 10.62 323 SER A N 1
ATOM 2556 C CA . SER A 1 323 ? -24.428 23.595 -9.887 1.00 10.96 323 SER A CA 1
ATOM 2557 C C . SER A 1 323 ? -24.148 22.302 -9.145 1.00 10.30 323 SER A C 1
ATOM 2558 O O . SER A 1 323 ? -24.463 21.217 -9.650 1.00 10.69 323 SER A O 1
ATOM 2561 N N . GLN A 1 324 ? -23.573 22.410 -7.948 1.00 10.76 324 GLN A N 1
ATOM 2562 C CA . GLN A 1 324 ? -23.341 21.214 -7.126 1.00 10.67 324 GLN A CA 1
ATOM 2563 C C . GLN A 1 324 ? -24.657 20.515 -6.813 1.00 11.24 324 GLN A C 1
ATOM 2564 O O . GLN A 1 324 ? -24.738 19.287 -6.833 1.00 10.51 324 GLN A O 1
ATOM 2570 N N . GLU A 1 325 ? -25.703 21.291 -6.556 1.00 11.54 325 GLU A N 1
ATOM 2571 C CA . GLU A 1 325 ? -27.023 20.707 -6.303 1.00 11.82 325 GLU A CA 1
ATOM 2572 C C . GLU A 1 325 ? -27.535 19.864 -7.480 1.00 11.49 325 GLU A C 1
ATOM 2573 O O . GLU A 1 325 ? -28.122 18.805 -7.267 1.00 11.48 325 GLU A O 1
ATOM 2579 N N . GLN A 1 326 ? -27.293 20.312 -8.719 1.00 11.02 326 GLN A N 1
ATOM 2580 C CA . GLN A 1 326 ? -27.696 19.526 -9.875 1.00 11.00 326 GLN A CA 1
ATOM 2581 C C . GLN A 1 326 ? -26.929 18.207 -9.905 1.00 10.55 326 GLN A C 1
ATOM 2582 O O . GLN A 1 326 ? -27.533 17.157 -10.077 1.00 10.58 326 GLN A O 1
ATOM 2588 N N . LEU A 1 327 ? -25.612 18.257 -9.702 1.00 10.30 327 LEU A N 1
ATOM 2589 C CA . LEU A 1 327 ? -24.833 17.017 -9.675 1.00 9.99 327 LEU A CA 1
ATOM 2590 C C . LEU A 1 327 ? -25.328 16.074 -8.579 1.00 10.51 327 LEU A C 1
ATOM 2591 O O . LEU A 1 327 ? -25.447 14.862 -8.815 1.00 10.26 327 LEU A O 1
ATOM 2596 N N . ASN A 1 328 ? -25.618 16.618 -7.396 1.00 10.34 328 ASN A N 1
ATOM 2597 C CA . ASN A 1 328 ? -26.125 15.805 -6.277 1.00 10.39 328 ASN A CA 1
ATOM 2598 C C . ASN A 1 328 ? -27.405 15.074 -6.641 1.00 10.78 328 ASN A C 1
ATOM 2599 O O . ASN A 1 328 ? -27.550 13.871 -6.391 1.00 10.75 328 ASN A O 1
ATOM 2604 N N . GLU A 1 329 ? -28.346 15.814 -7.215 1.00 10.91 329 GLU A N 1
ATOM 2605 C CA . GLU A 1 329 ? -29.628 15.242 -7.610 1.00 12.08 329 GLU A CA 1
ATOM 2606 C C . GLU A 1 329 ? -29.476 14.219 -8.728 1.00 11.66 329 GLU A C 1
ATOM 2607 O O . GLU A 1 329 ? -30.103 13.155 -8.685 1.00 12.12 329 GLU A O 1
ATOM 2613 N N . VAL A 1 330 ? -28.635 14.534 -9.715 1.00 11.28 330 VAL A N 1
ATOM 2614 C CA . VAL A 1 330 ? -28.380 13.624 -10.823 1.00 11.59 330 VAL A CA 1
ATOM 2615 C C . VAL A 1 330 ? -27.778 12.307 -10.301 1.00 10.70 330 VAL A C 1
ATOM 2616 O O . VAL A 1 330 ? -28.180 11.219 -10.717 1.00 10.83 330 VAL A O 1
ATOM 2620 N N . LEU A 1 331 ? -26.842 12.409 -9.364 1.00 10.47 331 LEU A N 1
ATOM 2621 C CA . LEU A 1 331 ? -26.246 11.213 -8.771 1.00 10.33 331 LEU A CA 1
ATOM 2622 C C . LEU A 1 331 ? -27.263 10.355 -8.018 1.00 10.63 331 LEU A C 1
ATOM 2623 O O . LEU A 1 331 ? -27.313 9.132 -8.192 1.00 10.68 331 LEU A O 1
ATOM 2628 N N . ARG A 1 332 ? -28.067 11.000 -7.179 1.00 10.91 332 ARG A N 1
ATOM 2629 C CA . ARG A 1 332 ? -29.094 10.301 -6.408 1.00 12.03 332 ARG A CA 1
ATOM 2630 C C . ARG A 1 332 ? -30.066 9.583 -7.336 1.00 11.72 332 ARG A C 1
ATOM 2631 O O . ARG A 1 332 ? -30.381 8.411 -7.128 1.00 11.62 332 ARG A O 1
ATOM 2639 N N . LYS A 1 333 ? -30.535 10.292 -8.358 1.00 12.20 333 LYS A N 1
ATOM 2640 C CA . LYS A 1 333 ? -31.456 9.716 -9.343 1.00 13.17 333 LYS A CA 1
ATOM 2641 C C . LYS A 1 333 ? -30.846 8.514 -10.082 1.00 13.28 333 LYS A C 1
ATOM 2642 O O . LYS A 1 333 ? -31.462 7.444 -10.147 1.00 13.32 333 LYS A O 1
ATOM 2645 N N . ALA A 1 334 ? -29.636 8.688 -10.611 1.00 12.66 334 ALA A N 1
ATOM 2646 C CA . ALA A 1 334 ? -28.939 7.606 -11.317 1.00 12.82 334 ALA A CA 1
ATOM 2647 C C . ALA A 1 334 ? -28.770 6.383 -10.425 1.00 12.67 334 ALA A C 1
ATOM 2648 O O . ALA A 1 334 ? -28.989 5.257 -10.867 1.00 13.45 334 ALA A O 1
ATOM 2650 N N . LEU A 1 335 ? -28.399 6.592 -9.167 1.00 12.78 335 LEU A N 1
ATOM 2651 C CA . LEU A 1 335 ? -28.170 5.453 -8.279 1.00 12.96 335 LEU A CA 1
ATOM 2652 C C . LEU A 1 335 ? -29.452 4.733 -7.874 1.00 14.26 335 LEU A C 1
ATOM 2653 O O . LEU A 1 335 ? -29.440 3.515 -7.680 1.00 15.07 335 LEU A O 1
ATOM 2658 N N . THR A 1 336 ? -30.548 5.479 -7.765 1.00 15.41 336 THR A N 1
ATOM 2659 C CA . THR A 1 336 ? -31.842 4.913 -7.355 1.00 16.98 336 THR A CA 1
ATOM 2660 C C . THR A 1 336 ? -32.664 4.369 -8.532 1.00 17.26 336 THR A C 1
ATOM 2661 O O . THR A 1 336 ? -33.688 3.707 -8.328 1.00 18.34 336 THR A O 1
ATOM 2665 N N . GLN A 1 337 ? -32.224 4.657 -9.755 1.00 17.55 337 GLN A N 1
ATOM 2666 C CA . GLN A 1 337 ? -32.933 4.215 -10.953 1.00 17.78 337 GLN A CA 1
ATOM 2667 C C . GLN A 1 337 ? -32.058 3.298 -11.802 1.00 17.57 337 GLN A C 1
ATOM 2668 O O . GLN A 1 337 ? -31.531 3.699 -12.844 1.00 16.66 337 GLN A O 1
ATOM 2674 N N . SER A 1 338 ? -31.921 2.058 -11.346 1.00 17.44 338 SER A N 1
ATOM 2675 C CA . SER A 1 338 ? -31.080 1.075 -12.027 1.00 17.75 338 SER A CA 1
ATOM 2676 C C . SER A 1 338 ? -31.465 0.838 -13.495 1.00 17.29 338 SER A C 1
ATOM 2677 O O . SER A 1 338 ? -30.574 0.701 -14.332 1.00 17.24 338 SER A O 1
ATOM 2680 N N . PRO A 1 339 ? -32.779 0.780 -13.817 1.00 16.78 339 PRO A N 1
ATOM 2681 C CA . PRO A 1 339 ? -33.177 0.717 -15.235 1.00 16.40 339 PRO A CA 1
ATOM 2682 C C . PRO A 1 339 ? -32.593 1.841 -16.111 1.00 15.94 339 PRO A C 1
ATOM 2683 O O . PRO A 1 339 ? -32.203 1.574 -17.255 1.00 15.85 339 PRO A O 1
ATOM 2687 N N . LEU A 1 340 ? -32.515 3.064 -15.580 1.00 14.90 340 LEU A N 1
ATOM 2688 C CA . LEU A 1 340 ? -31.886 4.184 -16.298 1.00 14.40 340 LEU A CA 1
ATOM 2689 C C . LEU A 1 340 ? -30.402 3.911 -16.550 1.00 13.82 340 LEU A C 1
ATOM 2690 O O . LEU A 1 340 ? -29.920 4.065 -17.676 1.00 12.85 340 LEU A O 1
ATOM 2695 N N . ARG A 1 341 ? -29.691 3.487 -15.508 1.00 13.34 341 ARG A N 1
ATOM 2696 C CA . ARG A 1 341 ? -28.272 3.156 -15.636 1.00 12.85 341 ARG A CA 1
ATOM 2697 C C . ARG A 1 341 ? -28.038 2.025 -16.633 1.00 12.46 341 ARG A C 1
ATOM 2698 O O . ARG A 1 341 ? -27.084 2.068 -17.411 1.00 11.82 341 ARG A O 1
ATOM 2706 N N . MET A 1 342 ? -28.903 1.010 -16.601 1.00 12.36 342 MET A N 1
ATOM 2707 C CA . MET A 1 342 ? -28.761 -0.133 -17.502 1.00 12.30 342 MET A CA 1
ATOM 2708 C C . MET A 1 342 ? -28.957 0.257 -18.961 1.00 11.67 342 MET A C 1
ATOM 2709 O O . MET A 1 342 ? -28.249 -0.240 -19.842 1.00 11.63 342 MET A O 1
ATOM 2714 N N . ALA A 1 343 ? -29.908 1.154 -19.204 1.00 11.13 343 ALA A N 1
ATOM 2715 C CA . ALA A 1 343 ? -30.132 1.704 -20.532 1.00 10.25 343 ALA A CA 1
ATOM 2716 C C . ALA A 1 343 ? -28.933 2.539 -20.995 1.00 10.03 343 ALA A C 1
ATOM 2717 O O . ALA A 1 343 ? -28.452 2.382 -22.114 1.00 9.68 343 ALA A O 1
ATOM 2719 N N . TRP A 1 344 ? -28.446 3.422 -20.124 1.00 9.16 344 TRP A N 1
ATOM 2720 C CA . TRP A 1 344 ? -27.227 4.172 -20.421 1.00 8.70 344 TRP A CA 1
ATOM 2721 C C . TRP A 1 344 ? -26.054 3.252 -20.790 1.00 8.39 344 TRP A C 1
ATOM 2722 O O . TRP A 1 344 ? -25.328 3.520 -21.762 1.00 8.96 344 TRP A O 1
ATOM 2733 N N . ALA A 1 345 ? -25.855 2.190 -20.007 1.00 9.09 345 ALA A N 1
ATOM 2734 C CA . ALA A 1 345 ? -24.763 1.241 -20.272 1.00 8.89 345 ALA A CA 1
ATOM 2735 C C . ALA A 1 345 ? -24.902 0.590 -21.639 1.00 9.16 345 ALA A C 1
ATOM 2736 O O . ALA A 1 345 ? -23.923 0.456 -22.371 1.00 8.84 345 ALA A O 1
ATOM 2738 N N . GLU A 1 346 ? -26.126 0.197 -21.976 1.00 9.47 346 GLU A N 1
ATOM 2739 C CA . GLU A 1 346 ? -26.399 -0.383 -23.282 1.00 10.53 346 GLU A CA 1
ATOM 2740 C C . GLU A 1 346 ? -26.133 0.624 -24.395 1.00 9.70 346 GLU A C 1
ATOM 2741 O O . GLU A 1 346 ? -25.540 0.285 -25.418 1.00 10.27 346 GLU A O 1
ATOM 2747 N N . ASN A 1 347 ? -26.562 1.864 -24.179 1.00 9.12 347 ASN A N 1
ATOM 2748 C CA . ASN A 1 347 ? -26.351 2.926 -25.151 1.00 8.74 347 ASN A CA 1
ATOM 2749 C C . ASN A 1 347 ? -24.862 3.183 -25.367 1.00 8.38 347 ASN A C 1
ATOM 2750 O O . ASN A 1 347 ? -24.415 3.372 -26.507 1.00 8.99 347 ASN A O 1
ATOM 2755 N N . ALA A 1 348 ? -24.098 3.148 -24.274 1.00 8.19 348 ALA A N 1
ATOM 2756 C CA . ALA A 1 348 ? -22.642 3.290 -24.335 1.00 8.53 348 ALA A CA 1
ATOM 2757 C C . ALA A 1 348 ? -22.017 2.208 -25.204 1.00 8.57 348 ALA A C 1
ATOM 2758 O O . ALA A 1 348 ? -21.222 2.508 -26.099 1.00 9.02 348 ALA A O 1
ATOM 2760 N N . ARG A 1 349 ? -22.389 0.953 -24.948 1.00 8.70 349 ARG A N 1
ATOM 2761 C CA . ARG A 1 349 ? -21.817 -0.181 -25.678 1.00 9.30 349 ARG A CA 1
ATOM 2762 C C . ARG A 1 349 ? -22.139 -0.074 -27.155 1.00 9.38 349 ARG A C 1
ATOM 2763 O O . ARG A 1 349 ? -21.257 -0.285 -27.997 1.00 9.94 349 ARG A O 1
ATOM 2771 N N . HIS A 1 350 ? -23.388 0.287 -27.459 1.00 10.16 350 HIS A N 1
ATOM 2772 C CA . HIS A 1 350 ? -23.806 0.511 -28.842 1.00 10.65 350 HIS A CA 1
ATOM 2773 C C . HIS A 1 350 ? -22.962 1.581 -29.537 1.00 10.22 350 HIS A C 1
ATOM 2774 O O . HIS A 1 350 ? -22.522 1.396 -30.676 1.00 10.39 350 HIS A O 1
ATOM 2781 N N . TYR A 1 351 ? -22.723 2.698 -28.855 1.00 9.57 351 TYR A N 1
ATOM 2782 C CA . TYR A 1 351 ? -21.963 3.786 -29.455 1.00 10.07 351 TYR A CA 1
ATOM 2783 C C . TYR A 1 351 ? -20.521 3.336 -29.706 1.00 9.89 351 TYR A C 1
ATOM 2784 O O . TYR A 1 351 ? -19.944 3.612 -30.757 1.00 10.90 351 TYR A O 1
ATOM 2793 N N . ALA A 1 352 ? -19.959 2.604 -28.748 1.00 10.13 352 ALA A N 1
ATOM 2794 C CA . ALA A 1 352 ? -18.585 2.120 -28.850 1.00 10.36 352 ALA A CA 1
ATOM 2795 C C . ALA A 1 352 ? -18.403 1.161 -30.023 1.00 10.71 352 ALA A C 1
ATOM 2796 O O . ALA A 1 352 ? -17.301 1.050 -30.574 1.00 10.82 352 ALA A O 1
ATOM 2798 N N . ASP A 1 353 ? -19.491 0.477 -30.386 1.00 11.00 353 ASP A N 1
ATOM 2799 C CA . ASP A 1 353 ? -19.475 -0.508 -31.469 1.00 11.78 353 ASP A CA 1
ATOM 2800 C C . ASP A 1 353 ? -19.701 0.117 -32.837 1.00 12.31 353 ASP A C 1
ATOM 2801 O O . ASP A 1 353 ? -19.479 -0.534 -33.872 1.00 13.11 353 ASP A O 1
ATOM 2806 N N . THR A 1 354 ? -20.154 1.365 -32.846 1.00 12.05 354 THR A N 1
ATOM 2807 C CA . THR A 1 354 ? -20.615 1.978 -34.088 1.00 12.32 354 THR A CA 1
ATOM 2808 C C . THR A 1 354 ? -19.916 3.286 -34.435 1.00 12.46 354 THR A C 1
ATOM 2809 O O . THR A 1 354 ? -20.209 3.877 -35.474 1.00 13.58 354 THR A O 1
ATOM 2813 N N . GLN A 1 355 ? -18.999 3.735 -33.578 1.00 12.16 355 GLN A N 1
ATOM 2814 C CA . GLN A 1 355 ? -18.332 5.025 -33.771 1.00 11.97 355 GLN A CA 1
ATOM 2815 C C . GLN A 1 355 ? -16.823 4.879 -33.718 1.00 11.60 355 GLN A C 1
ATOM 2816 O O . GLN A 1 355 ? -16.315 4.016 -33.001 1.00 11.76 355 GLN A O 1
ATOM 2822 N N . ASP A 1 356 ? -16.115 5.732 -34.464 1.00 10.76 356 ASP A N 1
ATOM 2823 C CA . ASP A 1 356 ? -14.651 5.728 -34.418 1.00 10.78 356 ASP A CA 1
ATOM 2824 C C . ASP A 1 356 ? -14.122 6.533 -33.233 1.00 10.43 356 ASP A C 1
ATOM 2825 O O . ASP A 1 356 ? -13.944 7.767 -33.315 1.00 10.34 356 ASP A O 1
ATOM 2830 N N . LEU A 1 357 ? -13.845 5.820 -32.143 1.00 9.81 357 LEU A N 1
ATOM 2831 C CA . LEU A 1 357 ? -13.270 6.428 -30.944 1.00 9.44 357 LEU A CA 1
ATOM 2832 C C . LEU A 1 357 ? -11.795 6.028 -30.792 1.00 9.34 357 LEU A C 1
ATOM 2833 O O . LEU A 1 357 ? -11.210 6.206 -29.726 1.00 8.64 357 LEU A O 1
ATOM 2838 N N . TYR A 1 358 ? -11.191 5.510 -31.861 1.00 9.49 358 TYR A N 1
ATOM 2839 C CA . TYR A 1 358 ? -9.968 4.722 -31.721 1.00 9.71 358 TYR A CA 1
ATOM 2840 C C . TYR A 1 358 ? -8.805 5.092 -32.647 1.00 9.67 358 TYR A C 1
ATOM 2841 O O . TYR A 1 358 ? -7.643 4.801 -32.321 1.00 10.64 358 TYR A O 1
ATOM 2850 N N . SER A 1 359 ? -9.106 5.701 -33.793 1.00 9.69 359 SER A N 1
ATOM 2851 C CA . SER A 1 359 ? -8.110 5.770 -34.871 1.00 9.43 359 SER A CA 1
ATOM 2852 C C . SER A 1 359 ? -7.068 6.893 -34.780 1.00 9.26 359 SER A C 1
ATOM 2853 O O . SER A 1 359 ? -6.195 6.991 -35.648 1.00 9.03 359 SER A O 1
ATOM 2856 N N . LEU A 1 360 ? -7.138 7.699 -33.720 1.00 8.35 360 LEU A N 1
ATOM 2857 C CA . LEU A 1 360 ? -6.204 8.822 -33.540 1.00 8.17 360 LEU A CA 1
ATOM 2858 C C . LEU A 1 360 ? -4.738 8.502 -33.906 1.00 8.35 360 LEU A C 1
ATOM 2859 O O . LEU A 1 360 ? -4.130 9.244 -34.677 1.00 8.36 360 LEU A O 1
ATOM 2864 N N . PRO A 1 361 ? -4.145 7.431 -33.327 1.00 7.85 361 PRO A N 1
ATOM 2865 C CA . PRO A 1 361 ? -2.717 7.232 -33.596 1.00 7.67 361 PRO A CA 1
ATOM 2866 C C . PRO A 1 361 ? -2.390 6.997 -35.065 1.00 7.99 361 PRO A C 1
ATOM 2867 O O . PRO A 1 361 ? -1.320 7.367 -35.508 1.00 8.03 361 PRO A O 1
ATOM 2871 N N . GLU A 1 362 ? -3.305 6.383 -35.809 1.00 8.36 362 GLU A N 1
ATOM 2872 C CA . GLU A 1 362 ? -3.043 6.160 -37.226 1.00 8.86 362 GLU A CA 1
ATOM 2873 C C . GLU A 1 362 ? -3.116 7.472 -37.992 1.00 8.62 362 GLU A C 1
ATOM 2874 O O . GLU A 1 362 ? -2.287 7.722 -38.867 1.00 9.04 362 GLU A O 1
ATOM 2880 N N . LYS A 1 363 ? -4.104 8.300 -37.663 1.00 9.26 363 LYS A N 1
ATOM 2881 C CA . LYS A 1 363 ? -4.247 9.596 -38.322 1.00 9.58 363 LYS A CA 1
ATOM 2882 C C . LYS A 1 363 ? -3.111 10.551 -37.940 1.00 9.37 363 LYS A C 1
ATOM 2883 O O . LYS A 1 363 ? -2.577 11.262 -38.802 1.00 9.71 363 LYS A O 1
ATOM 2889 N N . ALA A 1 364 ? -2.701 10.530 -36.672 1.00 8.38 364 ALA A N 1
ATOM 2890 C CA . ALA A 1 364 ? -1.552 11.332 -36.239 1.00 8.12 364 ALA A CA 1
ATOM 2891 C C . ALA A 1 364 ? -0.254 10.855 -36.908 1.00 8.32 364 ALA A C 1
ATOM 2892 O O . ALA A 1 364 ? 0.587 11.657 -37.305 1.00 8.12 364 ALA A O 1
ATOM 2894 N N . ALA A 1 365 ? -0.092 9.540 -37.026 1.00 8.14 365 ALA A N 1
ATOM 2895 C CA . ALA A 1 365 ? 1.093 9.000 -37.701 1.00 8.69 365 ALA A CA 1
ATOM 2896 C C . ALA A 1 365 ? 1.130 9.386 -39.180 1.00 9.26 365 ALA A C 1
ATOM 2897 O O . ALA A 1 365 ? 2.213 9.661 -39.723 1.00 9.79 365 ALA A O 1
ATOM 2899 N N . ASP A 1 366 ? -0.042 9.432 -39.818 1.00 9.38 366 ASP A N 1
ATOM 2900 C CA . ASP A 1 366 ? -0.117 9.925 -41.202 1.00 9.93 366 ASP A CA 1
ATOM 2901 C C . ASP A 1 366 ? 0.393 11.361 -41.303 1.00 9.76 366 ASP A C 1
ATOM 2902 O O . ASP A 1 366 ? 1.154 11.686 -42.213 1.00 10.36 366 ASP A O 1
ATOM 2907 N N . ILE A 1 367 ? -0.026 12.216 -40.375 1.00 9.76 367 ILE A N 1
ATOM 2908 C CA . ILE A 1 367 ? 0.398 13.614 -40.398 1.00 9.50 367 ILE A CA 1
ATOM 2909 C C . ILE A 1 367 ? 1.908 13.715 -40.156 1.00 10.39 367 ILE A C 1
ATOM 2910 O O . ILE A 1 367 ? 2.607 14.458 -40.850 1.00 10.84 367 ILE A O 1
ATOM 2915 N N . ILE A 1 368 ? 2.408 12.946 -39.195 1.00 10.53 368 ILE A N 1
ATOM 2916 C CA . ILE A 1 368 ? 3.824 13.005 -38.832 1.00 11.50 368 ILE A CA 1
ATOM 2917 C C . ILE A 1 368 ? 4.731 12.498 -39.946 1.00 12.72 368 ILE A C 1
ATOM 2918 O O . ILE A 1 368 ? 5.781 13.095 -40.216 1.00 13.61 368 ILE A O 1
ATOM 2923 N N . THR A 1 369 ? 4.319 11.414 -40.603 1.00 14.24 369 THR A N 1
ATOM 2924 C CA . THR A 1 369 ? 5.177 10.746 -41.589 1.00 15.48 369 THR A CA 1
ATOM 2925 C C . THR A 1 369 ? 4.930 11.191 -43.026 1.00 16.68 369 THR A C 1
ATOM 2926 O O . THR A 1 369 ? 5.595 10.702 -43.940 1.00 17.19 369 THR A O 1
ATOM 2930 N N . GLY A 1 370 ? 3.970 12.092 -43.220 1.00 17.76 370 GLY A N 1
ATOM 2931 C CA . GLY A 1 370 ? 3.642 12.588 -44.557 1.00 19.04 370 GLY A CA 1
ATOM 2932 C C . GLY A 1 370 ? 4.849 13.252 -45.178 1.00 19.99 370 GLY A C 1
ATOM 2933 O O . GLY A 1 370 ? 5.421 14.173 -44.596 1.00 19.88 370 GLY A O 1
ATOM 2934 N N . GLY A 1 371 ? 5.246 12.771 -46.353 1.00 20.97 371 GLY A N 1
ATOM 2935 C CA . GLY A 1 371 ? 6.380 13.342 -47.074 1.00 21.82 371 GLY A CA 1
ATOM 2936 C C . GLY A 1 371 ? 7.709 12.840 -46.550 1.00 22.22 371 GLY A C 1
ATOM 2937 O O . GLY A 1 371 ? 8.717 12.858 -47.267 1.00 23.11 371 GLY A O 1
#